Protein AF-A0A952GHM9-F1 (afdb_monomer_lite)

Structure (mmCIF, N/CA/C/O backbone):
data_AF-A0A952GHM9-F1
#
_entry.id   AF-A0A952GHM9-F1
#
loop_
_atom_site.group_PDB
_atom_site.id
_atom_site.type_symbol
_atom_site.label_atom_id
_atom_site.label_alt_id
_atom_site.label_comp_id
_atom_site.label_asym_id
_atom_site.label_entity_id
_atom_site.label_seq_id
_atom_site.pdbx_PDB_ins_code
_atom_site.Cartn_x
_atom_site.Cartn_y
_atom_site.Cartn_z
_atom_site.occupancy
_atom_site.B_iso_or_equiv
_atom_site.auth_seq_id
_atom_site.auth_comp_id
_atom_site.auth_asym_id
_atom_site.auth_atom_id
_atom_site.pdbx_PDB_model_num
ATOM 1 N N . LEU A 1 1 ? -5.907 30.403 22.005 1.00 50.22 1 LEU A N 1
ATOM 2 C CA . LEU A 1 1 ? -6.864 29.505 21.322 1.00 50.22 1 LEU A CA 1
ATOM 3 C C . LEU A 1 1 ? -8.215 29.686 21.995 1.00 50.22 1 LEU A C 1
ATOM 5 O O . LEU A 1 1 ? -8.281 29.524 23.205 1.00 50.22 1 LEU A O 1
ATOM 9 N N . ARG A 1 2 ? -9.249 30.123 21.268 1.00 62.44 2 ARG A N 1
ATOM 10 C CA . ARG A 1 2 ? -10.625 30.077 21.784 1.00 62.44 2 ARG A CA 1
ATOM 11 C C . ARG A 1 2 ? -11.141 28.670 21.507 1.00 62.44 2 ARG A C 1
ATOM 13 O O . ARG A 1 2 ? -11.158 28.265 20.351 1.00 62.44 2 ARG A O 1
ATOM 20 N N . GLN A 1 3 ? -11.474 27.935 22.558 1.00 64.88 3 GLN A N 1
ATOM 21 C CA . GLN A 1 3 ? -12.071 26.608 22.469 1.00 64.88 3 GLN A CA 1
ATOM 22 C C . GLN A 1 3 ? -13.568 26.754 22.752 1.00 64.88 3 GLN A C 1
ATOM 24 O O . GLN A 1 3 ? -13.952 27.510 23.645 1.00 64.88 3 GLN A O 1
ATOM 29 N N . ALA A 1 4 ? -14.396 26.109 21.938 1.00 69.75 4 ALA A N 1
ATOM 30 C CA . ALA A 1 4 ? -15.841 26.075 22.100 1.00 69.75 4 ALA A CA 1
ATOM 31 C C . ALA A 1 4 ? -16.288 24.622 21.951 1.00 69.75 4 ALA A C 1
ATOM 33 O O . ALA A 1 4 ? -15.942 23.974 20.964 1.00 69.75 4 ALA A O 1
ATOM 34 N N . ASP A 1 5 ? -17.046 24.137 22.927 1.00 77.62 5 ASP A N 1
ATOM 35 C CA . ASP A 1 5 ? -17.542 22.768 22.987 1.00 77.62 5 ASP A CA 1
ATOM 36 C C . ASP A 1 5 ? -19.073 22.789 22.937 1.00 77.62 5 ASP A C 1
ATOM 38 O O . ASP A 1 5 ? -19.722 23.634 23.556 1.00 77.62 5 ASP A O 1
ATOM 42 N N . GLY A 1 6 ? -19.655 21.861 22.182 1.00 76.62 6 GLY A N 1
ATOM 43 C CA . GLY A 1 6 ? -21.099 21.704 22.047 1.00 76.62 6 GLY A CA 1
ATOM 44 C C . GLY A 1 6 ? -21.455 20.233 21.892 1.00 76.62 6 GLY A C 1
ATOM 45 O O . GLY A 1 6 ? -20.705 19.470 21.286 1.00 76.62 6 GLY A O 1
ATOM 46 N N . SER A 1 7 ? -22.592 19.827 22.450 1.00 82.38 7 SER A N 1
ATOM 47 C CA . SER A 1 7 ? -23.121 18.471 22.316 1.00 82.38 7 SER A CA 1
ATOM 48 C C . SER A 1 7 ? -24.510 18.511 21.692 1.00 82.38 7 SER A C 1
ATOM 50 O O . SER A 1 7 ? -25.322 19.390 21.980 1.00 82.38 7 SER A O 1
ATOM 52 N N . GLN A 1 8 ? -24.783 17.551 20.813 1.00 80.12 8 GLN A N 1
ATOM 53 C CA . GLN A 1 8 ? -26.091 17.369 20.202 1.00 80.12 8 GLN A CA 1
ATOM 54 C C . GLN A 1 8 ? -26.409 15.877 20.165 1.00 80.12 8 GLN A C 1
ATOM 56 O O . GLN A 1 8 ? -25.582 15.070 19.743 1.00 80.12 8 GLN A O 1
ATOM 61 N N . MET A 1 9 ? -27.603 15.514 20.627 1.00 83.88 9 MET A N 1
ATOM 62 C CA . MET A 1 9 ? -28.098 14.143 20.575 1.00 83.88 9 MET A CA 1
ATOM 63 C C . MET A 1 9 ? -28.896 13.942 19.285 1.00 83.88 9 MET A C 1
ATOM 65 O O . MET A 1 9 ? -29.831 14.690 19.003 1.00 83.88 9 MET A O 1
ATOM 69 N N . LEU A 1 10 ? -28.507 12.937 18.501 1.00 77.38 10 LEU A N 1
ATOM 70 C CA . LEU A 1 10 ? -29.191 12.516 17.280 1.00 77.38 10 LEU A CA 1
ATOM 71 C C . LEU A 1 10 ? -29.872 11.172 17.541 1.00 77.38 10 LEU A C 1
ATOM 73 O O . LEU A 1 10 ? -29.213 10.135 17.590 1.00 77.38 10 LEU A O 1
ATOM 77 N N . ASN A 1 11 ? -31.194 11.195 17.700 1.00 81.06 11 ASN A N 1
ATOM 78 C CA . ASN A 1 11 ? -31.980 9.976 17.862 1.00 81.06 11 ASN A CA 1
ATOM 79 C C . ASN A 1 11 ? -32.180 9.314 16.494 1.00 81.06 11 ASN A C 1
ATOM 81 O O . ASN A 1 11 ? -32.894 9.840 15.639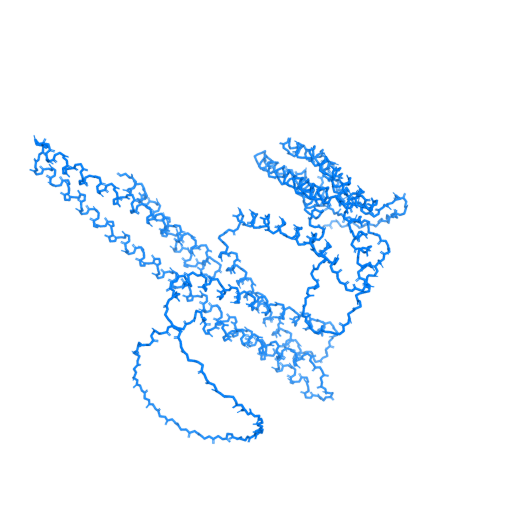 1.00 81.06 11 ASN A O 1
ATOM 85 N N . LEU A 1 12 ? -31.550 8.155 16.293 1.00 73.88 12 LEU A N 1
ATOM 86 C CA . LEU A 1 12 ? -31.593 7.406 15.029 1.00 73.88 12 LEU A CA 1
ATOM 87 C C . LEU A 1 12 ? -33.000 6.876 14.693 1.00 73.88 12 LEU A C 1
ATOM 89 O O . LEU A 1 12 ? -33.337 6.711 13.522 1.00 73.88 12 LEU A O 1
ATOM 93 N N . GLU A 1 13 ? -33.843 6.676 15.710 1.00 75.62 13 GLU A N 1
ATOM 94 C CA . GLU A 1 13 ? -35.243 6.234 15.590 1.00 75.62 13 GLU A CA 1
ATOM 95 C C . GLU A 1 13 ? -36.117 7.209 14.780 1.00 75.62 13 GLU A C 1
ATOM 97 O O . GLU A 1 13 ? -36.981 6.789 14.009 1.00 75.62 13 GLU A O 1
ATOM 102 N N . SER A 1 14 ? -35.833 8.511 14.871 1.00 77.81 14 SER A N 1
ATOM 103 C CA . SER A 1 14 ? -36.550 9.576 14.161 1.00 77.81 14 SER A CA 1
ATOM 104 C C . SER A 1 14 ? -36.377 9.494 12.644 1.00 77.81 14 SER A C 1
ATOM 106 O O . SER A 1 14 ? -37.222 9.980 11.893 1.00 77.81 14 SER A O 1
ATOM 108 N N . PHE A 1 15 ? -35.282 8.879 12.192 1.00 78.25 15 PHE A N 1
ATOM 109 C CA . PHE A 1 15 ? -34.911 8.776 10.783 1.00 78.25 15 PHE A CA 1
ATOM 110 C C . PHE A 1 15 ? -35.362 7.461 10.137 1.00 78.25 15 PHE A C 1
ATOM 112 O O . PHE A 1 15 ? -35.126 7.272 8.949 1.00 78.25 15 PHE A O 1
ATOM 119 N N . LYS A 1 16 ? -36.037 6.571 10.888 1.00 81.25 16 LYS A N 1
ATOM 120 C CA . LYS A 1 16 ? -36.482 5.245 10.411 1.00 81.25 16 LYS A CA 1
ATOM 121 C C . LYS A 1 16 ? -35.356 4.456 9.718 1.00 81.25 16 LYS A C 1
ATOM 123 O O . LYS A 1 16 ? -35.590 3.820 8.693 1.00 81.25 16 LYS A O 1
ATOM 128 N N . MET A 1 17 ? -34.147 4.534 10.278 1.00 78.19 17 MET A N 1
ATOM 129 C CA . MET A 1 17 ? -32.944 3.911 9.716 1.00 78.19 17 MET A CA 1
ATOM 130 C C . MET A 1 17 ? -33.109 2.393 9.608 1.00 78.19 17 MET A C 1
ATOM 132 O O . MET A 1 17 ? -33.627 1.750 10.525 1.00 78.19 17 MET A O 1
ATOM 136 N N . GLN A 1 18 ? -32.630 1.826 8.507 1.00 78.75 18 GLN A N 1
ATOM 137 C CA . GLN A 1 18 ? -32.563 0.388 8.266 1.00 78.75 18 GLN A CA 1
ATOM 138 C C . GLN A 1 18 ? -31.111 -0.111 8.363 1.00 78.75 18 GLN A C 1
ATOM 140 O O . GLN A 1 18 ? -30.176 0.671 8.168 1.00 78.75 18 GLN A O 1
ATOM 145 N N . PRO A 1 19 ? -30.881 -1.408 8.656 1.00 76.19 19 PRO A N 1
ATOM 146 C CA . PRO A 1 19 ? -29.548 -1.999 8.588 1.00 76.19 19 PRO A CA 1
ATOM 147 C C . PRO A 1 19 ? -28.869 -1.719 7.241 1.00 76.19 19 PRO A C 1
ATOM 149 O O . PRO A 1 19 ? -29.426 -2.013 6.184 1.00 76.19 19 PRO A O 1
ATOM 152 N N . GLY A 1 20 ? -27.668 -1.143 7.292 1.00 72.19 20 GLY A N 1
ATOM 153 C CA . GLY A 1 20 ? -26.931 -0.698 6.105 1.00 72.19 20 GLY A CA 1
ATOM 154 C C . GLY A 1 20 ? -27.081 0.791 5.769 1.00 72.19 20 GLY A C 1
ATOM 155 O O . GLY A 1 20 ? -26.342 1.289 4.924 1.00 72.19 20 GLY A O 1
ATOM 156 N N . ASP A 1 21 ? -27.954 1.539 6.448 1.00 82.06 21 ASP A N 1
ATOM 157 C CA . ASP A 1 21 ? -27.950 2.999 6.331 1.00 82.06 21 ASP A CA 1
ATOM 158 C C . ASP A 1 21 ? -26.718 3.611 7.016 1.00 82.06 21 ASP A C 1
ATOM 160 O O . ASP A 1 21 ? -26.190 3.094 8.007 1.00 82.06 21 ASP A O 1
ATOM 164 N N . VAL A 1 22 ? -26.248 4.741 6.483 1.00 83.31 22 VAL A N 1
ATOM 165 C CA . VAL A 1 22 ? -25.038 5.424 6.952 1.00 83.31 22 VAL A CA 1
ATOM 166 C C . VAL A 1 22 ? -25.291 6.908 7.181 1.00 83.31 22 VAL A C 1
ATOM 168 O O . VAL A 1 22 ? -25.983 7.570 6.411 1.00 83.31 22 VAL A O 1
ATOM 171 N N . ILE A 1 23 ? -24.697 7.437 8.246 1.00 84.94 23 ILE A N 1
ATOM 172 C CA . ILE A 1 23 ? -24.687 8.860 8.573 1.00 84.94 23 ILE A CA 1
ATOM 173 C C . ILE A 1 23 ? -23.283 9.390 8.340 1.00 84.94 23 ILE A C 1
ATOM 175 O O . ILE A 1 23 ? -22.333 8.970 8.998 1.00 84.94 23 ILE A O 1
ATOM 179 N N . SER A 1 24 ? -23.178 10.347 7.427 1.00 85.06 24 SER A N 1
ATOM 180 C CA . SER A 1 24 ? -21.971 11.132 7.199 1.00 85.06 24 SER A CA 1
ATOM 181 C C . SER A 1 24 ? -21.929 12.314 8.166 1.00 85.06 24 SER A C 1
ATOM 183 O O . SER A 1 24 ? -22.839 13.143 8.172 1.00 85.06 24 SER A O 1
ATOM 185 N N . LEU A 1 25 ? -20.869 12.419 8.963 1.00 86.75 25 LEU A N 1
ATOM 186 C CA . LEU A 1 25 ? -20.673 13.473 9.951 1.00 86.75 25 LEU A CA 1
ATOM 187 C C . LEU A 1 25 ? -19.462 14.329 9.577 1.00 86.75 25 LEU A C 1
ATOM 189 O O . LEU A 1 25 ? -18.367 13.809 9.374 1.00 86.75 25 LEU A O 1
ATOM 193 N N . TYR A 1 26 ? -19.657 15.642 9.511 1.00 87.81 26 TYR A N 1
ATOM 194 C CA . TYR A 1 26 ? -18.583 16.620 9.371 1.00 87.81 26 TYR A CA 1
ATOM 195 C C . TYR A 1 26 ? -19.003 17.943 10.019 1.00 87.81 26 TYR A C 1
ATOM 197 O O . TYR A 1 26 ? -20.167 18.341 9.984 1.00 87.81 26 TYR A O 1
ATOM 205 N N . ALA A 1 27 ? -18.039 18.651 10.593 1.00 85.56 27 ALA A N 1
ATOM 206 C CA . ALA A 1 27 ? -18.195 20.006 11.107 1.00 85.56 27 ALA A CA 1
ATOM 207 C C . ALA A 1 27 ? -17.654 21.042 10.113 1.00 85.56 27 ALA A C 1
ATOM 209 O O . ALA A 1 27 ? -16.635 20.817 9.452 1.00 85.56 27 ALA A O 1
ATOM 210 N N . THR A 1 28 ? -18.336 22.186 10.039 1.00 85.38 28 THR A N 1
ATOM 211 C CA . THR A 1 28 ? -17.944 23.351 9.235 1.00 85.38 28 THR A CA 1
ATOM 212 C C . THR A 1 28 ? -17.793 24.558 10.155 1.00 85.38 28 THR A C 1
ATOM 214 O O . THR A 1 28 ? -18.751 24.935 10.827 1.00 85.38 28 THR A O 1
ATOM 217 N N . ALA A 1 29 ? -16.613 25.173 10.175 1.00 84.38 29 ALA A N 1
ATOM 218 C CA . ALA A 1 29 ? -16.356 26.425 10.873 1.00 84.38 29 ALA A CA 1
ATOM 219 C C . ALA A 1 29 ? -16.304 27.576 9.860 1.00 84.38 29 ALA A C 1
ATOM 221 O O . ALA A 1 29 ? -15.686 27.463 8.800 1.00 84.38 29 ALA A O 1
ATOM 222 N N . ARG A 1 30 ? -16.978 28.686 10.174 1.00 85.69 30 ARG A N 1
ATOM 223 C CA . ARG A 1 30 ? -17.029 29.884 9.328 1.00 85.69 30 ARG A CA 1
ATOM 224 C C . ARG A 1 30 ? -16.527 31.092 10.104 1.00 85.69 30 ARG A C 1
ATOM 226 O O . ARG A 1 30 ? -17.000 31.344 11.207 1.00 85.69 30 ARG A O 1
ATOM 233 N N . ASP A 1 31 ? -15.616 31.834 9.493 1.00 83.25 31 ASP A N 1
ATOM 234 C CA . ASP A 1 31 ? -15.119 33.125 9.960 1.00 83.25 31 ASP A CA 1
ATOM 235 C C . ASP A 1 31 ? -15.181 34.134 8.802 1.00 83.25 31 ASP A C 1
ATOM 237 O O . ASP A 1 31 ? -14.370 34.105 7.874 1.00 83.25 31 ASP A O 1
ATOM 241 N N . GLY A 1 32 ? -16.217 34.979 8.788 1.00 84.50 32 GLY A N 1
ATOM 242 C CA . GLY A 1 32 ? -16.498 35.888 7.673 1.00 84.50 32 GLY A CA 1
ATOM 243 C C . GLY A 1 32 ? -16.673 35.146 6.339 1.00 84.50 32 GLY A C 1
ATOM 244 O O . GLY A 1 32 ? -17.612 34.368 6.171 1.00 84.50 32 GLY A O 1
ATOM 245 N N . HIS A 1 33 ? -15.764 35.386 5.386 1.00 77.06 33 HIS A N 1
ATOM 246 C CA . HIS A 1 33 ? -15.709 34.683 4.093 1.00 77.06 33 HIS A CA 1
ATOM 247 C C . HIS A 1 33 ? -14.835 33.415 4.108 1.00 77.06 33 HIS A C 1
ATOM 249 O O . HIS A 1 33 ? -14.790 32.685 3.116 1.00 77.06 33 HIS A O 1
ATOM 255 N N . ALA A 1 34 ? -14.130 33.134 5.206 1.00 76.12 34 ALA A N 1
ATOM 256 C CA . ALA A 1 34 ? -13.337 31.926 5.358 1.00 76.12 34 ALA A CA 1
ATOM 257 C C . ALA A 1 34 ? -14.210 30.786 5.902 1.00 76.12 34 ALA A C 1
ATOM 259 O O . ALA A 1 34 ? -14.825 30.892 6.957 1.00 76.12 34 ALA A O 1
ATOM 260 N N . GLU A 1 35 ? -14.253 29.672 5.177 1.00 83.50 35 GLU A N 1
ATOM 261 C CA . GLU A 1 35 ? -14.909 28.432 5.608 1.00 83.50 35 GLU A CA 1
ATOM 262 C C . GLU A 1 35 ? -13.862 27.318 5.701 1.00 83.50 35 GLU A C 1
ATOM 264 O O . GLU A 1 35 ? -13.123 27.098 4.736 1.00 83.50 35 GLU A O 1
ATOM 269 N N . SER A 1 36 ? -13.795 26.621 6.832 1.00 82.38 36 SER A N 1
ATOM 270 C CA . SER A 1 36 ? -12.998 25.408 7.015 1.00 82.38 36 SER A CA 1
ATOM 271 C C . SER A 1 36 ? -13.908 24.240 7.382 1.00 82.38 36 SER A C 1
ATOM 273 O O . SER A 1 36 ? -14.913 24.397 8.076 1.00 82.38 36 SER A O 1
ATOM 275 N N . LYS A 1 37 ? -13.583 23.053 6.873 1.00 86.50 37 LYS A N 1
ATOM 276 C CA . LYS A 1 37 ? -14.346 21.829 7.113 1.00 86.50 37 LYS A CA 1
ATOM 277 C C . LYS A 1 37 ? -13.426 20.765 7.680 1.00 86.50 37 LYS A C 1
ATOM 279 O O . LYS A 1 37 ? -12.261 20.684 7.305 1.00 86.50 37 LYS A O 1
ATOM 284 N N . THR A 1 38 ? -13.966 19.977 8.594 1.00 87.88 38 THR A N 1
ATOM 285 C CA . THR A 1 38 ? -13.296 18.788 9.137 1.00 87.88 38 THR A CA 1
ATOM 286 C C . THR A 1 38 ? -13.348 17.630 8.143 1.00 87.88 38 THR A C 1
ATOM 288 O O . THR A 1 38 ? -14.031 17.702 7.115 1.00 87.88 38 THR A O 1
ATOM 291 N N . GLU A 1 39 ? -12.615 16.563 8.443 1.00 86.00 39 GLU A N 1
ATOM 292 C CA . GLU A 1 39 ? -12.736 15.292 7.733 1.00 86.00 39 GLU A CA 1
ATOM 293 C C . GLU A 1 39 ? -14.142 14.699 7.902 1.00 86.00 39 GLU A C 1
ATOM 295 O O . GLU A 1 39 ? -14.834 14.954 8.890 1.00 86.00 39 GLU A O 1
ATOM 300 N N . ILE A 1 40 ? -14.569 13.918 6.911 1.00 87.38 40 ILE A N 1
ATOM 301 C CA . ILE A 1 40 ? -15.854 13.222 6.938 1.00 87.38 40 ILE A CA 1
ATOM 302 C C . ILE A 1 40 ? -15.711 11.907 7.710 1.00 87.38 40 ILE A C 1
ATOM 304 O O . ILE A 1 40 ? -14.779 11.139 7.490 1.00 87.38 40 ILE A O 1
ATOM 308 N N . SER A 1 41 ? -16.633 11.652 8.632 1.00 85.38 41 SER A N 1
ATOM 309 C CA . SER A 1 41 ? -16.733 10.403 9.394 1.00 85.38 41 SER A CA 1
ATOM 310 C C . SER A 1 41 ? -18.051 9.700 9.089 1.00 85.38 41 SER A C 1
ATOM 312 O O . SER A 1 41 ? -19.034 10.356 8.757 1.00 85.38 41 SER A O 1
ATOM 314 N N . PHE A 1 42 ? -18.097 8.375 9.228 1.00 85.25 42 PHE A N 1
ATOM 315 C CA . PHE A 1 42 ? -19.290 7.582 8.918 1.00 85.25 42 PHE A CA 1
ATOM 316 C C . PHE A 1 42 ? -19.751 6.780 10.131 1.00 85.25 42 PHE A C 1
ATOM 318 O O . PHE A 1 42 ? -18.962 6.049 10.729 1.00 85.25 42 PHE A O 1
ATOM 325 N N . ILE A 1 43 ? -21.039 6.871 10.453 1.00 84.75 43 ILE A N 1
ATOM 326 C CA . ILE A 1 43 ? -21.707 6.039 11.456 1.00 84.75 43 ILE A CA 1
ATOM 327 C C . ILE A 1 43 ? -22.668 5.118 10.714 1.00 84.75 43 ILE A C 1
ATOM 329 O O . ILE A 1 43 ? -23.550 5.588 10.002 1.00 84.75 43 ILE A O 1
ATOM 333 N N . GLN A 1 44 ? -22.483 3.811 10.855 1.00 79.94 44 GLN A N 1
ATOM 334 C CA . GLN A 1 44 ? -23.298 2.800 10.189 1.00 79.94 44 GLN A CA 1
ATOM 335 C C . GLN A 1 44 ? -24.379 2.275 11.135 1.00 79.94 44 GLN A C 1
ATOM 337 O O . GLN A 1 44 ? -24.104 2.009 12.305 1.00 79.94 44 GLN A O 1
ATOM 342 N N . ALA A 1 45 ? -25.596 2.117 10.620 1.00 79.25 45 ALA A N 1
ATOM 343 C CA . ALA A 1 45 ? -26.674 1.430 11.310 1.00 79.25 45 ALA A CA 1
ATOM 344 C C . ALA A 1 45 ? -26.496 -0.085 11.150 1.00 79.25 45 ALA A C 1
ATOM 346 O O . ALA A 1 45 ? -26.667 -0.637 10.060 1.00 79.25 45 ALA A O 1
ATOM 347 N N . ASP A 1 46 ? -26.155 -0.750 12.249 1.00 72.25 46 ASP A N 1
ATOM 348 C CA . ASP A 1 46 ? -26.070 -2.205 12.318 1.00 72.25 46 ASP A CA 1
ATOM 349 C C . ASP A 1 46 ? -27.354 -2.794 12.926 1.00 72.25 46 ASP A C 1
ATOM 351 O O . ASP A 1 46 ? -27.996 -2.150 13.765 1.00 72.25 46 ASP A O 1
ATOM 355 N N . PRO A 1 47 ? -27.751 -4.015 12.527 1.00 67.75 47 PRO A N 1
ATOM 356 C CA . PRO A 1 47 ? -28.912 -4.675 13.107 1.00 67.75 47 PRO A CA 1
ATOM 357 C C . PRO A 1 47 ? -28.703 -4.928 14.609 1.00 67.75 47 PRO A C 1
ATOM 359 O O . PRO A 1 47 ? -27.625 -5.330 15.050 1.00 67.75 47 PRO A O 1
ATOM 362 N N . PHE A 1 48 ? -29.752 -4.689 15.401 1.00 62.31 48 PHE A N 1
ATOM 363 C CA . PHE A 1 48 ? -29.720 -4.865 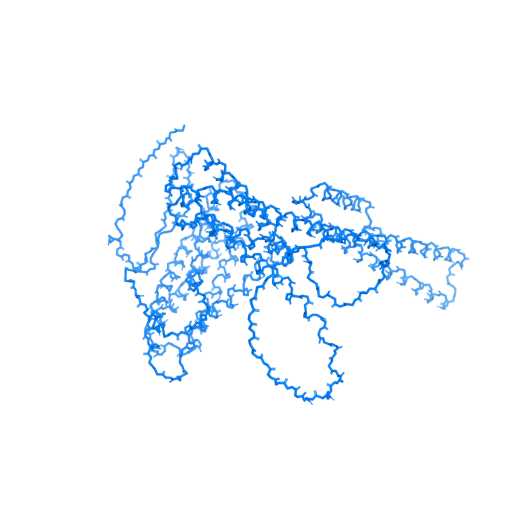16.859 1.00 62.31 48 PHE A CA 1
ATOM 364 C C . PHE A 1 48 ? -29.628 -6.343 17.267 1.00 62.31 48 PHE A C 1
ATOM 366 O O . PHE A 1 48 ? -29.032 -6.680 18.293 1.00 62.31 48 PHE A O 1
ATOM 373 N N . GLU A 1 49 ? -30.193 -7.235 16.453 1.00 62.03 49 GLU A N 1
ATOM 374 C CA . GLU A 1 49 ? -30.179 -8.668 16.709 1.00 62.03 49 GLU A CA 1
ATOM 375 C C . GLU A 1 49 ? -28.781 -9.235 16.456 1.00 62.03 49 GLU A C 1
ATOM 377 O O . GLU A 1 49 ? -28.300 -9.353 15.329 1.00 62.03 49 GLU A O 1
ATOM 382 N N . ARG A 1 50 ? -28.095 -9.594 17.545 1.00 55.88 50 ARG A N 1
ATOM 383 C CA . ARG A 1 50 ? -26.894 -10.422 17.466 1.00 55.88 50 ARG A CA 1
ATOM 384 C C . ARG A 1 50 ? -27.343 -11.851 17.224 1.00 55.88 50 ARG A C 1
ATOM 386 O O . ARG A 1 50 ? -27.620 -12.583 18.170 1.00 55.88 50 ARG A O 1
ATOM 393 N N . GLU A 1 51 ? -27.411 -12.245 15.965 1.00 55.78 51 GLU A N 1
ATOM 394 C CA . GLU A 1 51 ? -27.667 -13.637 15.631 1.00 55.78 51 GLU A CA 1
ATOM 395 C C . GLU A 1 51 ? -26.426 -14.472 15.988 1.00 55.78 51 GLU A C 1
ATOM 397 O O . GLU A 1 51 ? -25.367 -14.403 15.356 1.00 55.78 51 GLU A O 1
ATOM 402 N N . PHE A 1 52 ? -26.525 -15.231 17.079 1.00 49.12 52 PHE A N 1
ATOM 403 C CA . PHE A 1 52 ? -25.480 -16.156 17.495 1.00 49.12 52 PHE A CA 1
ATOM 404 C C . PHE A 1 52 ? -25.622 -17.454 16.694 1.00 49.12 52 PHE A C 1
ATOM 406 O O . PHE A 1 52 ? -26.585 -18.198 16.862 1.00 49.12 52 PHE A O 1
ATOM 413 N N . SER A 1 53 ? -24.639 -17.761 15.846 1.00 48.88 53 SER A N 1
ATOM 414 C CA . SER A 1 53 ? -24.437 -19.131 15.370 1.00 48.88 53 SER A CA 1
ATOM 415 C C . SER A 1 53 ? -23.671 -19.890 16.453 1.00 48.88 53 SER A C 1
ATOM 417 O O . SER A 1 53 ? -22.513 -19.580 16.742 1.00 48.88 53 SER A O 1
ATOM 419 N N . GLN A 1 54 ? -24.337 -20.836 17.118 1.00 42.28 54 GLN A N 1
ATOM 420 C CA . GLN A 1 54 ? -23.685 -21.730 18.066 1.00 42.28 54 GLN A CA 1
ATOM 421 C C . GLN A 1 54 ? -22.833 -22.714 17.259 1.00 42.28 54 GLN A C 1
ATOM 423 O O . GLN A 1 54 ? -23.348 -23.680 16.699 1.00 42.28 54 GLN A O 1
ATOM 428 N N . SER A 1 55 ? -21.521 -22.479 17.182 1.00 43.97 55 SER A N 1
ATOM 429 C CA . SER A 1 55 ? -20.606 -23.521 16.732 1.00 43.97 55 SER A CA 1
ATOM 430 C C . SER A 1 55 ? -20.620 -24.612 17.795 1.00 43.97 55 SER A C 1
ATOM 432 O O . SER A 1 55 ? -20.033 -24.479 18.869 1.00 43.97 55 SER A O 1
ATOM 434 N N . GLN A 1 56 ? -21.337 -25.702 17.534 1.00 42.38 56 GLN A N 1
ATOM 435 C CA . GLN A 1 56 ? -21.211 -26.900 18.346 1.00 42.38 56 GLN A CA 1
ATOM 436 C C . GLN A 1 56 ? -19.839 -27.504 18.026 1.00 42.38 56 GLN A C 1
ATOM 438 O O . GLN A 1 56 ? -19.683 -28.353 17.153 1.00 42.38 56 GLN A O 1
ATOM 443 N N . ALA A 1 57 ? -18.811 -26.974 18.688 1.00 38.12 57 ALA A N 1
ATOM 444 C CA . ALA A 1 57 ? -17.476 -27.533 18.699 1.00 38.12 57 ALA A CA 1
ATOM 445 C C . ALA A 1 57 ? -17.546 -28.880 19.429 1.00 38.12 57 ALA A C 1
ATOM 447 O O . ALA A 1 57 ? -17.392 -28.965 20.647 1.00 38.12 57 ALA A O 1
ATOM 448 N N . GLY A 1 58 ? -17.824 -29.936 18.665 1.00 40.91 58 GLY A N 1
ATOM 449 C CA . GLY A 1 58 ? -17.433 -31.287 19.033 1.00 40.91 58 GLY A CA 1
ATOM 450 C C . GLY A 1 58 ? -15.918 -31.313 19.218 1.00 40.91 58 GLY A C 1
ATOM 451 O O . GLY A 1 58 ? -15.177 -30.781 18.393 1.00 40.91 58 GLY A O 1
ATOM 452 N N . GLY A 1 59 ? -15.477 -31.869 20.346 1.00 45.50 59 GLY A N 1
ATOM 453 C CA . GLY A 1 59 ? -14.075 -31.927 20.733 1.00 45.50 59 GLY A CA 1
ATOM 454 C C . GLY A 1 59 ? -13.188 -32.509 19.631 1.00 45.50 59 GLY A C 1
ATOM 455 O O . GLY A 1 59 ? -13.418 -33.608 19.139 1.00 45.50 59 GLY A O 1
ATOM 456 N N . GLY A 1 60 ? -12.154 -31.758 19.276 1.00 38.31 60 GLY A N 1
ATOM 457 C CA . GLY A 1 60 ? -11.120 -32.161 18.335 1.00 38.31 60 GLY A CA 1
ATOM 458 C C . GLY A 1 60 ? -10.149 -31.006 18.162 1.00 38.31 60 GLY A C 1
ATOM 459 O O . GLY A 1 60 ? -10.498 -29.985 17.581 1.00 38.31 60 GLY A O 1
ATOM 460 N N . GLY A 1 61 ? -8.959 -31.128 18.749 1.00 46.28 61 GLY A N 1
ATOM 461 C CA . GLY A 1 61 ? -7.916 -30.113 18.654 1.00 46.28 61 GLY A CA 1
ATOM 462 C C . GLY A 1 61 ? -7.492 -29.855 17.207 1.00 46.28 61 GLY A C 1
ATOM 463 O O . GLY A 1 61 ? -7.411 -30.774 16.399 1.00 46.28 61 GLY A O 1
ATOM 464 N N . GLY A 1 62 ? -7.188 -28.599 16.900 1.00 36.88 62 GLY A N 1
ATOM 465 C CA . GLY A 1 62 ? -6.667 -28.188 15.599 1.00 36.88 62 GLY A CA 1
ATOM 466 C C . GLY A 1 62 ? -6.979 -26.723 15.348 1.00 36.88 62 GLY A C 1
ATOM 467 O O . GLY A 1 62 ? -8.137 -26.326 15.363 1.00 36.88 62 GLY A O 1
ATOM 468 N N . GLY A 1 63 ? -5.936 -25.906 15.208 1.00 42.56 63 GLY A N 1
ATOM 469 C CA . GLY A 1 63 ? -6.046 -24.455 15.099 1.00 42.56 63 GLY A CA 1
ATOM 470 C C . GLY A 1 63 ? -6.841 -23.964 13.889 1.00 42.56 63 GLY A C 1
ATOM 471 O O . GLY A 1 63 ? -7.036 -24.677 12.911 1.00 42.56 63 GLY A O 1
ATOM 472 N N . GLY A 1 64 ? -7.241 -22.695 13.942 1.00 36.66 64 GLY A N 1
ATOM 473 C CA . GLY A 1 64 ? -7.764 -22.008 12.767 1.00 36.66 64 GLY A CA 1
ATOM 474 C C . GLY A 1 64 ? -8.622 -20.794 13.090 1.00 36.66 64 GLY A C 1
ATOM 475 O O . GLY A 1 64 ? -9.771 -20.928 13.485 1.00 36.66 64 GLY A O 1
ATOM 476 N N . GLY A 1 65 ? -8.055 -19.609 12.856 1.00 36.41 65 GLY A N 1
ATOM 477 C CA . GLY A 1 65 ? -8.766 -18.516 12.192 1.00 36.41 65 GLY A CA 1
ATOM 478 C C . GLY A 1 65 ? -9.928 -17.851 12.928 1.00 36.41 65 GLY A C 1
ATOM 479 O O . GLY A 1 65 ? -11.073 -17.959 12.508 1.00 36.41 65 GLY A O 1
ATOM 480 N N . GLY A 1 66 ? -9.619 -16.991 13.898 1.00 33.31 66 GLY A N 1
ATOM 481 C CA . GLY A 1 66 ? -10.506 -15.886 14.294 1.00 33.31 66 GLY A CA 1
ATOM 482 C C . GLY A 1 66 ? -10.501 -14.700 13.309 1.00 33.31 66 GLY A C 1
ATOM 483 O O . GLY A 1 66 ? -10.747 -13.577 13.734 1.00 33.31 66 GLY A O 1
ATOM 484 N N . GLY A 1 67 ? -10.164 -14.921 12.030 1.00 34.12 67 GLY A N 1
ATOM 485 C CA . GLY A 1 67 ? -9.954 -13.866 11.024 1.00 34.12 67 GLY A CA 1
ATOM 486 C C . GLY A 1 67 ? -11.179 -13.496 10.178 1.00 34.12 67 GLY A C 1
ATOM 487 O O . GLY A 1 67 ? -11.212 -12.424 9.592 1.00 34.12 67 GLY A O 1
ATOM 488 N N . GLY A 1 68 ? -12.238 -14.310 10.157 1.00 40.59 68 GLY A N 1
ATOM 489 C CA . GLY A 1 68 ? -13.324 -14.174 9.169 1.00 40.59 68 GLY A CA 1
ATOM 490 C C . GLY A 1 68 ? -14.290 -12.987 9.327 1.00 40.59 68 GLY A C 1
ATOM 491 O O . GLY A 1 68 ? -15.322 -12.973 8.664 1.00 40.59 68 GLY A O 1
ATOM 492 N N . ARG A 1 69 ? -14.018 -12.015 10.211 1.00 42.28 69 ARG A N 1
ATOM 493 C CA . ARG A 1 69 ? -14.841 -10.794 10.358 1.00 42.28 69 ARG A CA 1
ATOM 494 C C . ARG A 1 69 ? -14.230 -9.552 9.707 1.00 42.28 69 ARG A C 1
ATOM 496 O O . ARG A 1 69 ? -14.902 -8.524 9.665 1.00 42.28 69 ARG A O 1
ATOM 503 N N . GLN A 1 70 ? -12.982 -9.605 9.238 1.00 40.94 70 GLN A N 1
ATOM 504 C CA . GLN A 1 70 ? -12.304 -8.421 8.699 1.00 40.94 70 GLN A CA 1
ATOM 505 C C . GLN A 1 70 ? -12.442 -8.246 7.183 1.00 40.94 70 GLN A C 1
ATOM 507 O O . GLN A 1 70 ? -12.448 -7.089 6.758 1.00 40.94 70 GLN A O 1
ATOM 512 N N . ASP A 1 71 ? -12.670 -9.324 6.429 1.00 44.97 71 ASP A N 1
ATOM 513 C CA . ASP A 1 71 ? -12.653 -9.305 4.954 1.00 44.97 71 ASP A CA 1
ATOM 514 C C . ASP A 1 71 ? -13.995 -8.918 4.303 1.00 44.97 71 ASP A C 1
ATOM 516 O O . ASP A 1 71 ? -14.047 -8.441 3.174 1.00 44.97 71 ASP A O 1
ATOM 520 N N . GLN A 1 72 ? -15.116 -9.067 5.017 1.00 49.16 72 GLN A N 1
ATOM 521 C CA . GLN A 1 72 ? -16.457 -8.955 4.414 1.00 49.16 72 GLN A CA 1
ATOM 522 C C . GLN A 1 72 ? -16.916 -7.511 4.138 1.00 49.16 72 GLN A C 1
ATOM 524 O O . GLN A 1 72 ? -17.824 -7.294 3.344 1.00 49.16 72 GLN A O 1
ATOM 529 N N . GLY A 1 73 ? -16.284 -6.526 4.782 1.00 61.47 73 GLY A N 1
ATOM 530 C CA . GLY A 1 73 ? -16.567 -5.100 4.596 1.00 61.47 73 GLY A CA 1
ATOM 531 C C . GLY A 1 73 ? -15.513 -4.375 3.759 1.00 61.47 73 GLY A C 1
ATOM 532 O O . GLY A 1 73 ? -15.421 -3.156 3.841 1.00 61.47 73 GLY A O 1
ATOM 533 N N . GLU A 1 74 ? -14.649 -5.079 3.018 1.00 70.62 74 GLU A N 1
ATOM 534 C CA . GLU A 1 74 ? -13.572 -4.411 2.274 1.00 70.62 74 GLU A CA 1
ATOM 535 C C . GLU A 1 74 ? -14.094 -3.474 1.179 1.00 70.62 74 GLU A C 1
ATOM 537 O O . GLU A 1 74 ? -13.586 -2.363 1.054 1.00 70.62 74 GLU A O 1
ATOM 542 N N . ILE A 1 75 ? -15.130 -3.867 0.428 1.00 80.06 75 ILE A N 1
ATOM 543 C CA . ILE A 1 75 ? -15.690 -3.0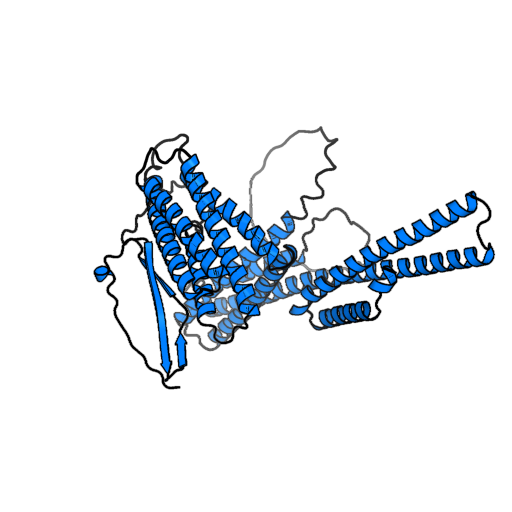38 -0.656 1.00 80.06 75 ILE A CA 1
ATOM 544 C C . ILE A 1 75 ? -16.329 -1.764 -0.080 1.00 80.06 75 ILE A C 1
ATOM 546 O O . ILE A 1 75 ? -16.046 -0.661 -0.544 1.00 80.06 75 ILE A O 1
ATOM 550 N N . SER A 1 76 ? -17.125 -1.891 0.987 1.00 85.38 76 SER A N 1
ATOM 551 C CA . SER A 1 76 ? -17.757 -0.749 1.658 1.00 85.38 76 SER A CA 1
ATOM 552 C C . SER A 1 76 ? -16.739 0.142 2.385 1.00 85.38 76 SER A C 1
ATOM 554 O O . SER A 1 76 ? -16.897 1.362 2.419 1.00 85.38 76 SER A O 1
ATOM 556 N N . ARG A 1 77 ? -15.655 -0.425 2.934 1.00 84.62 77 ARG A N 1
ATOM 557 C CA . ARG A 1 77 ? -14.530 0.344 3.497 1.00 84.62 77 ARG A CA 1
ATOM 558 C C . ARG A 1 77 ? -13.763 1.115 2.429 1.00 84.62 77 ARG A C 1
ATOM 560 O O . ARG A 1 77 ? -13.463 2.282 2.661 1.00 84.62 77 ARG A O 1
ATOM 567 N N . ARG A 1 78 ? -13.478 0.498 1.279 1.00 85.19 78 ARG A N 1
ATOM 568 C CA . ARG A 1 78 ? -12.813 1.163 0.148 1.00 85.19 78 ARG A CA 1
ATOM 569 C C . ARG A 1 78 ? -13.649 2.328 -0.375 1.00 85.19 78 ARG A C 1
ATOM 571 O O . ARG A 1 78 ? -13.096 3.399 -0.586 1.00 85.19 78 ARG A O 1
ATOM 578 N N . GLU A 1 79 ? -14.968 2.166 -0.481 1.00 88.38 79 GLU A N 1
ATOM 579 C CA . GLU A 1 79 ? -15.863 3.273 -0.851 1.00 88.38 79 GLU A CA 1
ATOM 580 C C . GLU A 1 79 ? -15.838 4.404 0.199 1.00 88.38 79 GLU A C 1
ATOM 582 O O . GLU A 1 79 ? -15.741 5.575 -0.158 1.00 88.38 79 GLU A O 1
ATOM 587 N N . LYS A 1 80 ? -15.846 4.087 1.507 1.00 89.88 80 LYS A N 1
ATOM 588 C CA . LYS A 1 80 ? -15.703 5.098 2.581 1.00 89.88 80 LYS A CA 1
ATOM 589 C C . LYS A 1 80 ? -14.379 5.863 2.484 1.00 89.88 80 LYS A C 1
ATOM 591 O O . LYS A 1 80 ? -14.364 7.078 2.678 1.00 89.88 80 LYS A O 1
ATOM 596 N N . GLU A 1 81 ? -13.279 5.166 2.202 1.00 87.62 81 GLU A N 1
ATOM 597 C CA . GLU A 1 81 ? -11.966 5.786 2.010 1.00 87.62 81 GLU A CA 1
ATOM 598 C C . GLU A 1 81 ? -11.948 6.677 0.767 1.00 87.62 81 GLU A C 1
ATOM 600 O O . GLU A 1 81 ? -11.455 7.802 0.825 1.00 87.62 81 GLU A O 1
ATOM 605 N N . LEU A 1 82 ? -12.549 6.218 -0.329 1.00 87.31 82 LEU A N 1
ATOM 606 C CA . LEU A 1 82 ? -12.660 6.994 -1.553 1.00 87.31 82 LEU A CA 1
ATOM 607 C C . LEU A 1 82 ? -13.457 8.284 -1.322 1.00 87.31 82 LEU A C 1
ATOM 609 O O . LEU A 1 82 ? -12.948 9.357 -1.640 1.00 87.31 82 LEU A O 1
ATOM 613 N N . ILE A 1 83 ? -14.610 8.217 -0.645 1.00 90.06 83 ILE A N 1
ATOM 614 C CA . ILE A 1 83 ? -15.383 9.411 -0.261 1.00 90.06 83 ILE A CA 1
ATOM 615 C C . ILE A 1 83 ? -14.554 10.346 0.624 1.00 90.06 83 ILE A C 1
ATOM 617 O O . ILE A 1 83 ? -14.602 11.565 0.453 1.00 90.06 83 ILE A O 1
ATOM 621 N N . ALA A 1 84 ? -13.778 9.810 1.571 1.00 89.12 84 ALA A N 1
ATOM 622 C CA . ALA A 1 84 ? -12.917 10.624 2.423 1.00 89.12 84 ALA A CA 1
ATOM 623 C C . ALA A 1 84 ? -11.834 11.360 1.613 1.00 89.12 84 ALA A C 1
ATOM 625 O O . ALA A 1 84 ? -11.581 12.543 1.857 1.00 89.12 84 ALA A O 1
ATOM 626 N N . GLN A 1 85 ? -11.241 10.703 0.612 1.00 88.75 85 GLN A N 1
ATOM 627 C CA . GLN A 1 85 ? -10.274 11.331 -0.290 1.00 88.75 85 GLN A CA 1
ATOM 628 C C . GLN A 1 85 ? -10.936 12.365 -1.209 1.00 88.75 85 GLN A C 1
ATOM 630 O O . GLN A 1 85 ? -10.413 13.472 -1.350 1.00 88.75 85 GLN A O 1
ATOM 635 N N . THR A 1 86 ? -12.104 12.066 -1.780 1.00 89.31 86 THR A N 1
ATOM 636 C CA . THR A 1 86 ? -12.878 13.016 -2.595 1.00 89.31 86 THR A CA 1
ATOM 637 C C . THR A 1 86 ? -13.278 14.246 -1.771 1.00 89.31 86 THR A C 1
ATOM 639 O O . THR A 1 86 ? -13.129 15.381 -2.228 1.00 89.31 86 THR A O 1
ATOM 642 N N . TRP A 1 87 ? -13.696 14.055 -0.515 1.00 90.69 87 TRP A N 1
ATOM 643 C CA . TRP A 1 87 ? -14.009 15.131 0.432 1.00 90.69 87 TRP A CA 1
ATOM 644 C C . TRP A 1 87 ? -12.787 15.984 0.779 1.00 90.69 87 TRP A C 1
ATOM 646 O O . TRP A 1 87 ? -12.870 17.215 0.816 1.00 90.69 87 TRP A O 1
ATOM 656 N N . LYS A 1 88 ? -11.630 15.351 1.001 1.00 89.06 88 LYS A N 1
ATOM 657 C CA . LYS A 1 88 ? -10.369 16.059 1.241 1.00 89.06 88 LYS A CA 1
ATOM 658 C C . LYS A 1 88 ? -10.011 16.953 0.058 1.00 89.06 88 LYS A C 1
ATOM 660 O O . LYS A 1 88 ? -9.678 18.114 0.262 1.00 89.06 88 LYS A O 1
ATOM 665 N N . GLN A 1 89 ? -10.150 16.441 -1.161 1.00 87.50 89 GLN A N 1
ATOM 666 C CA . GLN A 1 89 ? -9.841 17.186 -2.382 1.00 87.50 89 GLN A CA 1
ATOM 667 C C . GLN A 1 89 ? -10.840 18.299 -2.672 1.00 87.50 89 GLN A C 1
ATOM 669 O O . GLN A 1 89 ? -10.453 19.385 -3.092 1.00 87.50 89 GLN A O 1
ATOM 674 N N . GLN A 1 90 ? -12.118 18.085 -2.361 1.00 88.19 90 GLN A N 1
ATOM 675 C CA . GLN A 1 90 ? -13.119 19.147 -2.403 1.00 88.19 90 GLN A CA 1
ATOM 676 C C . GLN A 1 90 ? -12.761 20.317 -1.471 1.00 88.19 90 GLN A C 1
ATOM 678 O O . GLN A 1 90 ? -13.069 21.472 -1.774 1.00 88.19 90 GLN A O 1
ATOM 683 N N . ASN A 1 91 ? -12.151 20.015 -0.324 1.00 85.50 91 ASN A N 1
ATOM 684 C CA . ASN A 1 91 ? -11.834 20.995 0.710 1.00 85.50 91 ASN A CA 1
ATOM 685 C C . ASN A 1 91 ? -10.412 21.564 0.602 1.00 85.50 91 ASN A C 1
ATOM 687 O O . ASN A 1 91 ? -10.096 22.523 1.313 1.00 85.50 91 ASN A O 1
ATOM 691 N N . ASP A 1 92 ? -9.569 21.020 -0.279 1.00 82.69 92 ASP A N 1
ATOM 692 C CA . ASP A 1 92 ? -8.212 21.505 -0.494 1.00 82.69 92 ASP A CA 1
ATOM 693 C C . ASP A 1 92 ? -8.215 22.783 -1.344 1.00 82.69 92 ASP A C 1
ATOM 695 O O . ASP A 1 92 ? -8.285 22.770 -2.573 1.00 82.69 92 ASP A O 1
ATOM 699 N N . LYS A 1 93 ? -8.126 23.927 -0.661 1.00 72.31 93 LYS A N 1
ATOM 700 C CA . LYS A 1 93 ? -8.052 25.250 -1.298 1.00 72.31 93 LYS A CA 1
ATOM 701 C C . LYS A 1 93 ? -6.659 25.585 -1.844 1.00 72.31 93 LYS A C 1
ATOM 703 O O . LYS A 1 93 ? -6.528 26.592 -2.536 1.00 72.31 93 LYS A O 1
ATOM 708 N N . ALA A 1 94 ? -5.634 24.799 -1.509 1.00 74.94 94 ALA A N 1
ATOM 709 C CA . ALA A 1 94 ? -4.250 25.008 -1.935 1.00 74.94 94 ALA A CA 1
ATOM 710 C C . ALA A 1 94 ? -3.856 24.121 -3.131 1.00 74.94 94 ALA A C 1
ATOM 712 O O . ALA A 1 94 ? -2.764 24.286 -3.683 1.00 74.94 94 ALA A O 1
ATOM 713 N N . ALA A 1 95 ? -4.735 23.207 -3.552 1.00 74.56 95 ALA A N 1
ATOM 714 C CA . ALA A 1 95 ? -4.497 22.315 -4.675 1.00 74.56 95 ALA A CA 1
ATOM 715 C C . ALA A 1 95 ? -4.249 23.094 -5.979 1.00 74.56 95 ALA A C 1
ATOM 717 O O . ALA A 1 95 ? -5.030 23.949 -6.405 1.00 74.56 95 ALA A O 1
ATOM 718 N N . THR A 1 96 ? -3.147 22.770 -6.654 1.00 78.44 96 THR A N 1
ATOM 719 C CA . THR A 1 96 ? -2.873 23.290 -7.998 1.00 78.44 96 THR A CA 1
ATOM 720 C C . THR A 1 96 ? -3.730 22.562 -9.031 1.00 78.44 96 THR A C 1
ATOM 722 O O . THR A 1 96 ? -4.050 21.387 -8.860 1.00 78.44 96 THR A O 1
ATOM 725 N N . ARG A 1 97 ? -4.053 23.223 -10.153 1.00 78.00 97 ARG A N 1
ATOM 726 C CA . ARG A 1 97 ? -4.860 22.622 -11.236 1.00 78.00 97 ARG A CA 1
ATOM 727 C C . ARG A 1 97 ? -4.298 21.272 -11.707 1.00 78.00 97 ARG A C 1
ATOM 729 O O . ARG A 1 97 ? -5.053 20.324 -11.859 1.00 78.00 97 ARG A O 1
ATOM 736 N N . LYS A 1 98 ? -2.970 21.167 -11.839 1.00 79.12 98 LYS A N 1
ATOM 737 C CA . LYS A 1 98 ? -2.281 19.925 -12.219 1.00 79.12 98 LYS A CA 1
ATOM 738 C C . LYS A 1 98 ? -2.445 18.816 -11.170 1.00 79.12 98 LYS A C 1
ATOM 740 O O . LYS A 1 98 ? -2.783 17.696 -11.522 1.00 79.12 98 LYS A O 1
ATOM 745 N N . SER A 1 99 ? -2.280 19.144 -9.886 1.00 79.75 99 SER A N 1
ATOM 746 C CA . SER A 1 99 ? -2.505 18.189 -8.792 1.00 79.75 99 SER A CA 1
ATOM 747 C C . SER A 1 99 ? -3.961 17.720 -8.723 1.00 79.75 99 SER A C 1
ATOM 749 O O . SER A 1 99 ? -4.210 16.555 -8.432 1.00 79.75 99 SER A O 1
ATOM 751 N N . GLY A 1 100 ? -4.917 18.614 -8.993 1.00 80.69 100 GLY A N 1
ATOM 752 C CA . GLY A 1 100 ? -6.339 18.276 -9.055 1.00 80.69 100 GLY A CA 1
ATOM 753 C C . GLY A 1 100 ? -6.672 17.340 -10.218 1.00 80.69 100 GLY A C 1
ATOM 754 O O . GLY A 1 100 ? -7.427 16.393 -10.031 1.00 80.69 100 GLY A O 1
ATOM 755 N N . GLU A 1 101 ? -6.072 17.553 -11.392 1.00 82.38 101 GLU A N 1
ATOM 756 C CA . GLU A 1 101 ? -6.239 16.681 -12.564 1.00 82.38 101 GLU A CA 1
ATOM 757 C C . GLU A 1 101 ? -5.637 15.284 -12.351 1.00 82.38 101 GLU A C 1
ATOM 759 O O . GLU A 1 101 ? -6.269 14.283 -12.693 1.00 82.38 101 GLU A O 1
ATOM 764 N N . ASP A 1 102 ? -4.440 15.200 -11.766 1.00 81.38 102 ASP A N 1
ATOM 765 C CA . ASP A 1 102 ? -3.788 13.921 -11.462 1.00 81.38 102 ASP A CA 1
ATOM 766 C C . ASP A 1 102 ? -4.604 13.125 -10.430 1.00 81.38 102 ASP A C 1
ATOM 768 O O . ASP A 1 102 ? -4.856 11.930 -10.602 1.00 81.38 102 ASP A O 1
ATOM 772 N N . GLN A 1 103 ? -5.110 13.809 -9.404 1.00 84.12 103 GLN A N 1
ATOM 773 C CA . GLN A 1 103 ? -5.975 13.204 -8.402 1.00 84.12 103 GLN A CA 1
ATOM 774 C C . GLN A 1 103 ? -7.351 12.816 -8.962 1.00 84.12 103 GLN A C 1
ATOM 776 O O . GLN A 1 103 ? -7.899 11.789 -8.572 1.00 84.12 103 GLN A O 1
ATOM 781 N N . ALA A 1 104 ? -7.914 13.605 -9.879 1.00 88.31 104 ALA A N 1
ATOM 782 C CA . ALA A 1 104 ? -9.186 13.309 -10.536 1.00 88.31 104 ALA A CA 1
ATOM 783 C C . ALA A 1 104 ? -9.096 12.024 -11.350 1.00 88.31 104 ALA A C 1
ATOM 785 O O . ALA A 1 104 ? -9.960 11.156 -11.228 1.00 88.31 104 ALA A O 1
ATOM 786 N N . LYS A 1 105 ? -8.016 11.876 -12.127 1.00 86.06 105 LYS A N 1
ATOM 787 C CA . LYS A 1 105 ? -7.716 10.635 -12.847 1.00 86.06 105 LYS A CA 1
ATOM 788 C C . LYS A 1 105 ? -7.599 9.474 -11.871 1.00 86.06 105 LYS A C 1
ATOM 790 O O . LYS A 1 105 ? -8.356 8.517 -12.001 1.00 86.06 105 LYS A O 1
ATOM 795 N N . PHE A 1 106 ? -6.758 9.617 -10.845 1.00 87.12 106 PHE A N 1
ATOM 796 C CA . PHE A 1 106 ? -6.552 8.582 -9.835 1.00 87.12 106 PHE A CA 1
ATOM 797 C C . PHE A 1 106 ? -7.860 8.139 -9.161 1.00 87.12 106 PHE A C 1
ATOM 799 O O . PHE A 1 106 ? -8.197 6.959 -9.207 1.00 87.12 106 PHE A O 1
ATOM 806 N N . LEU A 1 107 ? -8.627 9.068 -8.583 1.00 88.12 107 LEU A N 1
ATOM 807 C CA . LEU A 1 107 ? -9.880 8.751 -7.890 1.00 88.12 107 LEU A CA 1
ATOM 808 C C . LEU A 1 107 ? -10.912 8.147 -8.844 1.00 88.12 107 LEU A C 1
ATOM 810 O O . LEU A 1 107 ? -11.582 7.182 -8.488 1.00 88.12 107 LEU A O 1
ATOM 814 N N . SER A 1 108 ? -11.008 8.655 -10.076 1.00 90.38 108 SER A N 1
ATOM 815 C CA . SER A 1 108 ? -11.925 8.089 -11.064 1.00 90.38 108 SER A CA 1
ATOM 816 C C . SER A 1 108 ? -11.554 6.666 -11.483 1.00 90.38 108 SER A C 1
ATOM 818 O O . SER A 1 108 ? -12.443 5.831 -11.653 1.00 90.38 108 SER A O 1
ATOM 820 N N . ASP A 1 109 ? -10.260 6.366 -11.607 1.00 85.31 109 ASP A N 1
ATOM 821 C CA . ASP A 1 109 ? -9.776 5.032 -11.951 1.00 85.31 109 ASP A CA 1
ATOM 822 C C . ASP A 1 109 ? -10.011 4.054 -10.798 1.00 85.31 109 ASP A C 1
ATOM 824 O O . ASP A 1 109 ? -10.446 2.926 -11.034 1.00 85.31 109 ASP A O 1
ATOM 828 N N . VAL A 1 110 ? -9.796 4.487 -9.550 1.00 90.38 110 VAL A N 1
ATOM 829 C CA . VAL A 1 110 ? -10.119 3.681 -8.362 1.00 90.38 110 VAL A CA 1
ATOM 830 C C . VAL A 1 110 ? -11.624 3.408 -8.291 1.00 90.38 110 VAL A C 1
ATOM 832 O O . VAL A 1 110 ? -12.006 2.246 -8.163 1.00 90.38 110 VAL A O 1
ATOM 835 N N . GLN A 1 111 ? -12.478 4.423 -8.474 1.00 87.88 111 GLN A N 1
ATOM 836 C CA . GLN A 1 111 ? -13.937 4.248 -8.468 1.00 87.88 111 GLN A CA 1
ATOM 837 C C . GLN A 1 111 ? -14.408 3.317 -9.591 1.00 87.88 111 GLN A C 1
ATOM 839 O O . GLN A 1 111 ? -15.244 2.439 -9.381 1.00 87.88 111 GLN A O 1
ATOM 844 N N . SER A 1 112 ? -13.828 3.452 -10.789 1.00 91.50 112 SER A N 1
ATOM 845 C CA . SER A 1 112 ? -14.141 2.579 -11.924 1.00 91.50 112 SER A CA 1
ATOM 846 C C . SER A 1 112 ? -13.756 1.124 -11.656 1.00 91.50 112 SER A C 1
ATOM 848 O O . SER A 1 112 ? -14.476 0.217 -12.072 1.00 91.50 112 SER A O 1
ATOM 850 N N . LYS A 1 113 ? -12.623 0.881 -10.990 1.00 86.00 113 LYS A N 1
ATOM 851 C CA . LYS A 1 113 ? -12.184 -0.472 -10.626 1.00 86.00 113 LYS A CA 1
ATOM 852 C C . LYS A 1 113 ? -13.039 -1.067 -9.515 1.00 86.00 113 LYS A C 1
ATOM 854 O O . LYS A 1 113 ? -13.403 -2.235 -9.599 1.00 86.00 113 LYS A O 1
ATOM 859 N N . LEU A 1 114 ? -13.390 -0.274 -8.503 1.00 87.56 114 LEU A N 1
ATOM 860 C CA . LEU A 1 114 ? -14.280 -0.710 -7.429 1.00 87.56 114 LEU A CA 1
ATOM 861 C C . LEU A 1 114 ? -15.644 -1.129 -7.992 1.00 87.56 114 LEU A C 1
ATOM 863 O O . LEU A 1 114 ? -16.150 -2.197 -7.659 1.00 87.56 114 LEU A O 1
ATOM 867 N N . ARG A 1 115 ? -16.170 -0.368 -8.957 1.00 91.81 115 ARG A N 1
ATOM 868 C CA . ARG A 1 115 ? -17.360 -0.752 -9.720 1.00 91.81 115 ARG A CA 1
ATOM 869 C C . ARG A 1 115 ? -17.195 -2.094 -10.438 1.00 91.81 115 ARG A C 1
ATOM 871 O O . ARG A 1 115 ? -18.067 -2.948 -10.332 1.00 91.81 115 ARG A O 1
ATOM 878 N N . GLN A 1 116 ? -16.087 -2.295 -11.154 1.00 88.31 116 GLN A N 1
ATOM 879 C CA . GLN A 1 116 ? -15.813 -3.566 -11.841 1.00 88.31 116 GLN A CA 1
ATOM 880 C C . GLN A 1 116 ? -15.770 -4.751 -10.866 1.00 88.31 116 GLN A C 1
ATOM 882 O O . GLN A 1 116 ? -16.249 -5.829 -11.208 1.00 88.31 116 GLN A O 1
ATOM 887 N N . GLN A 1 117 ? -15.242 -4.554 -9.653 1.00 82.12 117 GLN A N 1
ATOM 888 C CA . GLN A 1 117 ? -15.238 -5.574 -8.598 1.00 82.12 117 GLN A CA 1
ATOM 889 C C . GLN A 1 117 ? -16.659 -5.915 -8.135 1.00 82.12 117 GLN A C 1
ATOM 891 O O . GLN A 1 117 ? -16.994 -7.089 -7.995 1.00 82.12 117 GLN A O 1
ATOM 896 N N . VAL A 1 118 ? -17.509 -4.903 -7.947 1.00 87.75 118 VAL A N 1
ATOM 897 C CA . VAL A 1 118 ? -18.924 -5.091 -7.591 1.00 87.75 118 VAL A CA 1
ATOM 898 C C . VAL A 1 118 ? -19.687 -5.820 -8.707 1.00 87.75 118 VAL A C 1
ATOM 900 O O . VAL A 1 118 ? -20.415 -6.771 -8.423 1.00 87.75 118 VAL A O 1
ATOM 903 N N . ASP A 1 119 ? -19.468 -5.443 -9.972 1.00 85.56 119 ASP A N 1
ATOM 904 C CA . ASP A 1 119 ? -20.074 -6.093 -11.146 1.00 85.56 119 ASP A CA 1
ATOM 905 C C . ASP A 1 119 ? -19.648 -7.566 -11.271 1.00 85.56 119 ASP A C 1
ATOM 907 O O . ASP A 1 119 ? -20.486 -8.446 -11.494 1.00 85.56 119 ASP A O 1
ATOM 911 N N . ALA A 1 120 ? -18.353 -7.857 -11.104 1.00 83.62 120 ALA A N 1
ATOM 912 C CA . ALA A 1 120 ? -17.822 -9.218 -11.160 1.00 83.62 120 ALA A CA 1
ATOM 913 C C . ALA A 1 120 ? -18.393 -10.094 -10.036 1.00 83.62 120 ALA A C 1
ATOM 915 O O . ALA A 1 120 ? -18.795 -11.236 -10.282 1.00 83.62 120 ALA A O 1
ATOM 916 N N . LEU A 1 121 ? -18.487 -9.546 -8.821 1.00 80.50 121 LEU A N 1
ATOM 917 C CA . LEU A 1 121 ? -19.074 -10.228 -7.673 1.00 80.50 121 LEU A CA 1
ATOM 918 C C . LEU A 1 121 ? -20.559 -10.540 -7.903 1.00 80.50 121 LEU A C 1
ATOM 920 O O . LEU A 1 121 ? -20.981 -11.679 -7.700 1.00 80.50 121 LEU A O 1
ATOM 924 N N . SER A 1 122 ? -21.337 -9.559 -8.373 1.00 80.56 122 SER A N 1
ATOM 925 C CA . SER A 1 122 ? -22.759 -9.738 -8.694 1.00 80.56 122 SER A CA 1
ATOM 926 C C . SER A 1 122 ? -22.967 -10.777 -9.804 1.00 80.56 122 SER A C 1
ATOM 928 O O . SER A 1 122 ? -23.787 -11.676 -9.644 1.00 80.56 122 SER A O 1
ATOM 930 N N . SER A 1 123 ? -22.167 -10.738 -10.875 1.00 80.31 123 SER A N 1
ATOM 931 C CA . SER A 1 123 ? -22.271 -11.678 -12.008 1.00 80.31 123 SER A CA 1
ATOM 932 C C . SER A 1 123 ? -21.932 -13.125 -11.620 1.00 80.31 123 SER A C 1
ATOM 934 O O . SER A 1 123 ? -22.519 -14.086 -12.122 1.00 80.31 123 SER A O 1
ATOM 936 N N . ARG A 1 124 ? -20.973 -13.321 -10.706 1.00 71.88 124 ARG A N 1
ATOM 937 C CA . ARG A 1 124 ? -20.635 -14.658 -10.186 1.00 71.88 124 ARG A CA 1
ATOM 938 C C . ARG A 1 124 ? -21.725 -15.244 -9.293 1.00 71.88 124 ARG A C 1
ATOM 940 O O . ARG A 1 124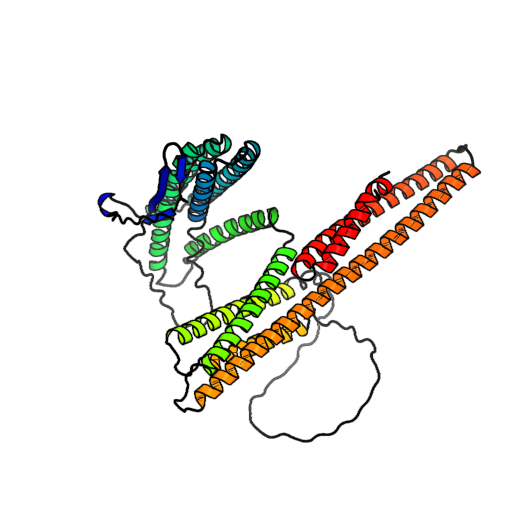 ? -21.836 -16.464 -9.204 1.00 71.88 124 ARG A O 1
ATOM 947 N N . LEU A 1 125 ? -22.501 -14.396 -8.624 1.00 70.19 125 LEU A N 1
ATOM 948 C CA . LEU A 1 125 ? -23.654 -14.833 -7.842 1.00 70.19 125 LEU A CA 1
ATOM 949 C C . LEU A 1 125 ? -24.828 -15.227 -8.740 1.00 70.19 125 LEU A C 1
ATOM 951 O O . LEU A 1 125 ? -25.417 -16.279 -8.503 1.00 70.19 125 LEU A O 1
ATOM 955 N N . ASP A 1 126 ? -25.085 -14.453 -9.795 1.00 69.75 126 ASP A N 1
ATOM 956 C CA . ASP A 1 126 ? -26.108 -14.752 -10.805 1.00 69.75 126 ASP A CA 1
ATOM 957 C C . ASP A 1 126 ? -25.814 -16.077 -11.537 1.00 69.75 126 ASP A C 1
ATOM 959 O O . ASP A 1 126 ? -26.621 -17.006 -11.540 1.00 69.75 126 ASP A O 1
ATOM 963 N N . SER A 1 127 ? -24.583 -16.245 -12.039 1.00 69.19 127 SER A N 1
ATOM 964 C CA . SER A 1 127 ? -24.160 -17.460 -12.766 1.00 69.19 127 SER A CA 1
ATOM 965 C C . SER A 1 127 ? -24.228 -18.769 -11.971 1.00 69.19 127 SER A C 1
ATOM 967 O O . SER A 1 127 ? -24.142 -19.848 -12.559 1.00 69.19 127 SER A O 1
ATOM 969 N N . ARG A 1 128 ? -24.370 -18.711 -10.643 1.00 60.56 128 ARG A N 1
ATOM 970 C CA . ARG A 1 128 ? -24.478 -19.905 -9.798 1.00 60.56 128 ARG A CA 1
ATOM 971 C C . ARG A 1 128 ? -25.907 -20.452 -9.679 1.00 60.56 128 ARG A C 1
ATOM 973 O O . ARG A 1 128 ? -26.082 -21.399 -8.920 1.00 60.56 128 ARG A O 1
ATOM 980 N N . ASP A 1 129 ? -26.889 -19.913 -10.414 1.00 53.88 129 ASP A N 1
ATOM 981 C CA . ASP A 1 129 ? -28.306 -20.346 -10.399 1.00 53.88 129 ASP A CA 1
ATOM 982 C C . ASP A 1 129 ? -28.873 -20.408 -8.960 1.00 53.88 129 ASP A C 1
ATOM 984 O O . ASP A 1 129 ? -29.625 -21.297 -8.560 1.00 53.88 129 ASP A O 1
ATOM 988 N N . MET A 1 130 ? -28.410 -19.469 -8.125 1.00 53.66 130 MET A N 1
ATOM 989 C CA . MET A 1 130 ? -28.740 -19.350 -6.696 1.00 53.66 130 MET A CA 1
ATOM 990 C C . MET A 1 130 ? -29.945 -18.436 -6.440 1.00 53.66 130 MET A C 1
ATOM 992 O O . MET A 1 130 ? -30.483 -18.405 -5.331 1.00 53.66 130 MET A O 1
ATOM 996 N N . THR A 1 131 ? -30.395 -17.728 -7.475 1.00 52.78 131 THR A N 1
ATOM 997 C CA . THR A 1 131 ? -31.580 -16.856 -7.529 1.00 52.78 131 THR A CA 1
ATOM 998 C C . THR A 1 131 ? -32.892 -17.628 -7.333 1.00 52.78 131 THR A C 1
ATOM 1000 O O . THR A 1 131 ? -33.906 -17.048 -6.941 1.00 52.78 131 THR A O 1
ATOM 1003 N N . ALA A 1 132 ? -32.882 -18.952 -7.530 1.00 48.56 132 ALA A N 1
ATOM 1004 C CA . ALA A 1 132 ? -34.074 -19.793 -7.451 1.00 48.56 132 ALA A CA 1
ATOM 1005 C C . ALA A 1 132 ? -34.522 -20.165 -6.021 1.00 48.56 132 ALA A C 1
ATOM 1007 O O . ALA A 1 132 ? -35.620 -20.700 -5.866 1.00 48.56 132 ALA A O 1
ATOM 1008 N N . MET A 1 133 ? -33.717 -19.921 -4.971 1.00 51.06 133 MET A N 1
ATOM 1009 C CA . MET A 1 133 ? -33.997 -20.503 -3.643 1.00 51.06 133 MET A CA 1
ATOM 1010 C C . MET A 1 133 ? -34.087 -19.549 -2.442 1.00 51.06 133 MET A C 1
ATOM 1012 O O . MET A 1 133 ? -34.476 -20.034 -1.384 1.00 51.06 133 MET A O 1
ATOM 1016 N N . ASN A 1 134 ? -33.803 -18.240 -2.533 1.00 62.66 134 ASN A N 1
ATOM 1017 C CA . ASN A 1 134 ? -33.919 -17.340 -1.366 1.00 62.66 134 ASN A CA 1
ATOM 1018 C C . ASN A 1 134 ? -34.043 -15.845 -1.735 1.00 62.66 134 ASN A C 1
ATOM 1020 O O . ASN A 1 134 ? -33.177 -15.289 -2.407 1.00 62.66 134 ASN A O 1
ATOM 1024 N N . GLU A 1 135 ? -35.065 -15.168 -1.198 1.00 75.38 135 GLU A N 1
ATOM 1025 C CA . GLU A 1 135 ? -35.350 -13.732 -1.394 1.00 75.38 135 GLU A CA 1
ATOM 1026 C C . GLU A 1 135 ? -34.172 -12.816 -0.999 1.00 75.38 135 GLU A C 1
ATOM 1028 O O . GLU A 1 135 ? -33.907 -11.824 -1.676 1.00 75.38 135 GLU A O 1
ATOM 1033 N N . SER A 1 136 ? -33.396 -13.198 0.023 1.00 73.94 136 SER A N 1
ATOM 1034 C CA . SER A 1 136 ? -32.212 -12.456 0.481 1.00 73.94 136 SER A CA 1
ATOM 1035 C C . SER A 1 136 ? -31.072 -12.405 -0.546 1.00 73.94 136 SER A C 1
ATOM 1037 O O . SER A 1 136 ? -30.314 -11.441 -0.566 1.00 73.94 136 SER A O 1
ATOM 1039 N N . PHE A 1 137 ? -30.918 -13.408 -1.420 1.00 75.19 137 PHE A N 1
ATOM 1040 C CA . PHE A 1 137 ? -29.895 -13.336 -2.476 1.00 75.19 137 PHE A CA 1
ATOM 1041 C C . PHE A 1 137 ? -30.306 -12.369 -3.579 1.00 75.19 137 PHE A C 1
ATOM 1043 O O . PHE A 1 137 ? -29.478 -11.586 -4.034 1.00 75.19 137 PHE A O 1
ATOM 1050 N N . ASN A 1 138 ? -31.591 -12.363 -3.937 1.00 81.94 138 ASN A N 1
ATOM 1051 C CA . ASN A 1 138 ? -32.126 -11.434 -4.927 1.00 81.94 138 ASN A CA 1
ATOM 1052 C C . ASN A 1 138 ? -32.012 -9.983 -4.435 1.00 81.94 138 ASN A C 1
ATOM 1054 O O . ASN A 1 138 ? -31.696 -9.090 -5.219 1.00 81.94 138 ASN A O 1
ATOM 1058 N N . SER A 1 139 ? -32.230 -9.728 -3.137 1.00 83.94 139 SER A N 1
ATOM 1059 C CA . SER A 1 139 ? -32.020 -8.393 -2.565 1.00 83.94 139 SER A CA 1
ATOM 1060 C C . SER A 1 139 ? -30.540 -8.008 -2.514 1.00 83.94 139 SER A C 1
ATOM 1062 O O . SER A 1 139 ? -30.207 -6.890 -2.898 1.00 83.94 139 SER A O 1
ATOM 1064 N N . PHE A 1 140 ? -29.648 -8.933 -2.135 1.00 84.06 140 PHE A N 1
ATOM 1065 C CA . PHE A 1 140 ? -28.197 -8.708 -2.160 1.00 84.06 140 PHE A CA 1
ATOM 1066 C C . PHE A 1 140 ? -27.700 -8.339 -3.563 1.00 84.06 140 PHE A C 1
ATOM 1068 O O . PHE A 1 140 ? -26.973 -7.362 -3.735 1.00 84.06 140 PHE A O 1
ATOM 1075 N N . GLU A 1 141 ? -28.091 -9.119 -4.570 1.00 84.56 141 GLU A N 1
ATOM 1076 C CA . GLU A 1 141 ? -27.689 -8.903 -5.956 1.00 84.56 141 GLU A CA 1
ATOM 1077 C C . GLU A 1 141 ? -28.208 -7.562 -6.475 1.00 84.56 141 GLU A C 1
ATOM 1079 O O . GLU A 1 141 ? -27.446 -6.775 -7.035 1.00 84.56 141 GLU A O 1
ATOM 1084 N N . LYS A 1 142 ? -29.487 -7.262 -6.224 1.00 89.19 142 LYS A N 1
ATOM 1085 C CA . LYS A 1 142 ? -30.098 -5.989 -6.606 1.00 89.19 142 LYS A CA 1
ATOM 1086 C C . LYS A 1 142 ? -29.359 -4.803 -5.990 1.00 89.19 142 LYS A C 1
ATOM 1088 O O . LYS A 1 142 ? -29.082 -3.837 -6.696 1.00 89.19 142 LYS A O 1
ATOM 1093 N N . ASP A 1 143 ? -29.019 -4.876 -4.706 1.00 90.69 143 ASP A N 1
ATOM 1094 C CA . ASP A 1 143 ? -28.261 -3.817 -4.042 1.00 90.69 143 ASP A CA 1
ATOM 1095 C C . ASP A 1 143 ? -26.847 -3.683 -4.638 1.00 90.69 143 ASP A C 1
ATOM 1097 O O . ASP A 1 143 ? -26.405 -2.569 -4.907 1.00 90.69 143 ASP A O 1
ATOM 1101 N N . MET A 1 144 ? -26.154 -4.782 -4.959 1.00 89.50 144 MET A N 1
ATOM 1102 C CA . MET A 1 144 ? -24.848 -4.714 -5.636 1.00 89.50 144 MET A CA 1
ATOM 1103 C C . MET A 1 144 ? -24.938 -4.114 -7.051 1.00 89.50 144 MET A C 1
ATOM 1105 O O . MET A 1 144 ? -24.098 -3.296 -7.433 1.00 89.50 144 MET A O 1
ATOM 1109 N N . GLN A 1 145 ? -25.978 -4.438 -7.820 1.00 90.88 145 GLN A N 1
ATOM 1110 C CA . GLN A 1 145 ? -26.208 -3.835 -9.138 1.00 90.88 145 GLN A CA 1
ATOM 1111 C C . GLN A 1 145 ? -26.506 -2.334 -9.040 1.00 90.88 145 GLN A C 1
ATOM 1113 O O . GLN A 1 145 ? -25.980 -1.542 -9.825 1.00 90.88 145 GLN A O 1
ATOM 1118 N N . GLU A 1 146 ? -27.331 -1.915 -8.079 1.00 93.44 146 GLU A N 1
ATOM 1119 C CA . GLU A 1 146 ? -27.621 -0.497 -7.848 1.00 93.44 146 GLU A CA 1
ATOM 1120 C C . GLU A 1 146 ? -26.390 0.266 -7.334 1.00 93.44 146 GLU A C 1
ATOM 1122 O O . GLU A 1 146 ? -26.159 1.404 -7.755 1.00 93.44 146 GLU A O 1
ATOM 1127 N N . ALA A 1 147 ? -25.537 -0.372 -6.521 1.00 93.31 147 ALA A N 1
ATOM 1128 C CA . ALA A 1 147 ? -24.240 0.180 -6.136 1.00 93.31 147 ALA A CA 1
ATOM 1129 C C . ALA A 1 147 ? -23.368 0.450 -7.370 1.00 93.31 147 ALA A C 1
ATOM 1131 O O . ALA A 1 147 ? -22.906 1.575 -7.562 1.00 93.31 147 ALA A O 1
ATOM 1132 N N . SER A 1 148 ? -23.210 -0.539 -8.256 1.00 92.88 148 SER A N 1
ATOM 1133 C CA . SER A 1 148 ? -22.435 -0.380 -9.492 1.00 92.88 148 SER A CA 1
ATOM 1134 C C . SER A 1 148 ? -22.988 0.732 -10.393 1.00 92.88 148 SER A C 1
ATOM 1136 O O . SER A 1 148 ? -22.232 1.583 -10.874 1.00 92.88 148 SER A O 1
ATOM 1138 N N . LYS A 1 149 ? -24.315 0.801 -10.566 1.00 94.38 149 LYS A N 1
ATOM 1139 C CA . LYS A 1 149 ? -24.969 1.874 -11.336 1.00 94.38 149 LYS A CA 1
ATOM 1140 C C . LYS A 1 149 ? -24.711 3.255 -10.741 1.00 94.38 149 LYS A C 1
ATOM 1142 O O . LYS A 1 149 ? -24.502 4.196 -11.502 1.00 94.38 149 LYS A O 1
ATOM 1147 N N . ALA A 1 150 ? -24.709 3.387 -9.414 1.00 93.50 150 ALA A N 1
ATOM 1148 C CA . ALA A 1 150 ? -24.406 4.643 -8.730 1.00 93.50 150 ALA A CA 1
ATOM 1149 C C . ALA A 1 150 ? -22.921 5.041 -8.841 1.00 93.50 150 ALA A C 1
ATOM 1151 O O . ALA A 1 150 ? -22.608 6.233 -8.866 1.00 93.50 150 ALA A O 1
ATOM 1152 N N . MET A 1 151 ? -22.010 4.074 -8.990 1.00 94.69 151 MET A N 1
ATOM 1153 C CA . MET A 1 151 ? -20.580 4.339 -9.191 1.00 94.69 151 MET A CA 1
ATOM 1154 C C . MET A 1 151 ? -20.253 4.902 -10.583 1.00 94.69 151 MET A C 1
ATOM 1156 O O . MET A 1 151 ? -19.288 5.648 -10.711 1.00 94.69 151 MET A O 1
ATOM 1160 N N . ILE A 1 152 ? -21.056 4.622 -11.619 1.00 94.00 152 ILE A N 1
ATOM 1161 C CA . ILE A 1 152 ? -20.850 5.165 -12.981 1.00 94.00 152 ILE A CA 1
ATOM 1162 C C . ILE A 1 152 ? -20.836 6.706 -12.993 1.00 94.00 152 ILE A C 1
ATOM 1164 O O . ILE A 1 152 ? -19.817 7.291 -13.372 1.00 94.00 152 ILE A O 1
ATOM 1168 N N . PRO A 1 153 ? -21.906 7.402 -12.549 1.00 95.12 153 PRO A N 1
ATOM 1169 C CA . PRO A 1 153 ? -21.891 8.854 -12.503 1.00 95.12 153 PRO A CA 1
ATOM 1170 C C . PRO A 1 153 ? -20.868 9.380 -11.490 1.00 95.12 153 PRO A C 1
ATOM 1172 O O . PRO A 1 153 ? -20.364 10.479 -11.689 1.00 95.12 153 PRO A O 1
ATOM 1175 N N . ALA A 1 154 ? -20.501 8.629 -10.443 1.00 93.44 154 ALA A N 1
ATOM 1176 C CA . ALA A 1 154 ? -19.402 9.024 -9.558 1.00 93.44 154 ALA A CA 1
ATOM 1177 C C . ALA A 1 154 ? -18.070 9.106 -10.325 1.00 93.44 154 ALA A C 1
ATOM 1179 O O . ALA A 1 154 ? -17.422 10.151 -10.308 1.00 93.44 154 ALA A O 1
ATOM 1180 N N . THR A 1 155 ? -17.708 8.064 -11.081 1.00 93.88 155 THR A N 1
ATOM 1181 C CA . THR A 1 155 ? -16.499 8.035 -11.920 1.00 93.88 155 THR A CA 1
ATOM 1182 C C . THR A 1 155 ? -16.461 9.196 -12.914 1.00 93.88 155 THR A C 1
ATOM 1184 O O . THR A 1 155 ? -15.444 9.884 -13.017 1.00 93.88 155 THR A O 1
ATOM 1187 N N . ASP A 1 156 ? -17.562 9.459 -13.621 1.00 94.25 156 ASP A N 1
ATOM 1188 C CA . ASP A 1 156 ? -17.614 10.539 -14.613 1.00 94.25 156 ASP A CA 1
ATOM 1189 C C . ASP A 1 156 ? -17.462 11.923 -13.972 1.00 94.25 156 ASP A C 1
ATOM 1191 O O . ASP A 1 156 ? -16.763 12.793 -14.500 1.00 94.25 156 ASP A O 1
ATOM 1195 N N . LYS A 1 157 ? -18.077 12.127 -12.803 1.00 93.88 157 LYS A N 1
ATOM 1196 C CA . LYS A 1 157 ? -17.979 13.379 -12.045 1.00 93.88 157 LYS A CA 1
ATOM 1197 C C . LYS A 1 157 ? -16.585 13.583 -11.456 1.00 93.88 157 LYS A C 1
ATOM 1199 O O . LYS A 1 157 ? -16.082 14.706 -11.501 1.00 93.88 157 LYS A O 1
ATOM 1204 N N . LEU A 1 158 ? -15.928 12.517 -10.997 1.00 91.81 158 LEU A N 1
ATOM 1205 C CA . LEU A 1 158 ? -14.531 12.552 -10.554 1.00 91.81 158 LEU A CA 1
ATOM 1206 C C . LEU A 1 158 ? -13.592 12.953 -11.694 1.00 91.81 158 LEU A C 1
ATOM 1208 O O . LEU A 1 158 ? -12.782 13.858 -11.511 1.00 91.81 158 LEU A O 1
ATOM 1212 N N . ARG A 1 159 ? -13.758 12.381 -12.898 1.00 91.56 159 ARG A N 1
ATOM 1213 C CA . ARG A 1 159 ? -12.962 12.755 -14.089 1.00 91.56 159 ARG A CA 1
ATOM 1214 C C . ARG A 1 159 ? -13.086 14.230 -14.448 1.00 91.56 159 ARG A C 1
ATOM 1216 O O . ARG A 1 159 ? -12.126 14.834 -14.915 1.00 91.56 159 ARG A O 1
ATOM 1223 N N . GLN A 1 160 ? -14.265 14.805 -14.234 1.00 92.19 160 GLN A N 1
ATOM 1224 C CA . GLN A 1 160 ? -14.555 16.211 -14.515 1.00 92.19 160 GLN A CA 1
ATOM 1225 C C . GLN A 1 160 ? -14.160 17.156 -13.365 1.00 92.19 160 GLN A C 1
ATOM 1227 O O . GLN A 1 160 ? -14.484 18.340 -13.430 1.00 92.19 160 GLN A O 1
ATOM 1232 N N . MET A 1 161 ? -13.489 16.662 -12.312 1.00 89.38 161 MET A N 1
ATOM 1233 C CA . MET A 1 161 ? -13.173 17.418 -11.087 1.00 89.38 161 MET A CA 1
ATOM 1234 C C . MET A 1 161 ? -14.419 17.992 -10.384 1.00 89.38 161 MET A C 1
ATOM 1236 O O . MET A 1 161 ? -14.346 18.970 -9.639 1.00 89.38 161 MET A O 1
ATOM 1240 N N . GLN A 1 162 ? -15.590 17.386 -10.595 1.00 91.56 162 GLN A N 1
ATOM 1241 C CA . GLN A 1 162 ? -16.847 17.786 -9.962 1.00 91.56 162 GLN A CA 1
ATOM 1242 C C . GLN A 1 162 ? -16.995 17.095 -8.602 1.00 91.56 162 GLN A C 1
ATOM 1244 O O . GLN A 1 162 ? -17.944 16.351 -8.370 1.00 91.56 162 GLN A O 1
ATOM 1249 N N . TRP A 1 163 ? -16.056 17.356 -7.684 1.00 89.81 163 TRP A N 1
ATOM 1250 C CA . TRP A 1 163 ? -15.945 16.679 -6.380 1.00 89.81 163 TRP A CA 1
ATOM 1251 C C . TRP A 1 163 ? -17.249 16.689 -5.578 1.00 89.81 163 TRP A C 1
ATOM 1253 O O . TRP A 1 163 ? -17.659 15.681 -5.018 1.00 89.81 163 TRP A O 1
ATOM 1263 N N . LYS A 1 164 ? -17.945 17.830 -5.568 1.00 89.38 164 LYS A N 1
ATOM 1264 C CA . LYS A 1 164 ? -19.208 17.994 -4.838 1.00 89.38 164 LYS A CA 1
ATOM 1265 C C . LYS A 1 164 ? -20.310 17.065 -5.355 1.00 89.38 164 LYS A C 1
ATOM 1267 O O . LYS A 1 164 ? -21.061 16.512 -4.557 1.00 89.38 164 LYS A O 1
ATOM 1272 N N . ASP A 1 165 ? -20.402 16.918 -6.673 1.00 90.38 165 ASP A N 1
ATOM 1273 C CA . ASP A 1 165 ? -21.417 16.085 -7.318 1.00 90.38 165 ASP A CA 1
ATOM 1274 C C . ASP A 1 165 ? -21.011 14.604 -7.299 1.00 90.38 165 ASP A C 1
ATOM 1276 O O . ASP A 1 165 ? -21.876 13.733 -7.236 1.00 90.38 165 ASP A O 1
ATOM 1280 N N . ALA A 1 166 ? -19.703 14.317 -7.311 1.00 91.94 166 ALA A N 1
ATOM 1281 C CA . ALA A 1 166 ? -19.156 12.972 -7.159 1.00 91.94 166 ALA A CA 1
ATOM 1282 C C . ALA A 1 166 ? -19.533 12.367 -5.801 1.00 91.94 166 ALA A C 1
ATOM 1284 O O . ALA A 1 166 ? -20.125 11.291 -5.775 1.00 91.94 166 ALA A O 1
ATOM 1285 N N . ILE A 1 167 ? -19.323 13.101 -4.702 1.00 90.75 167 ILE A N 1
ATOM 1286 C CA . ILE A 1 167 ? -19.613 12.624 -3.337 1.00 90.75 167 ILE A CA 1
ATOM 1287 C C . ILE A 1 167 ? -21.073 12.204 -3.171 1.00 90.75 167 ILE A C 1
ATOM 1289 O O . ILE A 1 167 ? -21.361 11.214 -2.505 1.00 90.75 167 ILE A O 1
ATOM 1293 N N . GLY A 1 168 ? -22.014 12.914 -3.800 1.00 90.94 168 GLY A N 1
ATOM 1294 C CA . GLY A 1 168 ? -23.426 12.531 -3.752 1.00 90.94 168 GLY A CA 1
ATOM 1295 C C . GLY A 1 168 ? -23.713 11.173 -4.407 1.00 90.94 168 GLY A C 1
ATOM 1296 O O . GLY A 1 168 ? -24.617 10.464 -3.970 1.00 90.94 168 GLY A O 1
ATOM 1297 N N . ASN A 1 169 ? -22.953 10.796 -5.438 1.00 92.88 169 ASN A N 1
ATOM 1298 C CA . ASN A 1 169 ? -23.075 9.497 -6.102 1.00 92.88 169 ASN A CA 1
ATOM 1299 C C . ASN A 1 169 ? -22.287 8.404 -5.367 1.00 92.88 169 ASN A C 1
ATOM 1301 O O . ASN A 1 169 ? -22.811 7.306 -5.199 1.00 92.88 169 ASN A O 1
ATOM 1305 N N . GLU A 1 170 ? -21.094 8.718 -4.857 1.00 91.56 170 GLU A N 1
ATOM 1306 C CA . GLU A 1 170 ? -20.301 7.814 -4.010 1.00 91.56 170 GLU A CA 1
ATOM 1307 C C . GLU A 1 170 ? -21.070 7.431 -2.731 1.00 91.56 170 GLU A C 1
ATOM 1309 O O . GLU A 1 170 ? -21.174 6.265 -2.369 1.00 91.56 170 GLU A O 1
ATOM 1314 N N . GLN A 1 171 ? -21.739 8.385 -2.074 1.00 91.31 171 GLN A N 1
ATOM 1315 C CA . GLN A 1 171 ? -22.574 8.094 -0.899 1.00 91.31 171 GLN A CA 1
ATOM 1316 C C . GLN A 1 171 ? -23.755 7.166 -1.216 1.00 91.31 171 GLN A C 1
ATOM 1318 O O . GLN A 1 171 ? -24.105 6.317 -0.396 1.00 91.31 171 GLN A O 1
ATOM 1323 N N . LYS A 1 172 ? -24.365 7.303 -2.400 1.00 90.94 172 LYS A N 1
ATOM 1324 C CA . LYS A 1 172 ? -25.422 6.384 -2.852 1.00 90.94 172 LYS A CA 1
ATOM 1325 C C . LYS A 1 172 ? -24.864 4.988 -3.104 1.00 90.94 172 LYS A C 1
ATOM 1327 O O . LYS A 1 172 ? -25.474 4.016 -2.670 1.00 90.94 172 LYS A O 1
ATOM 1332 N N . ALA A 1 173 ? -23.709 4.890 -3.762 1.00 92.38 173 ALA A N 1
ATOM 1333 C CA . ALA A 1 173 ? -23.021 3.620 -3.957 1.00 92.38 173 ALA A CA 1
ATOM 1334 C C . ALA A 1 173 ? -22.700 2.959 -2.608 1.00 92.38 173 ALA A C 1
ATOM 1336 O O . ALA A 1 173 ? -23.030 1.793 -2.402 1.00 92.38 173 ALA A O 1
ATOM 1337 N N . LEU A 1 174 ? -22.172 3.729 -1.652 1.00 90.88 174 LEU A N 1
ATOM 1338 C CA . LEU A 1 174 ? -21.895 3.261 -0.299 1.00 90.88 174 LEU A CA 1
ATOM 1339 C C . LEU A 1 174 ? -23.149 2.735 0.410 1.00 90.88 174 LEU A C 1
ATOM 1341 O O . LEU A 1 174 ? -23.083 1.685 1.044 1.00 90.88 174 LEU A O 1
ATOM 1345 N N . GLN A 1 175 ? -24.284 3.433 0.310 1.00 90.12 175 GLN A N 1
ATOM 1346 C CA . GLN A 1 175 ? -25.534 2.985 0.930 1.00 90.12 175 GLN A CA 1
ATOM 1347 C C . GLN A 1 175 ? -25.955 1.606 0.407 1.00 90.12 175 GLN A C 1
ATOM 1349 O O . GLN A 1 175 ? -26.275 0.717 1.195 1.00 90.12 175 GLN A O 1
ATOM 1354 N N . TYR A 1 176 ? -25.921 1.410 -0.911 1.00 91.62 176 TYR A N 1
ATOM 1355 C CA . TYR A 1 176 ? -26.258 0.122 -1.513 1.00 91.62 176 TYR A CA 1
ATOM 1356 C C . TYR A 1 176 ? -25.266 -0.979 -1.120 1.00 91.62 176 TYR A C 1
ATOM 1358 O O . TYR A 1 176 ? -25.687 -2.071 -0.745 1.00 91.62 176 TYR A O 1
ATOM 1366 N N . LEU A 1 177 ? -23.962 -0.682 -1.099 1.00 89.81 177 LEU A N 1
ATOM 1367 C CA . LEU A 1 177 ? -22.940 -1.627 -0.637 1.00 89.81 177 LEU A CA 1
ATOM 1368 C C . LEU A 1 177 ? -23.163 -2.069 0.812 1.00 89.81 177 LEU A C 1
ATOM 1370 O O . LEU A 1 177 ? -23.013 -3.246 1.130 1.00 89.81 177 LEU A O 1
ATOM 1374 N N . LEU A 1 178 ? -23.519 -1.138 1.695 1.00 88.75 178 LEU A N 1
ATOM 1375 C CA . LEU A 1 178 ? -23.762 -1.432 3.105 1.00 88.75 178 LEU A CA 1
ATOM 1376 C C . LEU A 1 178 ? -25.057 -2.221 3.323 1.00 88.75 178 LEU A C 1
ATOM 1378 O O . LEU A 1 178 ? -25.088 -3.108 4.178 1.00 88.75 178 LEU A O 1
ATOM 1382 N N . ARG A 1 179 ? -26.105 -1.955 2.535 1.00 87.44 179 ARG A N 1
ATOM 1383 C CA . ARG A 1 179 ? -27.334 -2.763 2.546 1.00 87.44 179 ARG A CA 1
ATOM 1384 C C . ARG A 1 179 ? -27.082 -4.181 2.033 1.00 87.44 179 ARG A C 1
ATOM 1386 O O . ARG A 1 179 ? -27.542 -5.150 2.644 1.00 87.44 179 ARG A O 1
ATOM 1393 N N . ALA A 1 180 ? -26.274 -4.318 0.985 1.00 86.19 180 ALA A N 1
ATOM 1394 C CA . ALA A 1 180 ? -25.828 -5.615 0.505 1.00 86.19 180 ALA A CA 1
ATOM 1395 C C . ALA A 1 180 ? -24.990 -6.340 1.576 1.00 86.19 180 ALA A C 1
ATOM 1397 O O . ALA A 1 180 ? -25.235 -7.506 1.865 1.00 86.19 180 ALA A O 1
ATOM 1398 N N . GLU A 1 181 ? -24.072 -5.658 2.266 1.00 83.06 181 GLU A N 1
ATOM 1399 C CA . GLU A 1 181 ? -23.293 -6.244 3.368 1.00 83.06 181 GLU A CA 1
ATOM 1400 C C . GLU A 1 181 ? -24.185 -6.714 4.536 1.00 83.06 181 GLU A C 1
ATOM 1402 O O . GLU A 1 181 ? -23.960 -7.782 5.112 1.00 83.06 181 GLU A O 1
ATOM 1407 N N . ALA A 1 182 ? -25.230 -5.954 4.877 1.00 83.00 182 ALA A N 1
ATOM 1408 C CA . ALA A 1 182 ? -26.213 -6.355 5.883 1.00 83.00 182 ALA A CA 1
ATOM 1409 C C . ALA A 1 182 ? -26.990 -7.613 5.453 1.00 83.00 182 ALA A C 1
ATOM 1411 O O . ALA A 1 182 ? -27.098 -8.567 6.226 1.00 83.00 182 ALA A O 1
ATOM 1412 N N . THR A 1 183 ? -27.452 -7.650 4.202 1.00 80.44 183 THR A N 1
ATOM 1413 C CA . THR A 1 183 ? -28.151 -8.806 3.619 1.00 80.44 183 THR A CA 1
ATOM 1414 C C . THR A 1 183 ? -27.246 -10.042 3.552 1.00 80.44 183 THR A C 1
ATOM 1416 O O . THR A 1 183 ? -27.662 -11.154 3.873 1.00 80.44 183 THR A O 1
ATOM 1419 N N . PHE A 1 184 ? -25.972 -9.860 3.207 1.00 76.25 184 PHE A N 1
ATOM 1420 C CA . PHE A 1 184 ? -24.972 -10.925 3.176 1.00 76.25 184 PHE A CA 1
ATOM 1421 C C . PHE A 1 184 ? -24.748 -11.558 4.548 1.00 76.25 184 PHE A C 1
ATOM 1423 O O . PHE A 1 184 ? -24.678 -12.782 4.663 1.00 76.25 184 PHE A O 1
ATOM 1430 N N . ARG A 1 185 ? -24.672 -10.741 5.606 1.00 75.25 185 ARG A N 1
ATOM 1431 C CA . ARG A 1 185 ? -24.575 -11.247 6.982 1.00 75.25 185 ARG A CA 1
ATOM 1432 C C . ARG A 1 185 ? -25.768 -12.135 7.333 1.00 75.25 185 ARG A C 1
ATOM 1434 O O . ARG A 1 185 ? -25.569 -13.204 7.906 1.00 75.25 185 ARG A O 1
ATOM 1441 N N . GLN A 1 186 ? -26.974 -11.735 6.938 1.00 72.38 186 GLN A N 1
ATOM 1442 C CA . GLN A 1 186 ? -28.186 -12.525 7.153 1.00 72.38 186 GLN A CA 1
ATOM 1443 C C . GLN A 1 186 ? -28.140 -13.861 6.396 1.00 72.38 186 GLN A C 1
ATOM 1445 O O . GLN A 1 186 ? -28.428 -14.913 6.968 1.00 72.38 186 GLN A O 1
ATOM 1450 N N . ILE A 1 187 ? -27.692 -13.847 5.134 1.00 71.50 187 ILE A N 1
ATOM 1451 C CA . ILE A 1 187 ? -27.443 -15.069 4.353 1.00 71.50 187 ILE A CA 1
ATOM 1452 C C . ILE A 1 187 ? -26.448 -15.971 5.096 1.00 71.50 187 ILE A C 1
ATOM 1454 O O . ILE A 1 187 ? -26.695 -17.162 5.279 1.00 71.50 187 ILE A O 1
ATOM 1458 N N . GLN A 1 188 ? -25.335 -15.422 5.580 1.00 66.88 188 GLN A N 1
ATOM 1459 C CA . GLN A 1 188 ? -24.318 -16.201 6.280 1.00 66.88 188 GLN A CA 1
ATOM 1460 C C . GLN A 1 188 ? -24.870 -16.885 7.540 1.00 66.88 188 GLN A C 1
ATOM 1462 O O . GLN A 1 188 ? -24.538 -18.044 7.801 1.00 66.88 188 GLN A O 1
ATOM 1467 N N . VAL A 1 189 ? -25.720 -16.207 8.313 1.00 68.44 189 VAL A N 1
ATOM 1468 C CA . VAL A 1 189 ? -26.344 -16.792 9.506 1.00 68.44 189 VAL A CA 1
ATOM 1469 C C . VAL A 1 189 ? -27.354 -17.873 9.132 1.00 68.44 189 VAL A C 1
ATOM 1471 O O . VAL A 1 189 ? -27.298 -18.968 9.698 1.00 68.44 189 VAL A O 1
ATOM 1474 N N . ALA A 1 190 ? -28.228 -17.611 8.156 1.00 64.69 190 ALA A N 1
ATOM 1475 C CA . ALA A 1 190 ? -29.243 -18.564 7.710 1.00 64.69 190 ALA A CA 1
ATOM 1476 C C . ALA A 1 190 ? -28.617 -19.885 7.223 1.00 64.69 190 ALA A C 1
ATOM 1478 O O . ALA A 1 190 ? -29.102 -20.974 7.536 1.00 64.69 190 ALA A O 1
ATOM 1479 N N . PHE A 1 191 ? -27.485 -19.808 6.518 1.00 61.09 191 PHE A N 1
ATOM 1480 C CA . PHE A 1 191 ? -26.735 -20.988 6.081 1.00 61.09 191 PHE A CA 1
ATOM 1481 C C . PHE A 1 191 ? -25.874 -21.593 7.196 1.00 61.09 191 PHE A C 1
ATOM 1483 O O . PHE A 1 191 ? -25.707 -22.812 7.249 1.00 61.09 191 PHE A O 1
ATOM 1490 N N . GLY A 1 192 ? -25.379 -20.773 8.127 1.00 55.69 192 GLY A N 1
ATOM 1491 C CA . GLY A 1 192 ? -24.662 -21.225 9.319 1.00 55.69 192 GLY A CA 1
ATOM 1492 C C . GLY A 1 192 ? -25.530 -22.042 10.282 1.00 55.69 192 GLY A C 1
ATOM 1493 O O . GLY A 1 192 ? -25.022 -22.966 10.910 1.00 55.69 192 GLY A O 1
ATOM 1494 N N . GLN A 1 193 ? -26.833 -21.753 10.374 1.00 48.28 193 GLN A N 1
ATOM 1495 C CA . GLN A 1 193 ? -27.785 -22.521 11.189 1.00 48.28 193 GLN A CA 1
ATOM 1496 C C . GLN A 1 193 ? -28.266 -23.817 10.514 1.00 48.28 193 GLN A C 1
ATOM 1498 O O . GLN A 1 193 ? -28.617 -24.769 11.207 1.00 48.28 193 GLN A O 1
ATOM 1503 N N . ARG A 1 194 ? -28.241 -23.907 9.176 1.00 44.88 194 ARG A N 1
ATOM 1504 C CA . ARG A 1 194 ? -28.714 -25.094 8.431 1.00 44.88 194 ARG A CA 1
ATOM 1505 C C . ARG A 1 194 ? -27.679 -26.223 8.298 1.00 44.88 194 ARG A C 1
ATOM 1507 O O . ARG A 1 194 ? -28.015 -27.288 7.794 1.00 44.88 194 ARG A O 1
ATOM 1514 N N . GLY A 1 195 ? -26.438 -26.011 8.746 1.00 43.91 195 GLY A N 1
ATOM 1515 C CA . GLY A 1 195 ? -25.323 -26.968 8.630 1.00 43.91 195 GLY A CA 1
ATOM 1516 C C . GLY A 1 195 ? -25.150 -27.954 9.796 1.00 43.91 195 GLY A C 1
ATOM 1517 O O . GLY A 1 195 ? -24.179 -28.709 9.811 1.00 43.91 195 GLY A O 1
ATOM 1518 N N . GLY A 1 196 ? -26.051 -27.952 10.781 1.00 41.97 196 GLY A N 1
ATOM 1519 C CA . GLY A 1 196 ? -25.999 -28.826 11.956 1.00 41.97 196 GLY A CA 1
ATOM 1520 C C . GLY A 1 196 ? -26.878 -30.067 11.814 1.00 41.97 196 GLY A C 1
ATOM 1521 O O . GLY A 1 196 ? -27.891 -30.174 12.496 1.00 41.97 196 GLY A O 1
ATOM 1522 N N . GLY A 1 197 ? -26.519 -31.005 10.936 1.00 40.19 197 GLY A N 1
ATOM 1523 C CA . GLY A 1 197 ? -27.233 -32.280 10.863 1.00 40.19 197 GLY A CA 1
ATOM 1524 C C . GLY A 1 197 ? -26.845 -33.158 9.681 1.00 40.19 197 GLY A C 1
ATOM 1525 O O . GLY A 1 197 ? -27.274 -32.907 8.564 1.00 40.19 197 GLY A O 1
ATOM 1526 N N . GLY A 1 198 ? -26.119 -34.242 9.963 1.00 37.56 198 GLY A N 1
ATOM 1527 C CA . GLY A 1 198 ? -26.024 -35.402 9.073 1.00 37.56 198 GLY A CA 1
ATOM 1528 C C . GLY A 1 198 ? -25.011 -35.264 7.936 1.00 37.56 198 GLY A C 1
ATOM 1529 O O . GLY A 1 198 ? -24.828 -34.209 7.345 1.00 37.56 198 GLY A O 1
ATOM 1530 N N . GLY A 1 199 ? -24.289 -36.352 7.676 1.00 42.62 199 GLY A N 1
ATOM 1531 C CA . GLY A 1 199 ? -23.166 -36.376 6.749 1.00 42.62 199 GLY A CA 1
ATOM 1532 C C . GLY A 1 199 ? -23.544 -36.160 5.282 1.00 42.62 199 GLY A C 1
ATOM 1533 O O . GLY A 1 199 ? -24.671 -36.397 4.864 1.00 42.62 199 GLY A O 1
ATOM 1534 N N . GLY A 1 200 ? -22.529 -35.784 4.500 1.00 39.94 200 GLY A N 1
ATOM 1535 C CA . GLY A 1 200 ? -22.568 -35.794 3.039 1.00 39.94 200 GLY A CA 1
ATOM 1536 C C . GLY A 1 200 ? -22.785 -34.419 2.405 1.00 39.94 200 GLY A C 1
ATOM 1537 O O . GLY A 1 200 ? -23.902 -33.937 2.307 1.00 39.94 200 GLY A O 1
ATOM 1538 N N . GLY A 1 201 ? -21.696 -33.818 1.915 1.00 42.50 201 GLY A N 1
ATOM 1539 C CA . GLY A 1 201 ? -21.711 -33.008 0.690 1.00 42.50 201 GLY A CA 1
ATOM 1540 C C . GLY A 1 201 ? -22.632 -31.782 0.620 1.00 42.50 201 GLY A C 1
ATOM 1541 O O . GLY A 1 201 ? -23.406 -31.686 -0.323 1.00 42.50 201 GLY A O 1
ATOM 1542 N N . GLY A 1 202 ? -22.525 -30.816 1.542 1.00 40.62 202 GLY A N 1
ATOM 1543 C CA . GLY A 1 202 ? -23.266 -29.542 1.408 1.00 40.62 202 GLY A CA 1
ATOM 1544 C C . GLY A 1 202 ? -22.644 -28.289 2.043 1.00 40.62 202 GLY A C 1
ATOM 1545 O O . GLY A 1 202 ? -23.049 -27.175 1.732 1.00 40.62 202 GLY A O 1
ATOM 1546 N N . GLY A 1 203 ? -21.623 -28.421 2.897 1.00 44.53 203 GLY A N 1
ATOM 1547 C CA . GLY A 1 203 ? -21.046 -27.300 3.663 1.00 44.53 203 GLY A CA 1
ATOM 1548 C C . GLY A 1 203 ? -19.988 -26.440 2.950 1.00 44.53 203 GLY A C 1
ATOM 1549 O O . GLY A 1 203 ? -19.306 -25.664 3.620 1.00 44.53 203 GLY A O 1
ATOM 1550 N N . SER A 1 204 ? -19.807 -26.585 1.632 1.00 46.66 204 SER A N 1
ATOM 1551 C CA . SER A 1 204 ? -18.758 -25.884 0.861 1.00 46.66 204 SER A CA 1
ATOM 1552 C C . SER A 1 204 ? -19.120 -24.427 0.533 1.00 46.66 204 SER A C 1
ATOM 1554 O O . SER A 1 204 ? -18.253 -23.579 0.389 1.00 46.66 204 SER A O 1
ATOM 1556 N N . MET A 1 205 ? -20.408 -24.083 0.495 1.00 50.69 205 MET A N 1
ATOM 1557 C CA . MET A 1 205 ? -20.886 -22.914 -0.255 1.00 50.69 205 MET A CA 1
ATOM 1558 C C . MET A 1 205 ? -20.585 -21.541 0.377 1.00 50.69 205 MET A C 1
ATOM 1560 O O . MET A 1 205 ? -20.184 -20.616 -0.326 1.00 50.69 205 MET A O 1
ATOM 1564 N N . GLY A 1 206 ? -20.718 -21.400 1.703 1.00 49.00 206 GLY A N 1
ATOM 1565 C CA . GLY A 1 206 ? -20.356 -20.162 2.418 1.00 49.00 206 GLY A CA 1
ATOM 1566 C C . GLY A 1 206 ? -18.843 -19.977 2.589 1.00 49.00 206 GLY A C 1
ATOM 1567 O O . GLY A 1 206 ? -18.364 -18.852 2.711 1.00 49.00 206 GLY A O 1
ATOM 1568 N N . ARG A 1 207 ? -18.086 -21.083 2.555 1.00 51.94 207 ARG A N 1
ATOM 1569 C CA . ARG A 1 207 ? -16.618 -21.077 2.565 1.00 51.94 207 ARG A CA 1
ATOM 1570 C C . ARG A 1 207 ? -16.075 -20.713 1.183 1.00 51.94 207 ARG A C 1
ATOM 1572 O O . ARG A 1 207 ? -15.236 -19.831 1.104 1.00 51.94 207 ARG A O 1
ATOM 1579 N N . ASP A 1 208 ? -16.649 -21.268 0.116 1.00 53.31 208 ASP A N 1
ATOM 1580 C CA . ASP A 1 208 ? -16.295 -20.953 -1.273 1.00 53.31 208 ASP A CA 1
ATOM 1581 C C . ASP A 1 208 ? -16.565 -19.483 -1.629 1.00 53.31 208 ASP A C 1
ATOM 1583 O O . ASP A 1 208 ? -15.820 -18.897 -2.403 1.00 53.31 208 ASP A O 1
ATOM 1587 N N . LEU A 1 209 ? -17.599 -18.853 -1.058 1.00 52.19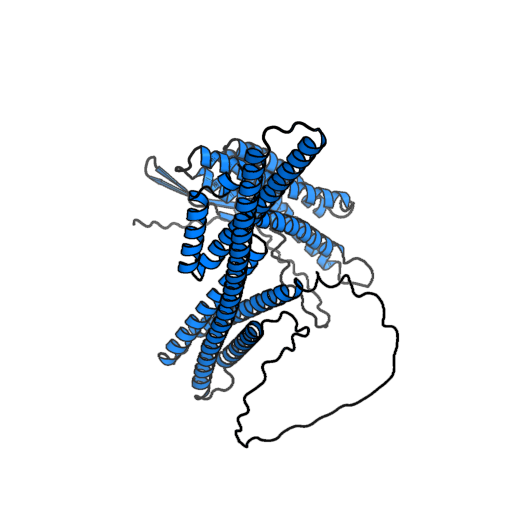 209 LEU A N 1
ATOM 1588 C CA . LEU A 1 209 ? -17.883 -17.426 -1.263 1.00 52.19 209 LEU A CA 1
ATOM 1589 C C . LEU A 1 209 ? -16.833 -16.529 -0.586 1.00 52.19 209 LEU A C 1
ATOM 1591 O O . LEU A 1 209 ? -16.359 -15.572 -1.192 1.00 52.19 209 LEU A O 1
ATOM 1595 N N . ALA A 1 210 ? -16.420 -16.886 0.634 1.00 54.12 210 ALA A N 1
ATOM 1596 C CA . ALA A 1 210 ? -15.335 -16.212 1.342 1.00 54.12 210 ALA A CA 1
ATOM 1597 C C . ALA A 1 210 ? -13.978 -16.422 0.646 1.00 54.12 210 ALA A C 1
ATOM 1599 O O . ALA A 1 210 ? -13.222 -15.470 0.511 1.00 54.12 210 ALA A O 1
ATOM 1600 N N . THR A 1 211 ? -13.695 -17.627 0.138 1.00 53.78 211 THR A N 1
ATOM 1601 C CA . THR A 1 211 ? -12.469 -17.931 -0.620 1.00 53.78 211 THR A CA 1
ATOM 1602 C C . THR A 1 211 ? -12.440 -17.243 -1.990 1.00 53.78 211 THR A C 1
ATOM 1604 O O . THR A 1 211 ? -11.368 -16.899 -2.471 1.00 53.78 211 THR A O 1
ATOM 1607 N N . LEU A 1 212 ? -13.594 -16.992 -2.621 1.00 54.31 212 LEU A N 1
ATOM 1608 C CA . LEU A 1 212 ? -13.676 -16.238 -3.880 1.00 54.31 212 LEU A CA 1
ATOM 1609 C C . LEU A 1 212 ? -13.501 -14.726 -3.683 1.00 54.31 212 LEU A C 1
ATOM 1611 O O . LEU A 1 212 ? -12.833 -14.091 -4.496 1.00 54.31 212 LEU A O 1
ATOM 1615 N N . LEU A 1 213 ? -14.070 -14.167 -2.608 1.00 52.94 213 LEU A N 1
ATOM 1616 C CA . LEU A 1 213 ? -13.797 -12.792 -2.178 1.00 52.94 213 LEU A CA 1
ATOM 1617 C C . LEU A 1 213 ? -12.304 -12.619 -1.854 1.00 52.94 213 LEU A C 1
ATOM 1619 O O . LEU A 1 213 ? -11.694 -11.672 -2.334 1.00 52.94 213 LEU A O 1
ATOM 1623 N N . ASP A 1 214 ? -11.703 -13.568 -1.133 1.00 51.44 214 ASP A N 1
ATOM 1624 C CA . ASP A 1 214 ? -10.275 -13.574 -0.786 1.00 51.44 214 ASP A CA 1
ATOM 1625 C C . ASP A 1 214 ? -9.374 -13.665 -2.031 1.00 51.44 214 ASP A C 1
ATOM 1627 O O . ASP A 1 214 ? -8.480 -12.846 -2.207 1.00 51.44 214 ASP A O 1
ATOM 1631 N N . LEU A 1 215 ? -9.659 -14.572 -2.974 1.00 51.97 215 LEU A N 1
ATOM 1632 C CA . LEU A 1 215 ? -8.837 -14.756 -4.178 1.00 51.97 215 LEU A CA 1
ATOM 1633 C C . LEU A 1 215 ? -8.853 -13.528 -5.113 1.00 51.97 215 LEU A C 1
ATOM 1635 O O . LEU A 1 215 ? -7.837 -13.193 -5.727 1.00 51.97 215 LEU A O 1
ATOM 1639 N N . GLU A 1 216 ? -9.992 -12.844 -5.239 1.00 51.19 216 GLU A N 1
ATOM 1640 C CA . GLU A 1 216 ? -10.133 -11.650 -6.087 1.00 51.19 216 GLU A CA 1
ATOM 1641 C C . GLU A 1 216 ? -9.629 -10.372 -5.400 1.00 51.19 216 GLU A C 1
ATOM 1643 O O . GLU A 1 216 ? -9.060 -9.492 -6.053 1.00 51.19 216 GLU A O 1
ATOM 1648 N N . LEU A 1 217 ? -9.760 -10.281 -4.072 1.00 54.34 217 LEU A N 1
ATOM 1649 C CA . LEU A 1 217 ? -9.176 -9.191 -3.293 1.00 54.34 217 LEU A CA 1
ATOM 1650 C C . LEU A 1 217 ? -7.652 -9.334 -3.185 1.00 54.34 217 LEU A C 1
ATOM 1652 O O . LEU A 1 217 ? -6.964 -8.325 -3.322 1.00 54.34 217 LEU A O 1
ATOM 1656 N N . ASP A 1 218 ? -7.114 -10.547 -3.033 1.00 45.78 218 ASP A N 1
ATOM 1657 C CA . ASP A 1 218 ? -5.673 -10.818 -2.941 1.00 45.78 218 ASP A CA 1
ATOM 1658 C C . ASP A 1 218 ? -4.966 -10.650 -4.297 1.00 45.78 218 ASP A C 1
ATOM 1660 O O . ASP A 1 218 ? -3.901 -10.039 -4.384 1.00 45.78 218 ASP A O 1
ATOM 1664 N N . THR A 1 219 ? -5.582 -11.061 -5.411 1.00 53.06 219 THR A N 1
ATOM 1665 C CA . THR A 1 219 ? -5.045 -10.757 -6.756 1.00 53.06 219 THR A CA 1
ATOM 1666 C C . THR A 1 219 ? -5.054 -9.258 -7.076 1.00 53.06 219 THR A C 1
ATOM 1668 O O . THR A 1 219 ? -4.155 -8.785 -7.775 1.00 53.06 219 THR A O 1
ATOM 1671 N N . ALA A 1 220 ? -6.008 -8.488 -6.539 1.00 49.41 220 ALA A N 1
ATOM 1672 C CA . ALA A 1 220 ? -6.027 -7.028 -6.648 1.00 49.41 220 ALA A CA 1
ATOM 1673 C C . ALA A 1 220 ? -5.028 -6.343 -5.693 1.00 49.41 220 ALA A C 1
ATOM 1675 O O . ALA A 1 220 ? -4.399 -5.354 -6.072 1.00 49.41 220 ALA A O 1
ATOM 1676 N N . LYS A 1 221 ? -4.838 -6.885 -4.485 1.00 46.81 221 LYS A N 1
ATOM 1677 C CA . LYS A 1 221 ? -3.850 -6.432 -3.494 1.00 46.81 221 LYS A CA 1
ATOM 1678 C C . LYS A 1 221 ? -2.427 -6.609 -4.018 1.00 46.81 221 LYS A C 1
ATOM 1680 O O . LYS A 1 221 ? -1.654 -5.655 -4.015 1.00 46.81 221 LYS A O 1
ATOM 1685 N N . ASN A 1 222 ? -2.149 -7.762 -4.625 1.00 49.12 222 ASN A N 1
ATOM 1686 C CA . ASN A 1 222 ? -0.900 -8.032 -5.333 1.00 49.12 222 ASN A CA 1
ATOM 1687 C C . ASN A 1 222 ? -0.659 -7.056 -6.502 1.00 49.12 222 ASN A C 1
ATOM 1689 O O . ASN A 1 222 ? 0.485 -6.702 -6.767 1.00 49.12 222 ASN A O 1
ATOM 1693 N N . GLN A 1 223 ? -1.700 -6.562 -7.183 1.00 45.91 223 GLN A N 1
ATOM 1694 C CA . GLN A 1 223 ? -1.554 -5.586 -8.277 1.00 45.91 223 GLN A CA 1
ATOM 1695 C C . GLN A 1 223 ? -1.382 -4.131 -7.806 1.00 45.91 223 GLN A C 1
ATOM 1697 O O . GLN A 1 223 ? -0.831 -3.324 -8.554 1.00 45.91 223 GLN A O 1
ATOM 1702 N N . TYR A 1 224 ? -1.812 -3.788 -6.587 1.00 46.84 224 TYR A N 1
ATOM 1703 C CA . TYR A 1 224 ? -1.666 -2.440 -6.019 1.00 46.84 224 TYR A CA 1
ATOM 1704 C C . TYR A 1 224 ? -0.418 -2.276 -5.127 1.00 46.84 224 TYR A C 1
ATOM 1706 O O . TYR A 1 224 ? 0.188 -1.206 -5.179 1.00 46.84 224 TYR A O 1
ATOM 1714 N N . GLU A 1 225 ? 0.053 -3.310 -4.410 1.00 49.00 225 GLU A N 1
ATOM 1715 C CA . GLU A 1 225 ? 1.399 -3.289 -3.785 1.00 49.00 225 GLU A CA 1
ATOM 1716 C C . GLU A 1 225 ? 2.499 -3.255 -4.869 1.00 49.00 225 GLU A C 1
ATOM 1718 O O . GLU A 1 225 ? 3.450 -2.475 -4.772 1.00 49.00 225 GLU A O 1
ATOM 1723 N N . SER A 1 226 ? 2.306 -3.966 -5.993 1.00 46.97 226 SER A N 1
ATOM 1724 C CA . SER A 1 226 ? 3.268 -3.985 -7.113 1.00 46.97 226 SER A CA 1
ATOM 1725 C C . SER A 1 226 ? 3.451 -2.639 -7.828 1.00 46.97 226 SER A C 1
ATOM 1727 O O . SER A 1 226 ? 4.453 -2.450 -8.517 1.00 46.97 226 SER A O 1
ATOM 1729 N N . ALA A 1 227 ? 2.500 -1.706 -7.704 1.00 45.50 227 ALA A N 1
ATOM 1730 C CA . ALA A 1 227 ? 2.569 -0.408 -8.377 1.00 45.50 227 ALA A CA 1
ATOM 1731 C C . ALA A 1 227 ? 3.086 0.726 -7.478 1.00 45.50 227 ALA A C 1
ATOM 1733 O O . ALA A 1 227 ? 3.472 1.769 -8.010 1.00 45.50 227 ALA A O 1
ATOM 1734 N N . GLN A 1 228 ? 3.122 0.552 -6.147 1.00 45.69 228 GLN A N 1
ATOM 1735 C CA . GLN A 1 228 ? 3.431 1.668 -5.246 1.00 45.69 228 GLN A CA 1
ATOM 1736 C C . GLN A 1 228 ? 4.536 1.434 -4.209 1.00 45.69 228 GLN A C 1
ATOM 1738 O O . GLN A 1 228 ? 4.995 2.421 -3.632 1.00 45.69 228 GLN A O 1
ATOM 1743 N N . THR A 1 229 ? 5.091 0.229 -4.033 1.00 39.69 229 THR A N 1
ATOM 1744 C CA . THR A 1 229 ? 6.198 0.055 -3.072 1.00 39.69 229 THR A CA 1
ATOM 1745 C C . THR A 1 229 ? 7.173 -1.067 -3.415 1.00 39.69 229 THR A C 1
ATOM 1747 O O . THR A 1 229 ? 7.145 -2.124 -2.811 1.00 39.69 229 THR A O 1
ATOM 1750 N N . GLY A 1 230 ? 8.169 -0.775 -4.256 1.00 50.91 230 GLY A N 1
ATOM 1751 C CA . GLY A 1 230 ? 9.401 -1.570 -4.289 1.00 50.91 230 GLY A CA 1
ATOM 1752 C C . GLY A 1 230 ? 9.233 -3.015 -4.763 1.00 50.91 230 GLY A C 1
ATOM 1753 O O . GLY A 1 230 ? 8.141 -3.516 -5.001 1.00 50.91 230 GLY A O 1
ATOM 1754 N N . SER A 1 231 ? 10.345 -3.714 -4.951 1.00 55.22 231 SER A N 1
ATOM 1755 C CA . SER A 1 231 ? 10.288 -5.155 -5.216 1.00 55.22 231 SER A CA 1
ATOM 1756 C C . SER A 1 231 ? 9.656 -5.892 -4.012 1.00 55.22 231 SER A C 1
ATOM 1758 O O . SER A 1 231 ? 9.828 -5.446 -2.880 1.00 55.22 231 SER A O 1
ATOM 1760 N N . PRO A 1 232 ? 8.989 -7.054 -4.175 1.00 55.78 232 PRO A N 1
ATOM 1761 C CA . PRO A 1 232 ? 8.468 -7.853 -3.049 1.00 55.78 232 PRO A CA 1
ATOM 1762 C C . PRO A 1 232 ? 9.555 -8.265 -2.035 1.00 55.78 232 PRO A C 1
ATOM 1764 O O . PRO A 1 232 ? 9.254 -8.710 -0.929 1.00 55.78 232 PRO A O 1
ATOM 1767 N N . GLN A 1 233 ? 10.829 -8.112 -2.402 1.00 55.72 233 GLN A N 1
ATOM 1768 C CA . GLN A 1 233 ? 11.986 -8.187 -1.516 1.00 55.72 233 GLN A CA 1
ATOM 1769 C C . GLN A 1 233 ? 12.080 -6.970 -0.568 1.00 55.72 233 GLN A C 1
ATOM 1771 O O . GLN A 1 233 ? 12.328 -7.143 0.621 1.00 55.72 233 GLN A O 1
ATOM 1776 N N . GLU A 1 234 ? 11.839 -5.754 -1.065 1.00 59.34 234 GLU A N 1
ATOM 1777 C CA . GLU A 1 234 ? 11.905 -4.494 -0.309 1.00 59.34 234 GLU A CA 1
ATOM 1778 C C . GLU A 1 234 ? 10.785 -4.367 0.724 1.00 59.34 234 GLU A C 1
ATOM 1780 O O . GLU A 1 234 ? 11.027 -3.898 1.834 1.00 59.34 234 GLU A O 1
ATOM 1785 N N . GLU A 1 235 ? 9.565 -4.809 0.416 1.00 65.94 235 GLU A N 1
ATOM 1786 C CA . GLU A 1 235 ? 8.486 -4.829 1.414 1.00 65.94 235 GLU A CA 1
ATOM 1787 C C . GLU A 1 235 ? 8.763 -5.827 2.541 1.00 65.94 235 GLU A C 1
ATOM 1789 O O . GLU A 1 235 ? 8.413 -5.578 3.695 1.00 65.94 235 GLU A O 1
ATOM 1794 N N . LYS A 1 236 ? 9.422 -6.949 2.232 1.00 66.00 236 LYS A N 1
ATOM 1795 C CA . LYS A 1 236 ? 9.844 -7.937 3.233 1.00 66.00 236 LYS A CA 1
ATOM 1796 C C . LYS A 1 236 ? 10.968 -7.397 4.113 1.00 66.00 236 LYS A C 1
ATOM 1798 O O . LYS A 1 236 ? 10.894 -7.554 5.327 1.00 66.00 236 LYS A O 1
ATOM 1803 N N . GLU A 1 237 ? 11.962 -6.733 3.526 1.00 66.75 237 GLU A N 1
ATOM 1804 C CA . GLU A 1 237 ? 13.052 -6.086 4.269 1.00 66.75 237 GLU A CA 1
ATOM 1805 C C . GLU A 1 237 ? 12.515 -4.964 5.178 1.00 66.75 237 GLU A C 1
ATOM 1807 O O . GLU A 1 237 ? 12.842 -4.942 6.362 1.00 66.75 237 GLU A O 1
ATOM 1812 N N . LYS A 1 238 ? 11.576 -4.133 4.700 1.00 76.06 238 LYS A N 1
ATOM 1813 C CA . LYS A 1 238 ? 10.883 -3.134 5.538 1.00 76.06 238 LYS A CA 1
ATOM 1814 C C . LYS A 1 238 ? 10.101 -3.763 6.691 1.00 76.06 238 LYS A C 1
ATOM 1816 O O . LYS A 1 238 ? 10.158 -3.268 7.810 1.00 76.06 238 LYS A O 1
ATOM 1821 N N . LYS A 1 239 ? 9.395 -4.873 6.446 1.00 76.50 239 LYS A N 1
ATOM 1822 C CA . LYS A 1 239 ? 8.668 -5.610 7.496 1.00 76.50 239 LYS A CA 1
ATOM 1823 C C . LYS A 1 239 ? 9.619 -6.160 8.570 1.00 76.50 239 LYS A C 1
ATOM 1825 O O . LYS A 1 239 ? 9.227 -6.218 9.734 1.00 76.50 239 LYS A O 1
ATOM 1830 N N . ILE A 1 240 ? 10.845 -6.539 8.197 1.00 76.75 240 ILE A N 1
ATOM 1831 C CA . ILE A 1 240 ? 11.899 -6.963 9.134 1.00 76.75 240 ILE A CA 1
ATOM 1832 C C . ILE A 1 240 ? 12.439 -5.758 9.920 1.00 76.75 240 ILE A C 1
ATOM 1834 O O . ILE A 1 240 ? 12.525 -5.837 11.143 1.00 76.75 240 ILE A O 1
ATOM 1838 N N . ASP A 1 241 ? 12.721 -4.634 9.258 1.00 76.62 241 ASP A N 1
ATOM 1839 C CA . ASP A 1 241 ? 13.188 -3.398 9.906 1.00 76.62 241 ASP A CA 1
ATOM 1840 C C . ASP A 1 241 ? 12.169 -2.850 10.915 1.00 76.62 241 ASP A C 1
ATOM 1842 O O . ASP A 1 241 ? 12.515 -2.559 12.063 1.00 76.62 241 ASP A O 1
ATOM 1846 N N . ASP A 1 242 ? 10.896 -2.772 10.528 1.00 82.25 242 ASP A N 1
ATOM 1847 C CA . ASP A 1 242 ? 9.805 -2.335 11.403 1.00 82.25 242 ASP A CA 1
ATOM 1848 C C . ASP A 1 242 ? 9.651 -3.270 12.609 1.00 82.25 242 ASP A C 1
ATOM 1850 O O . ASP A 1 242 ? 9.390 -2.823 13.730 1.00 82.25 242 ASP A O 1
ATOM 1854 N N . ALA A 1 243 ? 9.819 -4.580 12.402 1.00 82.75 243 ALA A N 1
ATOM 1855 C CA . ALA A 1 243 ? 9.779 -5.552 13.485 1.00 82.75 243 ALA A CA 1
ATOM 1856 C C . ALA A 1 243 ? 10.973 -5.383 14.439 1.00 82.75 243 ALA A C 1
ATOM 1858 O O . ALA A 1 243 ? 10.779 -5.423 15.653 1.00 82.75 243 ALA A O 1
ATOM 1859 N N . LEU A 1 244 ? 12.178 -5.119 13.924 1.00 81.56 244 LEU A N 1
ATOM 1860 C CA . LEU A 1 244 ? 13.370 -4.834 14.731 1.00 81.56 244 LEU A CA 1
ATOM 1861 C C . LEU A 1 244 ? 13.226 -3.544 15.547 1.00 81.56 244 LEU A C 1
ATOM 1863 O O . LEU A 1 244 ? 13.576 -3.526 16.728 1.00 81.56 244 LEU A O 1
ATOM 1867 N N . GLN A 1 245 ? 12.668 -2.484 14.956 1.00 84.69 245 GLN A N 1
ATOM 1868 C CA . GLN A 1 245 ? 12.405 -1.225 15.659 1.00 84.69 245 GLN A CA 1
ATOM 1869 C C . GLN A 1 245 ? 11.387 -1.401 16.788 1.00 84.69 245 GLN A C 1
ATOM 1871 O O . GLN A 1 245 ? 11.596 -0.910 17.899 1.00 84.69 245 GLN A O 1
ATOM 1876 N N . LYS A 1 246 ? 10.304 -2.144 16.532 1.00 84.44 246 LYS A N 1
ATOM 1877 C CA . LYS A 1 246 ? 9.314 -2.487 17.562 1.00 84.44 246 LYS A CA 1
ATOM 1878 C C . LYS A 1 246 ? 9.926 -3.331 18.679 1.00 84.44 246 LYS A C 1
ATOM 1880 O O . LYS A 1 246 ? 9.590 -3.127 19.841 1.00 84.44 246 LYS A O 1
ATOM 1885 N N . LEU A 1 247 ? 10.857 -4.228 18.352 1.00 83.38 247 LEU A N 1
ATOM 1886 C CA . LEU A 1 247 ? 11.589 -5.035 19.330 1.00 83.38 247 LEU A CA 1
ATOM 1887 C C . LEU A 1 247 ? 12.455 -4.161 20.247 1.00 83.38 247 LEU A C 1
ATOM 1889 O O . LEU A 1 247 ? 12.411 -4.330 21.464 1.00 83.38 247 LEU A O 1
ATOM 1893 N N . ASP A 1 248 ? 13.200 -3.200 19.685 1.00 82.06 248 ASP A N 1
ATOM 1894 C CA . ASP A 1 248 ? 14.007 -2.250 20.468 1.00 82.06 248 ASP A CA 1
ATOM 1895 C C . ASP A 1 248 ? 13.128 -1.368 21.365 1.00 82.06 248 ASP A C 1
ATOM 1897 O O . ASP A 1 248 ? 13.410 -1.207 22.554 1.00 82.06 248 ASP A O 1
ATOM 1901 N N . ALA A 1 249 ? 12.017 -0.856 20.829 1.00 86.06 249 ALA A N 1
ATOM 1902 C CA . ALA A 1 249 ? 11.052 -0.072 21.596 1.00 86.06 249 ALA A CA 1
ATOM 1903 C C . ALA A 1 249 ? 10.452 -0.882 22.757 1.00 86.06 249 ALA A C 1
ATOM 1905 O O . ALA A 1 249 ? 10.339 -0.376 23.876 1.00 86.06 249 ALA A O 1
ATOM 1906 N N . LEU A 1 250 ? 10.122 -2.154 22.518 1.00 85.62 250 LEU A N 1
ATOM 1907 C CA . LEU A 1 250 ? 9.600 -3.057 23.539 1.00 85.62 250 LEU A CA 1
ATOM 1908 C C . LEU A 1 250 ? 10.649 -3.352 24.617 1.00 85.62 250 LEU A C 1
ATOM 1910 O O . LEU A 1 250 ? 10.332 -3.286 25.803 1.00 85.62 250 LEU A O 1
ATOM 1914 N N . ALA A 1 251 ? 11.905 -3.588 24.226 1.00 81.88 251 ALA A N 1
ATOM 1915 C CA . ALA A 1 251 ? 13.008 -3.803 25.159 1.00 81.88 251 ALA A CA 1
ATOM 1916 C C . ALA A 1 251 ? 13.256 -2.578 26.058 1.00 81.88 251 ALA A C 1
ATOM 1918 O O . ALA A 1 251 ? 13.407 -2.724 27.272 1.00 81.88 251 ALA A O 1
ATOM 1919 N N . ARG A 1 252 ? 13.241 -1.363 25.488 1.00 86.12 252 ARG A N 1
ATOM 1920 C CA . ARG A 1 252 ? 13.363 -0.106 26.251 1.00 86.12 252 ARG A CA 1
ATOM 1921 C C . ARG A 1 252 ? 12.209 0.081 27.225 1.00 86.12 252 ARG A C 1
ATOM 1923 O O . ARG A 1 252 ? 12.431 0.367 28.397 1.00 86.12 252 ARG A O 1
ATOM 1930 N N . ARG A 1 253 ? 10.978 -0.134 26.762 1.00 83.88 253 ARG A N 1
ATOM 1931 C CA . ARG A 1 253 ? 9.773 0.029 27.581 1.00 83.88 253 ARG A CA 1
ATOM 1932 C C . ARG A 1 253 ? 9.708 -0.990 28.717 1.00 83.88 253 ARG A C 1
ATOM 1934 O O . ARG A 1 253 ? 9.272 -0.669 29.821 1.00 83.88 253 ARG A O 1
ATOM 1941 N N . GLN A 1 254 ? 10.172 -2.210 28.467 1.00 81.56 254 GLN A N 1
ATOM 1942 C CA . GLN A 1 254 ? 10.300 -3.229 29.498 1.00 81.56 254 GLN A CA 1
ATOM 1943 C C . GLN A 1 254 ? 11.331 -2.841 30.566 1.00 81.56 254 GLN A C 1
ATOM 1945 O O . GLN A 1 254 ? 11.087 -3.029 31.758 1.00 81.56 254 GLN A O 1
ATOM 1950 N N . GLU A 1 255 ? 12.462 -2.270 30.158 1.00 82.75 255 GLU A N 1
ATOM 1951 C CA . GLU A 1 255 ? 13.486 -1.791 31.082 1.00 82.75 255 GLU A CA 1
ATOM 1952 C C . GLU A 1 255 ? 13.001 -0.605 31.924 1.00 82.75 255 GLU A C 1
ATOM 1954 O O . GLU A 1 255 ? 13.214 -0.589 33.137 1.00 82.75 255 GLU A O 1
ATOM 1959 N N . GLU A 1 256 ? 12.287 0.346 31.317 1.00 84.56 256 GLU A N 1
ATOM 1960 C CA . GLU A 1 256 ? 11.660 1.467 32.026 1.00 84.56 256 GLU A CA 1
ATOM 1961 C C . GLU A 1 256 ? 10.659 0.982 33.080 1.00 84.56 256 GLU A C 1
ATOM 1963 O O . GLU A 1 256 ? 10.681 1.454 34.217 1.00 84.56 256 GLU A O 1
ATOM 1968 N N . LEU A 1 257 ? 9.828 -0.011 32.750 1.00 78.31 257 LEU A N 1
ATOM 1969 C CA . LEU A 1 257 ? 8.898 -0.618 33.706 1.00 78.31 257 LEU A CA 1
ATOM 1970 C C . LEU A 1 257 ? 9.631 -1.342 34.842 1.00 78.31 257 LEU A C 1
ATOM 1972 O O . LEU A 1 257 ? 9.249 -1.204 36.004 1.00 78.31 257 LEU A O 1
ATOM 1976 N N . ALA A 1 258 ? 10.712 -2.067 34.544 1.00 77.00 258 ALA A N 1
ATOM 1977 C CA . ALA A 1 258 ? 11.532 -2.721 35.565 1.00 77.00 258 ALA A CA 1
ATOM 1978 C C . ALA A 1 258 ? 12.239 -1.703 36.488 1.00 77.00 258 ALA A C 1
ATOM 1980 O O . ALA A 1 258 ? 12.404 -1.945 37.689 1.00 77.00 258 ALA A O 1
ATOM 1981 N N . GLN A 1 259 ? 12.634 -0.540 35.957 1.00 80.56 259 GLN A N 1
ATOM 1982 C CA . GLN A 1 259 ? 13.189 0.568 36.741 1.00 80.56 259 GLN A CA 1
ATOM 1983 C C . GLN A 1 259 ? 12.120 1.254 37.604 1.00 80.56 259 GLN A C 1
ATOM 1985 O O . GLN A 1 259 ? 12.361 1.495 38.788 1.00 80.56 259 GLN A O 1
ATOM 1990 N N . GLN A 1 260 ? 10.924 1.506 37.063 1.00 75.06 260 GLN A N 1
ATOM 1991 C CA . GLN A 1 260 ? 9.804 2.097 37.806 1.00 75.06 260 GLN A CA 1
ATOM 1992 C C . GLN A 1 260 ? 9.336 1.194 38.953 1.00 75.06 260 GLN A C 1
ATOM 1994 O O . GLN A 1 260 ? 9.156 1.680 40.066 1.00 75.06 260 GLN A O 1
ATOM 1999 N N . GLN A 1 261 ? 9.255 -0.122 38.739 1.00 67.62 261 GLN A N 1
ATOM 2000 C CA . GLN A 1 261 ? 8.935 -1.091 39.798 1.00 67.62 261 GLN A CA 1
ATOM 2001 C C . GLN A 1 261 ? 9.982 -1.141 40.915 1.00 67.62 261 GLN A C 1
ATOM 2003 O O . GLN A 1 261 ? 9.664 -1.471 42.057 1.00 67.62 261 GLN A O 1
ATOM 2008 N N . ARG A 1 262 ? 11.246 -0.830 40.603 1.00 69.00 262 ARG A N 1
ATOM 2009 C CA . ARG A 1 262 ? 12.308 -0.740 41.612 1.00 69.00 262 ARG A CA 1
ATOM 2010 C C . ARG A 1 262 ? 12.131 0.487 42.506 1.00 69.00 262 ARG A C 1
ATOM 2012 O O . ARG A 1 262 ? 12.451 0.415 43.688 1.00 69.00 262 ARG A O 1
ATOM 2019 N N . ASN A 1 263 ? 11.637 1.584 41.934 1.00 72.69 263 ASN A N 1
ATOM 2020 C CA . ASN A 1 263 ? 11.437 2.850 42.634 1.00 72.69 263 ASN A CA 1
ATOM 2021 C C . ASN A 1 263 ? 10.081 2.917 43.351 1.00 72.69 263 ASN A C 1
ATOM 2023 O O . ASN A 1 263 ? 9.978 3.602 44.364 1.00 72.69 263 ASN A O 1
ATOM 2027 N N . ASN A 1 264 ? 9.064 2.201 42.860 1.00 66.62 264 ASN A N 1
ATOM 2028 C CA . ASN A 1 264 ? 7.729 2.175 43.447 1.00 66.62 264 ASN A CA 1
ATOM 2029 C C . ASN A 1 264 ? 7.216 0.727 43.620 1.00 66.62 264 ASN A C 1
ATOM 2031 O O . ASN A 1 264 ? 6.695 0.134 42.676 1.00 66.62 264 ASN A O 1
ATOM 2035 N N . PRO A 1 265 ? 7.348 0.128 44.819 1.00 60.75 265 PRO A N 1
ATOM 2036 C CA . PRO A 1 265 ? 6.931 -1.254 45.074 1.00 60.75 265 PRO A CA 1
ATOM 2037 C C . PRO A 1 265 ? 5.404 -1.446 45.166 1.00 60.75 265 PRO A C 1
ATOM 2039 O O . PRO A 1 265 ? 4.933 -2.585 45.180 1.00 60.75 265 PRO A O 1
ATOM 2042 N N . GLN A 1 266 ? 4.612 -0.368 45.219 1.00 60.66 266 GLN A N 1
ATOM 2043 C CA . GLN A 1 266 ? 3.151 -0.449 45.148 1.00 60.66 266 GLN A CA 1
ATOM 2044 C C . GLN A 1 266 ? 2.696 -0.595 43.690 1.00 60.66 266 GLN A C 1
ATOM 2046 O O . GLN A 1 266 ? 2.538 0.393 42.983 1.00 60.66 266 GLN A O 1
ATOM 2051 N N . GLN A 1 267 ? 2.462 -1.838 43.258 1.00 57.62 267 GLN A N 1
ATOM 2052 C CA . GLN A 1 267 ? 1.944 -2.135 41.919 1.00 57.62 267 GLN A CA 1
ATOM 2053 C C . GLN A 1 267 ? 0.546 -1.541 41.716 1.00 57.62 267 GLN A C 1
ATOM 2055 O O . GLN A 1 267 ? -0.438 -2.068 42.251 1.00 57.62 267 GLN A O 1
ATOM 2060 N N . SER A 1 268 ? 0.440 -0.506 40.884 1.00 64.75 268 SER A N 1
ATOM 2061 C CA . SER A 1 268 ? -0.858 0.008 40.450 1.00 64.75 268 SER A CA 1
ATOM 2062 C C . SER A 1 268 ? -1.524 -0.965 39.461 1.00 64.75 268 SER A C 1
ATOM 2064 O O . SER A 1 268 ? -0.864 -1.671 38.693 1.00 64.75 268 SER A O 1
ATOM 2066 N N . PHE A 1 269 ? -2.861 -1.028 39.457 1.00 65.38 269 PHE A N 1
ATOM 2067 C CA . PHE A 1 269 ? -3.622 -1.823 38.475 1.00 65.38 269 PHE A CA 1
ATOM 2068 C C . PHE A 1 269 ? -3.258 -1.437 37.028 1.00 65.38 269 PHE A C 1
ATOM 2070 O O . PHE A 1 269 ? -3.181 -2.288 36.142 1.00 65.38 269 PHE A O 1
ATOM 2077 N N . GLN A 1 270 ? -2.946 -0.158 36.816 1.00 69.69 270 GLN A N 1
ATOM 2078 C CA . GLN A 1 270 ? -2.520 0.399 35.539 1.00 69.69 270 GLN A CA 1
ATOM 2079 C C . GLN A 1 270 ? -1.155 -0.136 35.070 1.00 69.69 270 GLN A C 1
ATOM 2081 O O . GLN A 1 270 ? -0.989 -0.414 33.884 1.00 69.69 270 GLN A O 1
ATOM 2086 N N . GLU A 1 271 ? -0.183 -0.333 35.964 1.00 70.56 271 GLU A N 1
ATOM 2087 C CA . GLU A 1 271 ? 1.114 -0.950 35.629 1.00 70.56 271 GLU A CA 1
ATOM 2088 C C . GLU A 1 271 ? 0.981 -2.434 35.282 1.00 70.56 271 GLU A C 1
ATOM 2090 O O . GLU A 1 271 ? 1.662 -2.929 34.382 1.00 70.56 271 GLU A O 1
ATOM 2095 N N . ARG A 1 272 ? 0.089 -3.150 35.976 1.00 71.56 272 ARG A N 1
ATOM 2096 C CA . ARG A 1 272 ? -0.197 -4.563 35.691 1.00 71.56 272 ARG A CA 1
ATOM 2097 C C . ARG A 1 272 ? -0.854 -4.734 34.319 1.00 71.56 272 ARG A C 1
ATOM 2099 O O . ARG A 1 272 ? -0.480 -5.627 33.566 1.00 71.56 272 ARG A O 1
ATOM 2106 N N . TRP A 1 273 ? -1.769 -3.834 33.959 1.00 71.44 273 TRP A N 1
ATOM 2107 C CA . TRP A 1 273 ? -2.373 -3.806 32.625 1.00 71.44 273 TRP A CA 1
ATOM 2108 C C . TRP A 1 273 ? -1.354 -3.469 31.524 1.00 71.44 273 TRP A C 1
ATOM 2110 O O . TRP A 1 273 ? -1.354 -4.104 30.471 1.00 71.44 273 TRP A O 1
ATOM 2120 N N . GLN A 1 274 ? -0.437 -2.527 31.778 1.00 77.56 274 GLN A N 1
ATOM 2121 C CA . GLN A 1 274 ? 0.642 -2.201 30.838 1.00 77.56 274 GLN A CA 1
ATOM 2122 C C . GLN A 1 274 ? 1.573 -3.394 30.584 1.00 77.56 274 GLN A C 1
ATOM 2124 O O . GLN A 1 274 ? 1.913 -3.655 29.435 1.00 77.56 274 GLN A O 1
ATOM 2129 N N . GLN A 1 275 ? 1.929 -4.165 31.615 1.00 73.19 275 GLN A N 1
ATOM 2130 C CA . GLN A 1 275 ? 2.735 -5.385 31.456 1.00 73.19 275 GLN A CA 1
ATOM 2131 C C . GLN A 1 275 ? 2.030 -6.451 30.609 1.00 73.19 275 GLN A C 1
ATOM 2133 O O . GLN A 1 275 ? 2.655 -7.073 29.752 1.00 73.19 275 GLN A O 1
ATOM 2138 N N . GLU A 1 276 ? 0.724 -6.635 30.805 1.00 79.50 276 GLU A N 1
ATOM 2139 C CA . GLU A 1 276 ? -0.068 -7.587 30.020 1.00 79.50 276 GLU A CA 1
ATOM 2140 C C . GLU A 1 276 ? -0.169 -7.158 28.543 1.00 79.50 276 GLU A C 1
ATOM 2142 O O . GLU A 1 276 ? -0.095 -7.999 27.644 1.00 79.50 276 GLU A O 1
ATOM 2147 N N . MET A 1 277 ? -0.279 -5.850 28.279 1.00 79.25 277 MET A N 1
ATOM 2148 C CA . MET A 1 277 ? -0.247 -5.289 26.923 1.00 79.25 277 MET A CA 1
ATOM 2149 C C . MET A 1 277 ? 1.111 -5.490 26.248 1.00 79.25 277 MET A C 1
ATOM 2151 O O . MET A 1 277 ? 1.148 -6.005 25.130 1.00 79.25 277 MET A O 1
ATOM 2155 N N . LEU A 1 278 ? 2.216 -5.173 26.936 1.00 77.62 278 LEU A N 1
ATOM 2156 C CA . LEU A 1 278 ? 3.565 -5.424 26.416 1.00 77.62 278 LEU A CA 1
ATOM 2157 C C . LEU A 1 278 ? 3.786 -6.910 26.115 1.00 77.62 278 LEU A C 1
ATOM 2159 O O . LEU A 1 278 ? 4.399 -7.245 25.106 1.00 77.62 278 LEU A O 1
ATOM 2163 N N . ARG A 1 279 ? 3.255 -7.818 26.945 1.00 80.06 279 ARG A N 1
ATOM 2164 C CA . ARG A 1 279 ? 3.369 -9.263 26.700 1.00 80.06 279 ARG A CA 1
ATOM 2165 C C . ARG A 1 279 ? 2.665 -9.677 25.412 1.00 80.06 279 ARG A C 1
ATOM 2167 O O . ARG A 1 279 ? 3.220 -10.436 24.622 1.00 80.06 279 ARG A O 1
ATOM 2174 N N . ARG A 1 280 ? 1.443 -9.183 25.189 1.00 82.50 280 ARG A N 1
ATOM 2175 C CA . ARG A 1 280 ? 0.699 -9.462 23.951 1.00 82.50 280 ARG A CA 1
ATOM 2176 C C . ARG A 1 280 ? 1.432 -8.919 22.731 1.00 82.50 280 ARG A C 1
ATOM 2178 O O . ARG A 1 280 ? 1.476 -9.599 21.710 1.00 82.50 280 ARG A O 1
ATOM 2185 N N . GLU A 1 281 ? 2.023 -7.736 22.853 1.00 79.88 281 GLU A N 1
ATOM 2186 C CA . GLU A 1 281 ? 2.819 -7.121 21.793 1.00 79.88 281 GLU A CA 1
ATOM 2187 C C . GLU A 1 281 ? 4.084 -7.944 21.491 1.00 79.88 281 GLU A C 1
ATOM 2189 O O . GLU A 1 281 ? 4.342 -8.253 20.330 1.00 79.88 281 GLU A O 1
ATOM 2194 N N . ALA A 1 282 ? 4.803 -8.421 22.514 1.00 81.12 282 ALA A N 1
ATOM 2195 C CA . ALA A 1 282 ? 5.970 -9.294 22.352 1.00 81.12 282 ALA A CA 1
ATOM 2196 C C . ALA A 1 282 ? 5.622 -10.644 21.699 1.00 81.12 282 ALA A C 1
ATOM 2198 O O . ALA A 1 282 ? 6.338 -11.110 20.814 1.00 81.12 282 ALA A O 1
ATOM 2199 N N . GLU A 1 283 ? 4.509 -11.276 22.091 1.00 86.56 283 GLU A N 1
ATOM 2200 C CA . GLU A 1 283 ? 4.021 -12.520 21.475 1.00 86.56 283 GLU A CA 1
ATOM 2201 C C . GLU A 1 283 ? 3.599 -12.336 20.013 1.00 86.56 283 GLU A C 1
ATOM 2203 O O . GLU A 1 283 ? 3.866 -13.208 19.182 1.00 86.56 283 GLU A O 1
ATOM 2208 N N . GLN A 1 284 ? 2.952 -11.215 19.683 1.00 84.31 284 GLN A N 1
ATOM 2209 C CA . GLN A 1 284 ? 2.607 -10.883 18.300 1.00 84.31 284 GLN A CA 1
ATOM 2210 C C . GLN A 1 284 ? 3.862 -10.648 17.461 1.00 84.31 284 GLN A C 1
ATOM 2212 O O . GLN A 1 284 ? 3.974 -11.202 16.367 1.00 84.31 284 GLN A O 1
ATOM 2217 N N . LEU A 1 285 ? 4.827 -9.901 18.000 1.00 82.56 285 LEU A N 1
ATOM 2218 C CA . LEU A 1 285 ? 6.084 -9.608 17.324 1.00 82.56 285 LEU A CA 1
ATOM 2219 C C . LEU A 1 285 ? 6.909 -10.880 17.083 1.00 82.56 285 LEU A C 1
ATOM 2221 O O . LEU A 1 285 ? 7.427 -11.082 15.987 1.00 82.56 285 LEU A O 1
ATOM 2225 N N . GLN A 1 286 ? 6.971 -11.779 18.070 1.00 82.62 286 GLN A N 1
ATOM 2226 C CA . GLN A 1 286 ? 7.630 -13.077 17.928 1.00 82.62 286 GLN A CA 1
ATOM 2227 C C . GLN A 1 286 ? 6.997 -13.898 16.797 1.00 82.62 286 GLN A C 1
ATOM 2229 O O . GLN A 1 286 ? 7.716 -14.420 15.949 1.00 82.62 286 GLN A O 1
ATOM 2234 N N . LYS A 1 287 ? 5.661 -13.993 16.754 1.00 86.25 287 LYS A N 1
ATOM 2235 C CA . LYS A 1 287 ? 4.954 -14.732 15.695 1.00 86.25 287 LYS A CA 1
ATOM 2236 C C . LYS A 1 287 ? 5.179 -14.121 14.318 1.00 86.25 287 LYS A C 1
ATOM 2238 O O . LYS A 1 287 ? 5.378 -14.859 13.358 1.00 86.25 287 LYS A O 1
ATOM 2243 N N . GLN A 1 288 ? 5.168 -12.793 14.222 1.00 81.12 288 GLN A N 1
ATOM 2244 C CA . GLN A 1 288 ? 5.437 -12.088 12.973 1.00 81.12 288 GLN A CA 1
ATOM 2245 C C . GLN A 1 288 ? 6.863 -12.372 12.479 1.00 81.12 288 GLN A C 1
ATOM 2247 O O . GLN A 1 288 ? 7.058 -12.671 11.304 1.00 81.12 288 GLN A O 1
ATOM 2252 N N . MET A 1 289 ? 7.850 -12.355 13.376 1.00 79.06 289 MET A N 1
ATOM 2253 C CA . MET A 1 289 ? 9.243 -12.676 13.052 1.00 79.06 289 MET A CA 1
ATOM 2254 C C . MET A 1 289 ? 9.443 -14.141 12.664 1.00 79.06 289 MET A C 1
ATOM 2256 O O . MET A 1 289 ? 10.191 -14.433 11.738 1.00 79.06 289 MET A O 1
ATOM 2260 N N . GLU A 1 290 ? 8.755 -15.064 13.330 1.00 84.12 290 GLU A N 1
ATOM 2261 C CA . GLU A 1 290 ? 8.807 -16.492 13.016 1.00 84.12 290 GLU A CA 1
ATOM 2262 C C . GLU A 1 290 ? 8.178 -16.789 11.646 1.00 84.12 290 GLU A C 1
ATOM 2264 O O . GLU A 1 290 ? 8.753 -17.536 10.860 1.00 84.12 290 GLU A O 1
ATOM 2269 N N . GLN A 1 291 ? 7.071 -16.121 11.300 1.00 81.81 291 GLN A N 1
ATOM 2270 C CA . GLN A 1 291 ? 6.478 -16.179 9.959 1.00 81.81 291 GLN A CA 1
ATOM 2271 C C . GLN A 1 291 ? 7.395 -15.578 8.890 1.00 81.81 291 GLN A C 1
ATOM 2273 O O . GLN A 1 291 ? 7.539 -16.150 7.812 1.00 81.81 291 GLN A O 1
ATOM 2278 N N . LEU A 1 292 ? 8.038 -14.442 9.178 1.00 77.25 292 LEU A N 1
ATOM 2279 C CA . LEU A 1 292 ? 8.992 -13.814 8.260 1.00 77.25 292 LEU A CA 1
ATOM 2280 C C . LEU A 1 292 ? 10.223 -14.705 8.034 1.00 77.25 292 LEU A C 1
ATOM 2282 O O . LEU A 1 292 ? 10.631 -14.894 6.889 1.00 77.25 292 LEU A O 1
ATOM 2286 N N . ALA A 1 293 ? 10.766 -15.310 9.092 1.00 74.44 293 ALA A N 1
ATOM 2287 C CA . ALA A 1 293 ? 11.883 -16.248 9.008 1.00 74.44 293 ALA A CA 1
ATOM 2288 C C . ALA A 1 293 ? 11.498 -17.547 8.274 1.00 74.44 293 ALA A C 1
ATOM 2290 O O . ALA A 1 293 ? 12.267 -18.060 7.462 1.00 74.44 293 ALA A O 1
ATOM 2291 N N . GLN A 1 294 ? 10.286 -18.062 8.494 1.00 70.81 294 GLN A N 1
ATOM 2292 C CA . GLN A 1 294 ? 9.793 -19.261 7.813 1.00 70.81 294 GLN A CA 1
ATOM 2293 C C . GLN A 1 294 ? 9.532 -19.009 6.319 1.00 70.81 294 GLN A C 1
ATOM 2295 O O . GLN A 1 294 ? 9.884 -19.840 5.481 1.00 70.81 294 GLN A O 1
ATOM 2300 N N . ASN A 1 295 ? 9.007 -17.831 5.969 1.00 65.50 295 ASN A N 1
ATOM 2301 C CA . ASN A 1 295 ? 8.841 -17.402 4.580 1.00 65.50 295 ASN A CA 1
ATOM 2302 C C . ASN A 1 295 ? 10.182 -17.149 3.871 1.00 65.50 295 ASN A C 1
ATOM 2304 O O . ASN A 1 295 ? 10.275 -17.373 2.664 1.00 65.50 295 ASN A O 1
ATOM 2308 N N . GLN A 1 296 ? 11.225 -16.729 4.595 1.00 60.25 296 GLN A N 1
ATOM 2309 C CA . GLN A 1 296 ? 12.581 -16.603 4.049 1.00 60.25 296 GLN A CA 1
ATOM 2310 C C . GLN A 1 296 ? 13.139 -17.969 3.616 1.00 60.25 296 GLN A C 1
ATOM 2312 O O . GLN A 1 296 ? 13.720 -18.082 2.538 1.00 60.25 296 GLN A O 1
ATOM 2317 N N . ASN A 1 297 ? 12.890 -19.017 4.404 1.00 51.72 297 ASN A N 1
ATOM 2318 C CA . ASN A 1 297 ? 13.387 -20.366 4.121 1.00 51.72 297 ASN A CA 1
ATOM 2319 C C . ASN A 1 297 ? 12.582 -21.103 3.031 1.00 51.72 297 ASN A C 1
ATOM 2321 O O . ASN A 1 297 ? 13.128 -21.937 2.310 1.00 51.72 297 ASN A O 1
ATOM 2325 N N . GLY A 1 298 ? 11.288 -20.795 2.879 1.00 51.44 298 GLY A N 1
ATOM 2326 C CA . GLY A 1 298 ? 10.413 -21.456 1.902 1.00 51.44 298 GLY A CA 1
ATOM 2327 C C . GLY A 1 298 ? 10.693 -21.089 0.440 1.00 51.44 298 GLY A C 1
ATOM 2328 O O . GLY A 1 298 ? 10.442 -21.895 -0.453 1.00 51.44 298 GLY A O 1
ATOM 2329 N N . GLN A 1 299 ? 11.243 -19.901 0.174 1.00 44.06 299 GLN A N 1
ATOM 2330 C CA . GLN A 1 299 ? 11.361 -19.378 -1.193 1.00 44.06 299 GLN A CA 1
ATOM 2331 C C . GLN A 1 299 ? 12.677 -19.757 -1.898 1.00 44.06 299 GLN A C 1
ATOM 2333 O O . GLN A 1 299 ? 12.739 -19.734 -3.125 1.00 44.06 299 GLN A O 1
ATOM 2338 N N . GLN A 1 300 ? 13.714 -20.169 -1.160 1.00 43.09 300 GLN A N 1
ATOM 2339 C CA . GLN A 1 300 ? 14.993 -20.595 -1.750 1.00 43.09 300 GLN A CA 1
ATOM 2340 C C . GLN A 1 300 ? 15.024 -22.097 -2.109 1.00 43.09 300 GLN A C 1
ATOM 2342 O O . GLN A 1 300 ? 15.896 -22.537 -2.853 1.00 43.09 300 GLN A O 1
ATOM 2347 N N . GLY A 1 301 ? 14.050 -22.886 -1.637 1.00 43.28 301 GLY A N 1
ATOM 2348 C CA . GLY A 1 301 ? 13.964 -24.330 -1.892 1.00 43.28 301 GLY A CA 1
ATOM 2349 C C . GLY A 1 301 ? 13.323 -24.735 -3.225 1.00 43.28 301 GLY A C 1
ATOM 2350 O O . GLY A 1 301 ? 13.367 -25.911 -3.579 1.00 43.28 301 GLY A O 1
ATOM 2351 N N . GLN A 1 302 ? 12.728 -23.802 -3.975 1.00 40.25 302 GLN A N 1
ATOM 2352 C CA . GLN A 1 302 ? 11.905 -24.147 -5.143 1.00 40.25 302 GLN A CA 1
ATOM 2353 C C . GLN A 1 302 ? 12.624 -24.009 -6.497 1.00 40.25 302 GLN A C 1
ATOM 2355 O O . GLN A 1 302 ? 12.074 -24.420 -7.514 1.00 40.25 302 GLN A O 1
ATOM 2360 N N . GLN A 1 303 ? 13.864 -23.504 -6.531 1.00 38.62 303 GLN A N 1
ATOM 2361 C CA . GLN A 1 303 ? 14.608 -23.308 -7.787 1.00 38.62 303 GLN A CA 1
ATOM 2362 C C . GLN A 1 303 ? 15.672 -24.384 -8.084 1.00 38.62 303 GLN A C 1
ATOM 2364 O O . GLN A 1 303 ? 16.222 -24.407 -9.180 1.00 38.62 303 GLN A O 1
ATOM 2369 N N . THR A 1 304 ? 15.924 -25.322 -7.163 1.00 38.66 304 THR A N 1
ATOM 2370 C CA . THR A 1 304 ? 16.975 -26.360 -7.298 1.00 38.66 304 THR A CA 1
ATOM 2371 C C . THR A 1 304 ? 16.448 -27.801 -7.365 1.00 38.66 304 THR A C 1
ATOM 2373 O O . THR A 1 304 ? 17.233 -28.745 -7.339 1.00 38.66 304 THR A O 1
ATOM 2376 N N . GLY A 1 305 ? 15.130 -28.003 -7.474 1.00 39.09 305 GLY A N 1
ATOM 2377 C CA . GLY A 1 305 ? 14.500 -29.332 -7.429 1.00 39.09 305 GLY A CA 1
ATOM 2378 C C . GLY A 1 305 ? 14.298 -30.053 -8.770 1.00 39.09 305 GLY A C 1
ATOM 2379 O O . GLY A 1 305 ? 13.851 -31.195 -8.765 1.00 39.09 305 GLY A O 1
ATOM 2380 N N . GLN A 1 306 ? 14.600 -29.437 -9.918 1.00 36.25 306 GLN A N 1
ATOM 2381 C CA . GLN A 1 306 ? 14.233 -30.000 -11.231 1.00 36.25 306 GLN A CA 1
ATOM 2382 C C . GLN A 1 306 ? 15.393 -30.667 -11.991 1.00 36.25 306 GLN A C 1
ATOM 2384 O O . GLN A 1 306 ? 15.391 -30.709 -13.218 1.00 36.25 306 GLN A O 1
ATOM 2389 N N . GLN A 1 307 ? 16.386 -31.220 -11.284 1.00 36.53 307 GLN A N 1
ATOM 2390 C CA . GLN A 1 307 ? 17.444 -32.007 -11.932 1.00 36.53 307 GLN A CA 1
ATOM 2391 C C . GLN A 1 307 ? 18.072 -33.073 -11.019 1.00 36.53 307 GLN A C 1
ATOM 2393 O O . GLN A 1 307 ? 19.285 -33.145 -10.866 1.00 36.53 307 GLN A O 1
ATOM 2398 N N . SER A 1 308 ? 17.261 -33.929 -10.399 1.00 37.34 308 SER A N 1
ATOM 2399 C CA . SER A 1 308 ? 17.756 -35.160 -9.752 1.00 37.34 308 SER A CA 1
ATOM 2400 C C . SER A 1 308 ? 16.638 -36.191 -9.588 1.00 37.34 308 SER A C 1
ATOM 2402 O O . SER A 1 308 ? 16.328 -36.664 -8.501 1.00 37.34 308 SER A O 1
ATOM 2404 N N . GLY A 1 309 ? 15.998 -36.530 -10.707 1.00 36.53 309 GLY A N 1
ATOM 2405 C CA . GLY A 1 309 ? 14.945 -37.540 -10.787 1.00 36.53 309 GLY A CA 1
ATOM 2406 C C . GLY A 1 309 ? 15.345 -38.731 -11.647 1.00 36.53 309 GLY A C 1
ATOM 2407 O O . GLY A 1 309 ? 14.594 -39.101 -12.541 1.00 36.53 309 GLY A O 1
ATOM 2408 N N . GLN A 1 310 ? 16.525 -39.316 -11.431 1.00 36.94 310 GLN A N 1
ATOM 2409 C CA . GLN A 1 310 ? 16.819 -40.644 -11.963 1.00 36.94 310 GLN A CA 1
ATOM 2410 C C . GLN A 1 310 ? 17.896 -41.323 -11.118 1.00 36.94 310 GLN A C 1
ATOM 2412 O O . GLN A 1 310 ? 18.946 -40.739 -10.878 1.00 36.94 310 GLN A O 1
ATOM 2417 N N . GLN A 1 311 ? 17.619 -42.577 -10.747 1.00 33.41 311 GLN A N 1
ATOM 2418 C CA . GLN A 1 311 ? 18.520 -43.555 -10.123 1.00 33.41 311 GLN A CA 1
ATOM 2419 C C . GLN A 1 311 ? 18.495 -43.604 -8.583 1.00 33.41 311 GLN A C 1
ATOM 2421 O O . GLN A 1 311 ? 19.057 -42.766 -7.889 1.00 33.41 311 GLN A O 1
ATOM 2426 N N . GLY A 1 312 ? 17.844 -44.648 -8.053 1.00 34.31 312 GLY A N 1
ATOM 2427 C CA . GLY A 1 312 ? 17.881 -44.968 -6.624 1.00 34.31 312 GLY A CA 1
ATOM 2428 C C . GLY A 1 312 ? 16.787 -45.911 -6.124 1.00 34.31 312 GLY A C 1
ATOM 2429 O O . GLY A 1 312 ? 16.259 -45.701 -5.039 1.00 34.31 312 GLY A O 1
ATOM 2430 N N . SER A 1 313 ? 16.405 -46.928 -6.899 1.00 34.34 313 SER A N 1
ATOM 2431 C CA . SER A 1 313 ? 15.553 -48.023 -6.423 1.00 34.34 313 SER A CA 1
ATOM 2432 C C . SER A 1 313 ? 16.431 -49.117 -5.817 1.00 34.34 313 SER A C 1
ATOM 2434 O O . SER A 1 313 ? 17.019 -49.872 -6.577 1.00 34.34 313 SER A O 1
ATOM 2436 N N . GLN A 1 314 ? 16.521 -49.213 -4.487 1.00 31.83 314 GLN A N 1
ATOM 2437 C CA . GLN A 1 314 ? 16.628 -50.482 -3.743 1.00 31.83 314 GLN A CA 1
ATOM 2438 C C . GLN A 1 314 ? 16.860 -50.250 -2.247 1.00 31.83 314 GLN A C 1
ATOM 2440 O O . GLN A 1 314 ? 17.695 -49.440 -1.863 1.00 31.83 314 GLN A O 1
ATOM 2445 N N . ALA A 1 315 ? 16.179 -51.092 -1.463 1.00 32.28 315 ALA A N 1
ATOM 2446 C CA . ALA A 1 315 ? 16.483 -51.553 -0.105 1.00 32.28 315 ALA A CA 1
ATOM 2447 C C . ALA A 1 315 ? 15.467 -51.103 0.954 1.00 32.28 315 ALA A C 1
ATOM 2449 O O . ALA A 1 315 ? 15.610 -50.085 1.623 1.00 32.28 315 ALA A O 1
ATOM 2450 N N . GLY A 1 316 ? 14.441 -51.940 1.119 1.00 33.00 316 GLY A N 1
ATOM 2451 C CA . GLY A 1 316 ? 13.746 -52.080 2.389 1.00 33.00 316 GLY A CA 1
ATOM 2452 C C . GLY A 1 316 ? 14.441 -53.124 3.261 1.00 33.00 316 GLY A C 1
ATOM 2453 O O . GLY A 1 316 ? 14.948 -54.106 2.728 1.00 33.00 316 GLY A O 1
ATOM 2454 N N . SER A 1 317 ? 14.408 -52.917 4.579 1.00 32.06 317 SER A N 1
ATOM 2455 C CA . SER A 1 317 ? 14.230 -53.951 5.616 1.00 32.06 317 SER A CA 1
ATOM 2456 C C . SER A 1 317 ? 14.422 -53.352 7.014 1.00 32.06 317 SER A C 1
ATOM 2458 O O . SER A 1 317 ? 15.457 -52.735 7.230 1.00 32.06 317 SER A O 1
ATOM 2460 N N . GLN A 1 318 ? 13.457 -53.634 7.914 1.00 31.52 318 GLN A N 1
ATOM 2461 C CA . GLN A 1 318 ? 13.566 -53.872 9.379 1.00 31.52 318 GLN A CA 1
ATOM 2462 C C . GLN A 1 318 ? 14.270 -52.808 10.252 1.00 31.52 318 GLN A C 1
ATOM 2464 O O . GLN A 1 318 ? 15.254 -52.214 9.862 1.00 31.52 318 GLN A O 1
ATOM 2469 N N . SER A 1 319 ? 13.893 -52.479 11.487 1.00 30.77 319 SER A N 1
ATOM 2470 C CA . SER A 1 319 ? 13.119 -53.073 12.594 1.00 30.77 319 SER A CA 1
ATOM 2471 C C . SER A 1 319 ? 12.882 -51.913 13.595 1.00 30.77 319 SER A C 1
ATOM 2473 O O . SER A 1 319 ? 13.688 -50.993 13.646 1.00 30.77 319 SER A O 1
ATOM 2475 N N . GLY A 1 320 ? 11.787 -51.794 14.346 1.00 30.64 320 GLY A N 1
ATOM 2476 C CA . GLY A 1 320 ? 11.479 -52.616 15.520 1.00 30.64 320 GLY A CA 1
ATOM 2477 C C . GLY A 1 320 ? 12.080 -52.045 16.822 1.00 30.64 320 GLY A C 1
ATOM 2478 O O . GLY A 1 320 ? 13.274 -52.179 17.049 1.00 30.64 320 GLY A O 1
ATOM 2479 N N . SER A 1 321 ? 11.205 -51.495 17.681 1.00 31.30 321 SER A N 1
ATOM 2480 C CA . SER A 1 321 ? 11.301 -51.342 19.155 1.00 31.30 321 SER A CA 1
ATOM 2481 C C . SER A 1 321 ? 12.410 -50.482 19.798 1.00 31.30 321 SER A C 1
ATOM 2483 O O . SER A 1 321 ? 13.587 -50.815 19.735 1.00 31.30 321 SER A O 1
ATOM 2485 N N . SER A 1 322 ? 12.030 -49.510 20.639 1.00 29.86 322 SER A N 1
ATOM 2486 C CA . SER A 1 322 ? 11.944 -49.711 22.103 1.00 29.86 322 SER A CA 1
ATOM 2487 C C . SER A 1 322 ? 11.649 -48.406 22.874 1.00 29.86 322 SER A C 1
ATOM 2489 O O . SER A 1 322 ? 11.751 -47.298 22.358 1.00 29.86 322 SER A O 1
ATOM 2491 N N . GLN A 1 323 ? 11.173 -48.596 24.102 1.00 35.03 323 GLN A N 1
ATOM 2492 C CA . GLN A 1 323 ? 10.486 -47.691 25.024 1.00 35.03 323 GLN A CA 1
ATOM 2493 C C . GLN A 1 323 ? 11.353 -47.454 26.280 1.00 35.03 323 GLN A C 1
ATOM 2495 O O . GLN A 1 323 ? 12.147 -48.325 26.624 1.00 35.03 323 GLN A O 1
ATOM 2500 N N . SER A 1 324 ? 11.075 -46.368 27.028 1.00 31.22 324 SER A N 1
ATOM 2501 C CA . SER A 1 324 ? 11.534 -46.043 28.411 1.00 31.22 324 SER A CA 1
ATOM 2502 C C . SER A 1 324 ? 13.021 -45.663 28.560 1.00 31.22 324 SER A C 1
ATOM 2504 O O . SER A 1 324 ? 13.842 -46.121 27.786 1.00 31.22 324 SER A O 1
ATOM 2506 N N . GLY A 1 325 ? 13.501 -44.826 29.486 1.00 30.36 325 GLY A N 1
ATOM 2507 C CA . GLY A 1 325 ? 12.994 -44.167 30.694 1.00 30.36 325 GLY A CA 1
ATOM 2508 C C . GLY A 1 325 ? 14.212 -43.707 31.544 1.00 30.36 325 GLY A C 1
ATOM 2509 O O . GLY A 1 325 ? 15.326 -44.145 31.288 1.00 30.36 325 GLY A O 1
ATOM 2510 N N . SER A 1 326 ? 13.983 -42.852 32.555 1.00 31.61 326 SER A N 1
ATOM 2511 C CA . SER A 1 326 ? 14.870 -42.427 33.680 1.00 31.61 326 SER A CA 1
ATOM 2512 C C . SER A 1 326 ? 16.034 -41.417 33.481 1.00 31.61 326 SER A C 1
ATOM 2514 O O . SER A 1 326 ? 17.113 -41.743 33.010 1.00 31.61 326 SER A O 1
ATOM 2516 N N . GLN A 1 327 ? 15.779 -40.165 33.892 1.00 34.28 327 GLN A N 1
ATOM 2517 C CA . GLN A 1 327 ? 16.210 -39.491 35.144 1.00 34.28 327 GLN A CA 1
ATOM 2518 C C . GLN A 1 327 ? 17.695 -39.481 35.623 1.00 34.28 327 GLN A C 1
ATOM 2520 O O . GLN A 1 327 ? 18.228 -40.492 36.053 1.00 34.28 327 GLN A O 1
ATOM 2525 N N . SER A 1 328 ? 18.203 -38.239 35.781 1.00 32.06 328 SER A N 1
ATOM 2526 C CA . SER A 1 328 ? 19.084 -37.678 36.844 1.00 32.06 328 SER A CA 1
ATOM 2527 C C . SER A 1 328 ? 20.594 -37.986 36.910 1.00 32.06 328 SER A C 1
ATOM 2529 O O . SER A 1 328 ? 20.993 -39.116 37.159 1.00 32.06 328 SER A O 1
ATOM 2531 N N . GLY A 1 329 ? 21.405 -36.909 36.957 1.00 30.78 329 GLY A N 1
ATOM 2532 C CA . GLY A 1 329 ? 22.577 -36.835 37.853 1.00 30.78 329 GLY A CA 1
ATOM 2533 C C . GLY A 1 329 ? 23.839 -36.105 37.352 1.00 30.78 329 GLY A C 1
ATOM 2534 O O . GLY A 1 329 ? 24.659 -36.710 36.680 1.00 30.78 329 GLY A O 1
ATOM 2535 N N . SER A 1 330 ? 24.026 -34.857 37.811 1.00 32.97 330 SER A N 1
ATOM 2536 C CA . SER A 1 330 ? 25.293 -34.264 38.314 1.00 32.97 330 SER A CA 1
ATOM 2537 C C . SER A 1 330 ? 26.505 -33.974 37.389 1.00 32.97 330 SER A C 1
ATOM 2539 O O . SER A 1 330 ? 27.204 -34.860 36.915 1.00 32.97 330 SER A O 1
ATOM 2541 N N . GLN A 1 331 ? 26.841 -32.678 37.291 1.00 32.72 331 GLN A N 1
ATOM 2542 C CA . GLN A 1 331 ? 28.174 -32.080 37.020 1.00 32.72 331 GLN A CA 1
ATOM 2543 C C . GLN A 1 331 ? 29.110 -32.230 38.261 1.00 32.72 331 GLN A C 1
ATOM 2545 O O . GLN A 1 331 ? 28.598 -32.670 39.293 1.00 32.72 331 GLN A O 1
ATOM 2550 N N . PRO A 1 332 ? 30.391 -31.759 38.300 1.00 49.28 332 PRO A N 1
ATOM 2551 C CA . PRO A 1 332 ? 31.252 -31.144 37.267 1.00 49.28 332 PRO A CA 1
ATOM 2552 C C . PRO A 1 332 ? 32.727 -31.650 37.247 1.00 49.28 332 PRO A C 1
ATOM 2554 O O . PRO A 1 332 ? 33.200 -32.296 38.175 1.00 49.28 332 PRO A O 1
ATOM 2557 N N . GLY A 1 333 ? 33.513 -31.279 36.225 1.00 32.41 333 GLY A N 1
ATOM 2558 C CA . GLY A 1 333 ? 34.969 -31.495 36.230 1.00 32.41 333 GLY A CA 1
ATOM 2559 C C . GLY A 1 333 ? 35.688 -30.900 35.018 1.00 32.41 333 GLY A C 1
ATOM 2560 O O . GLY A 1 333 ? 35.498 -31.342 33.893 1.00 32.41 333 GLY A O 1
ATOM 2561 N N . SER A 1 334 ? 36.498 -29.874 35.264 1.00 39.09 334 SER A N 1
ATOM 2562 C CA . SER A 1 334 ? 37.305 -29.111 34.309 1.00 39.09 334 SER A CA 1
ATOM 2563 C C . SER A 1 334 ? 38.532 -29.876 33.793 1.00 39.09 334 SER A C 1
ATOM 2565 O O . SER A 1 334 ? 39.128 -30.650 34.541 1.00 39.09 334 SER A O 1
ATOM 2567 N N . ARG A 1 335 ? 38.971 -29.574 32.556 1.00 33.78 335 ARG A N 1
ATOM 2568 C CA . ARG A 1 335 ? 40.384 -29.333 32.178 1.00 33.78 335 ARG A CA 1
ATOM 2569 C C . ARG A 1 335 ? 40.529 -28.900 30.714 1.00 33.78 335 ARG A C 1
ATOM 2571 O O . ARG A 1 335 ? 39.928 -29.461 29.808 1.00 33.78 335 ARG A O 1
ATOM 2578 N N . SER A 1 336 ? 41.358 -27.876 30.541 1.00 37.47 336 SER A N 1
ATOM 2579 C CA . SER A 1 336 ? 41.847 -27.292 29.296 1.00 37.47 336 SER A CA 1
ATOM 2580 C C . SER A 1 336 ? 42.782 -28.224 28.522 1.00 37.47 336 SER A C 1
ATOM 2582 O O . SER A 1 336 ? 43.650 -28.837 29.140 1.00 37.47 336 SER A O 1
ATOM 2584 N N . ALA A 1 337 ? 42.733 -28.181 27.190 1.00 36.16 337 ALA A N 1
ATOM 2585 C CA . ALA A 1 337 ? 43.931 -28.265 26.354 1.00 36.16 337 ALA A CA 1
ATOM 2586 C C . ALA A 1 337 ? 43.655 -27.699 24.954 1.00 36.16 337 ALA A C 1
ATOM 2588 O O . ALA A 1 337 ? 42.731 -28.102 24.255 1.00 36.16 337 ALA A O 1
ATOM 2589 N N . SER A 1 338 ? 44.488 -26.737 24.590 1.00 37.53 338 SER A N 1
ATOM 2590 C CA . SER A 1 338 ? 44.686 -26.139 23.277 1.00 37.53 338 SER A CA 1
ATOM 2591 C C . SER A 1 338 ? 45.031 -27.162 22.190 1.00 37.53 338 SER A C 1
ATOM 2593 O O . SER A 1 338 ? 45.948 -27.957 22.381 1.00 37.53 338 SER A O 1
ATOM 2595 N N . ALA A 1 339 ? 44.414 -27.038 21.014 1.00 35.62 339 ALA A N 1
ATOM 2596 C CA . ALA A 1 339 ? 45.019 -27.448 19.749 1.00 35.62 339 ALA A CA 1
ATOM 2597 C C . ALA A 1 339 ? 44.456 -26.595 18.604 1.00 35.62 339 ALA A C 1
ATOM 2599 O O . ALA A 1 339 ? 43.319 -26.740 18.163 1.00 35.62 339 ALA A O 1
ATOM 2600 N N . SER A 1 340 ? 45.287 -25.658 18.169 1.00 35.94 340 SER A N 1
ATOM 2601 C CA . SER A 1 340 ? 45.212 -24.933 16.910 1.00 35.94 340 SER A CA 1
ATOM 2602 C C . SER A 1 340 ? 45.378 -25.873 15.711 1.00 35.94 340 SER A C 1
ATOM 2604 O O . SER A 1 340 ? 46.292 -26.695 15.717 1.00 35.94 340 SER A O 1
ATOM 2606 N N . GLY A 1 341 ? 44.604 -25.642 14.645 1.00 31.62 341 GLY A N 1
ATOM 2607 C CA . GLY A 1 341 ? 44.996 -25.996 13.275 1.00 31.62 341 GLY A CA 1
ATOM 2608 C C . GLY A 1 341 ? 44.081 -26.982 12.546 1.00 31.62 341 GLY A C 1
ATOM 2609 O O . GLY A 1 341 ? 44.257 -28.188 12.654 1.00 31.62 341 GLY A O 1
ATOM 2610 N N . SER A 1 342 ? 43.143 -26.460 11.749 1.00 35.97 342 SER A N 1
ATOM 2611 C CA . SER A 1 342 ? 42.893 -26.860 10.345 1.00 35.97 342 SER A CA 1
ATOM 2612 C C . SER A 1 342 ? 41.540 -26.314 9.873 1.00 35.97 342 SER A C 1
ATOM 2614 O O . SER A 1 342 ? 40.510 -26.979 9.867 1.00 35.97 342 SER A O 1
ATOM 2616 N N . SER A 1 343 ? 41.542 -25.051 9.453 1.00 39.31 343 SER A N 1
ATOM 2617 C CA . SER A 1 343 ? 40.498 -24.503 8.590 1.00 39.31 343 SER A CA 1
ATOM 2618 C C . SER A 1 343 ? 40.706 -25.074 7.185 1.00 39.31 343 SER A C 1
ATOM 2620 O O . SER A 1 343 ? 41.484 -24.534 6.400 1.00 39.31 343 SER A O 1
ATOM 2622 N N . GLY A 1 344 ? 40.064 -26.204 6.904 1.00 33.78 344 GLY A N 1
ATOM 2623 C CA . GLY A 1 344 ? 40.128 -26.900 5.625 1.00 33.78 344 GLY A CA 1
ATOM 2624 C C . GLY A 1 344 ? 38.748 -27.394 5.219 1.00 33.78 344 GLY A C 1
ATOM 2625 O O . GLY A 1 344 ? 38.331 -28.464 5.638 1.00 33.78 344 GLY A O 1
ATOM 2626 N N . SER A 1 345 ? 38.055 -26.577 4.423 1.00 44.28 345 SER A N 1
ATOM 2627 C CA . SER A 1 345 ? 37.092 -26.990 3.391 1.00 44.28 345 SER A CA 1
ATOM 2628 C C . SER A 1 345 ? 36.242 -28.237 3.680 1.00 44.28 345 SER A C 1
ATOM 2630 O O . SER A 1 345 ? 36.563 -29.340 3.241 1.00 44.28 345 SER A O 1
ATOM 2632 N N . GLN A 1 346 ? 35.074 -28.024 4.283 1.00 33.59 346 GLN A N 1
ATOM 2633 C CA . GLN A 1 346 ? 33.943 -28.940 4.142 1.00 33.59 346 GLN A CA 1
ATOM 2634 C C . GLN A 1 346 ? 32.696 -28.125 3.779 1.00 33.59 346 GLN A C 1
ATOM 2636 O O . GLN A 1 346 ? 31.761 -27.967 4.555 1.00 33.59 346 GLN A O 1
ATOM 2641 N N . SER A 1 347 ? 32.730 -27.538 2.578 1.00 39.53 347 SER A N 1
ATOM 2642 C CA . SER A 1 347 ? 31.565 -26.909 1.953 1.00 39.53 347 SER A CA 1
ATOM 2643 C C . SER A 1 347 ? 30.684 -28.019 1.382 1.00 39.53 347 SER A C 1
ATOM 2645 O O . SER A 1 347 ? 30.776 -28.384 0.213 1.00 39.53 347 SER A O 1
ATOM 2647 N N . GLY A 1 348 ? 29.913 -28.643 2.268 1.00 33.72 348 GLY A N 1
ATOM 2648 C CA . GLY A 1 348 ? 28.903 -29.633 1.933 1.00 33.72 348 GLY A CA 1
ATOM 2649 C C . GLY A 1 348 ? 27.553 -29.164 2.452 1.00 33.72 348 GLY A C 1
ATOM 2650 O O . GLY A 1 348 ? 27.289 -29.278 3.642 1.00 33.72 348 GLY A O 1
ATOM 2651 N N . ASN A 1 349 ? 26.710 -28.652 1.553 1.00 39.84 349 ASN A N 1
ATOM 2652 C CA . ASN A 1 349 ? 25.248 -28.712 1.645 1.00 39.84 349 ASN A CA 1
ATOM 2653 C C . ASN A 1 349 ? 24.612 -28.434 3.028 1.00 39.84 349 ASN A C 1
ATOM 2655 O O . ASN A 1 349 ? 23.730 -29.171 3.475 1.00 39.84 349 ASN A O 1
ATOM 2659 N N . GLN A 1 350 ? 24.992 -27.342 3.692 1.00 40.16 350 GLN A N 1
ATOM 2660 C CA . GLN A 1 350 ? 24.202 -26.805 4.799 1.00 40.16 350 GLN A CA 1
ATOM 2661 C C . GLN A 1 350 ? 23.284 -25.704 4.275 1.00 40.16 350 GLN A C 1
ATOM 2663 O O . GLN A 1 350 ? 23.718 -24.632 3.867 1.00 40.16 350 GLN A O 1
ATOM 2668 N N . ARG A 1 351 ? 22.004 -26.083 4.230 1.00 40.28 351 ARG A N 1
ATOM 2669 C CA . ARG A 1 351 ? 20.778 -25.275 4.233 1.00 40.28 351 ARG A CA 1
ATOM 2670 C C . ARG A 1 351 ? 21.026 -23.819 4.646 1.00 40.28 351 ARG A C 1
ATOM 2672 O O . ARG A 1 351 ? 21.712 -23.585 5.635 1.00 40.28 351 ARG A O 1
ATOM 2679 N N . GLY A 1 352 ? 20.440 -22.878 3.903 1.00 46.22 352 GLY A N 1
ATOM 2680 C CA . GLY A 1 352 ? 20.535 -21.421 4.083 1.00 46.22 352 GLY A CA 1
ATOM 2681 C C . GLY A 1 352 ? 19.899 -20.875 5.367 1.00 46.22 352 GLY A C 1
ATOM 2682 O O . GLY A 1 352 ? 19.175 -19.889 5.331 1.00 46.22 352 GLY A O 1
ATOM 2683 N N . ASP A 1 353 ? 20.180 -21.504 6.500 1.00 54.31 353 ASP A N 1
ATOM 2684 C CA . ASP A 1 353 ? 19.829 -21.034 7.825 1.00 54.31 353 ASP A CA 1
ATOM 2685 C C . ASP A 1 353 ? 20.989 -20.174 8.350 1.00 54.31 353 ASP A C 1
ATOM 2687 O O . ASP A 1 353 ? 22.036 -20.713 8.707 1.00 54.31 353 ASP A O 1
ATOM 2691 N N . ASP A 1 354 ? 20.846 -18.843 8.418 1.00 69.19 354 ASP A N 1
ATOM 2692 C CA . ASP A 1 354 ? 21.826 -18.041 9.164 1.00 69.19 354 ASP A CA 1
ATOM 2693 C C . ASP A 1 354 ? 21.710 -18.431 10.652 1.00 69.19 354 ASP A C 1
ATOM 2695 O O . ASP A 1 354 ? 20.680 -18.148 11.285 1.00 69.19 354 ASP A O 1
ATOM 2699 N N . PRO A 1 355 ? 22.732 -19.079 11.250 1.00 78.62 355 PRO A N 1
ATOM 2700 C CA . PRO A 1 355 ? 22.659 -19.571 12.625 1.00 78.62 355 PRO A CA 1
ATOM 2701 C C . PRO A 1 355 ? 22.398 -18.439 13.626 1.00 78.62 355 PRO A C 1
ATOM 2703 O O . PRO A 1 355 ? 21.902 -18.679 14.726 1.00 78.62 355 PRO A O 1
ATOM 2706 N N . ARG A 1 356 ? 22.686 -17.187 13.254 1.00 81.12 356 ARG A N 1
ATOM 2707 C CA . ARG A 1 356 ? 22.437 -16.011 14.092 1.00 81.12 356 ARG A CA 1
ATOM 2708 C C . ARG A 1 356 ? 20.974 -15.610 14.147 1.00 81.12 356 ARG A C 1
ATOM 2710 O O . ARG A 1 356 ? 20.524 -15.171 15.202 1.00 81.12 356 ARG A O 1
ATOM 2717 N N . VAL A 1 357 ? 20.227 -15.795 13.059 1.00 83.31 357 VAL A N 1
ATOM 2718 C CA . VAL A 1 357 ? 18.779 -15.544 13.042 1.00 83.31 357 VAL A CA 1
ATOM 2719 C C . VAL A 1 357 ? 18.077 -16.561 13.938 1.00 83.31 357 VAL A C 1
ATOM 2721 O O . VAL A 1 357 ? 17.252 -16.185 14.767 1.00 83.31 357 VAL A O 1
ATOM 2724 N N . GLN A 1 358 ? 18.480 -17.833 13.871 1.00 84.12 358 GLN A N 1
ATOM 2725 C CA . GLN A 1 358 ? 17.966 -18.871 14.770 1.00 84.12 358 GLN A CA 1
ATOM 2726 C C . GLN A 1 358 ? 18.296 -18.569 16.240 1.00 84.12 358 GLN A C 1
ATOM 2728 O O . GLN A 1 358 ? 17.412 -18.593 17.095 1.00 84.12 358 GLN A O 1
ATOM 2733 N N . GLN A 1 359 ? 19.541 -18.179 16.532 1.00 88.44 359 GLN A N 1
ATOM 2734 C CA . GLN A 1 359 ? 19.941 -17.762 17.880 1.00 88.44 359 GLN A CA 1
ATOM 2735 C C . GLN A 1 359 ? 19.163 -16.535 18.379 1.00 88.44 359 GLN A C 1
ATOM 2737 O O . GLN A 1 359 ? 18.856 -16.448 19.568 1.00 88.44 359 GLN A O 1
ATOM 2742 N N . ALA A 1 360 ? 18.826 -15.590 17.500 1.00 86.94 360 ALA A N 1
ATOM 2743 C CA . ALA A 1 360 ? 18.016 -14.434 17.861 1.00 86.94 360 ALA A CA 1
ATOM 2744 C C . ALA A 1 360 ? 16.563 -14.814 18.178 1.00 86.94 360 ALA A C 1
ATOM 2746 O O . ALA A 1 360 ? 16.016 -14.344 19.176 1.00 86.94 360 ALA A O 1
ATOM 2747 N N . LEU A 1 361 ? 15.959 -15.707 17.389 1.00 88.62 361 LEU A N 1
ATOM 2748 C CA . LEU A 1 361 ? 14.618 -16.238 17.655 1.00 88.62 361 LEU A CA 1
ATOM 2749 C C . LEU A 1 361 ? 14.569 -17.019 18.975 1.00 88.62 361 LEU A C 1
ATOM 2751 O O . LEU A 1 361 ? 13.619 -16.878 19.745 1.00 88.62 361 LEU A O 1
ATOM 2755 N N . ASP A 1 362 ? 15.617 -17.778 19.293 1.00 90.31 362 ASP A N 1
ATOM 2756 C CA . ASP A 1 362 ? 15.723 -18.468 20.579 1.00 90.31 362 ASP A CA 1
ATOM 2757 C C . ASP A 1 362 ? 15.865 -17.496 21.757 1.00 90.31 362 ASP A C 1
ATOM 2759 O O . ASP A 1 362 ? 15.278 -17.720 22.819 1.00 90.31 362 ASP A O 1
ATOM 2763 N N . ARG A 1 363 ? 16.600 -16.390 21.587 1.00 90.69 363 ARG A N 1
ATOM 2764 C CA . ARG A 1 363 ? 16.684 -15.323 22.599 1.00 90.69 363 ARG A CA 1
ATOM 2765 C C . ARG A 1 363 ? 15.345 -14.609 22.789 1.00 90.69 363 ARG A C 1
ATOM 2767 O O . ARG A 1 363 ? 14.974 -14.343 23.928 1.00 90.69 363 ARG A O 1
ATOM 2774 N N . LEU A 1 364 ? 14.584 -14.392 21.716 1.00 88.44 364 LEU A N 1
ATOM 2775 C CA . LEU A 1 364 ? 13.226 -13.841 21.782 1.00 88.44 364 LEU A CA 1
ATOM 2776 C C . LEU A 1 364 ? 12.256 -14.749 22.538 1.00 88.44 364 LEU A C 1
ATOM 2778 O O . LEU A 1 364 ? 11.507 -14.275 23.389 1.00 88.44 364 LEU A O 1
ATOM 2782 N N . ARG A 1 365 ? 12.289 -16.059 22.267 1.00 90.00 365 ARG A N 1
ATOM 2783 C CA . ARG A 1 365 ? 11.467 -17.046 22.986 1.00 90.00 365 ARG A CA 1
ATOM 2784 C C . ARG A 1 365 ? 11.772 -17.040 24.483 1.00 90.00 365 ARG A C 1
ATOM 2786 O O . ARG A 1 365 ? 10.851 -16.976 25.292 1.00 90.00 365 ARG A O 1
ATOM 2793 N N . ARG A 1 366 ? 13.061 -17.014 24.850 1.00 90.06 366 ARG A N 1
ATOM 2794 C CA . ARG A 1 366 ? 13.494 -16.908 26.256 1.00 90.06 366 ARG A CA 1
ATOM 2795 C C . ARG A 1 366 ? 13.008 -15.619 26.912 1.00 90.06 366 ARG A C 1
ATOM 2797 O O . ARG A 1 366 ? 12.483 -15.688 28.019 1.00 90.06 366 ARG A O 1
ATOM 2804 N N . ALA A 1 367 ? 13.105 -14.484 26.220 1.00 87.81 367 ALA A N 1
ATOM 2805 C CA . ALA A 1 367 ? 12.584 -13.215 26.721 1.00 87.81 367 ALA A CA 1
ATOM 2806 C C . ALA A 1 367 ? 11.083 -13.292 27.026 1.00 87.81 367 ALA A C 1
ATOM 2808 O O . ALA A 1 367 ? 10.611 -12.792 28.048 1.00 87.81 367 ALA A O 1
ATOM 2809 N N . ASN A 1 368 ? 10.330 -13.954 26.148 1.00 88.19 368 ASN A N 1
ATOM 2810 C CA . ASN A 1 368 ? 8.889 -14.100 26.287 1.00 88.19 368 ASN A CA 1
ATOM 2811 C C . ASN A 1 368 ? 8.505 -15.019 27.457 1.00 88.19 368 ASN A C 1
ATOM 2813 O O . ASN A 1 368 ? 7.579 -14.721 28.214 1.00 88.19 368 ASN A O 1
ATOM 2817 N N . ASP A 1 369 ? 9.257 -16.097 27.667 1.00 87.12 369 ASP A N 1
ATOM 2818 C CA . ASP A 1 369 ? 9.086 -16.978 28.824 1.00 87.12 369 ASP A CA 1
ATOM 2819 C C . ASP A 1 369 ? 9.450 -16.281 30.145 1.00 87.12 369 ASP A C 1
ATOM 2821 O O . ASP A 1 369 ? 8.788 -16.478 31.167 1.00 87.12 369 ASP A O 1
ATOM 2825 N N . GLU A 1 370 ? 10.472 -15.426 30.140 1.00 84.94 370 GLU A N 1
ATOM 2826 C CA . GLU A 1 370 ? 10.860 -14.618 31.298 1.00 84.94 370 GLU A CA 1
ATOM 2827 C C . GLU A 1 370 ? 9.820 -13.533 31.618 1.00 84.94 370 GLU A C 1
ATOM 2829 O O . GLU A 1 370 ? 9.467 -13.357 32.785 1.00 84.94 370 GLU A O 1
ATOM 2834 N N . MET A 1 371 ? 9.224 -12.899 30.601 1.00 82.25 371 MET A N 1
ATOM 2835 C CA . MET A 1 371 ? 8.073 -11.998 30.761 1.00 82.25 371 MET A CA 1
ATOM 2836 C C . MET A 1 371 ? 6.856 -12.703 31.357 1.00 82.25 371 MET A C 1
ATOM 2838 O O . MET A 1 371 ? 6.194 -12.163 32.245 1.00 82.25 371 MET A O 1
ATOM 2842 N N . LYS A 1 372 ? 6.573 -13.934 30.918 1.00 83.06 372 LYS A N 1
ATOM 2843 C CA . LYS A 1 372 ? 5.493 -14.753 31.485 1.00 83.06 372 LYS A CA 1
ATOM 2844 C C . LYS A 1 372 ? 5.729 -15.056 32.955 1.00 83.06 372 LYS A C 1
ATOM 2846 O O . LYS A 1 372 ? 4.803 -14.939 33.752 1.00 83.06 372 LYS A O 1
ATOM 2851 N N . ARG A 1 373 ? 6.961 -15.401 33.333 1.00 79.44 373 ARG A N 1
ATOM 2852 C CA . ARG A 1 373 ? 7.334 -15.663 34.732 1.00 79.44 373 ARG A CA 1
ATOM 2853 C C . ARG A 1 373 ? 7.275 -14.406 35.596 1.00 79.44 373 ARG A C 1
ATOM 2855 O O . ARG A 1 373 ? 6.822 -14.498 36.728 1.00 79.44 373 ARG A O 1
ATOM 2862 N N . ALA A 1 374 ? 7.659 -13.248 35.059 1.00 72.81 374 ALA A N 1
ATOM 2863 C CA . ALA A 1 374 ? 7.543 -11.965 35.753 1.00 72.81 374 ALA A CA 1
ATOM 2864 C C . ALA A 1 374 ? 6.080 -11.545 35.990 1.00 72.81 374 ALA A C 1
ATOM 2866 O O . ALA A 1 374 ? 5.764 -10.969 37.028 1.00 72.81 374 ALA A O 1
ATOM 2867 N N . ALA A 1 375 ? 5.185 -11.862 35.049 1.00 67.69 375 ALA A N 1
ATOM 2868 C CA . ALA A 1 375 ? 3.762 -11.535 35.129 1.00 67.69 375 ALA A CA 1
ATOM 2869 C C . ALA A 1 375 ? 2.934 -12.542 35.944 1.00 67.69 375 ALA A C 1
ATOM 2871 O O . ALA A 1 375 ? 1.813 -12.223 36.329 1.00 67.69 375 ALA A O 1
ATOM 2872 N N . SER A 1 376 ? 3.454 -13.750 36.187 1.00 66.88 376 SER A N 1
ATOM 2873 C CA . SER A 1 376 ? 2.763 -14.813 36.923 1.00 66.88 376 SER A CA 1
ATOM 2874 C C . SER A 1 376 ? 2.909 -14.587 38.431 1.00 66.88 376 SER A C 1
ATOM 2876 O O . SER A 1 376 ? 3.984 -14.843 38.976 1.00 66.88 376 SER A O 1
ATOM 2878 N N . PRO A 1 377 ? 1.858 -14.169 39.158 1.00 56.75 377 PRO A N 1
ATOM 2879 C CA . PRO A 1 377 ? 1.920 -14.018 40.600 1.00 56.75 377 PRO A CA 1
ATOM 2880 C C . PRO A 1 377 ? 1.618 -15.377 41.237 1.00 56.75 377 PRO A C 1
ATOM 2882 O O . PRO A 1 377 ? 0.564 -15.573 41.838 1.00 56.75 377 PRO A O 1
ATOM 2885 N N . GLN A 1 378 ? 2.510 -16.354 41.065 1.00 47.44 378 GLN A N 1
ATOM 2886 C CA . GLN A 1 378 ? 2.391 -17.620 41.781 1.00 47.44 378 GLN A CA 1
ATOM 2887 C C . GLN A 1 378 ? 3.269 -17.583 43.036 1.00 47.44 378 GLN A C 1
ATOM 2889 O O . GLN A 1 378 ? 4.490 -17.515 42.952 1.00 47.44 378 GLN A O 1
ATOM 2894 N N . ALA A 1 379 ? 2.582 -17.662 44.182 1.00 42.66 379 ALA A N 1
ATOM 2895 C CA . ALA A 1 379 ? 3.053 -17.735 45.569 1.00 42.66 379 ALA A CA 1
ATOM 2896 C C . ALA A 1 379 ? 3.328 -16.389 46.279 1.00 42.66 379 ALA A C 1
ATOM 2898 O O . ALA A 1 379 ? 4.311 -15.690 46.036 1.00 42.66 379 ALA A O 1
ATOM 2899 N N . GLY A 1 380 ? 2.429 -16.059 47.216 1.00 48.38 380 GLY A N 1
ATOM 2900 C CA . GLY A 1 380 ? 2.442 -14.888 48.098 1.00 48.38 380 GLY A CA 1
ATOM 2901 C C . GLY A 1 380 ? 3.566 -14.872 49.137 1.00 48.38 380 GLY A C 1
ATOM 2902 O O . GLY A 1 380 ? 3.310 -14.879 50.337 1.00 48.38 380 GLY A O 1
ATOM 2903 N N . GLN A 1 381 ? 4.812 -14.814 48.679 1.00 51.66 381 GLN A N 1
ATOM 2904 C CA . GLN A 1 381 ? 5.999 -14.640 49.511 1.00 51.66 381 GLN A CA 1
ATOM 2905 C C . GLN A 1 381 ? 6.748 -13.396 49.037 1.00 51.66 381 GLN A C 1
ATOM 2907 O O . GLN A 1 381 ? 6.920 -13.210 47.841 1.00 51.66 381 GLN A O 1
ATOM 2912 N N . GLN A 1 382 ? 7.236 -12.563 49.954 1.00 55.69 382 GLN A N 1
ATOM 2913 C CA . GLN A 1 382 ? 7.934 -11.291 49.684 1.00 55.69 382 GLN A CA 1
ATOM 2914 C C . GLN A 1 382 ? 9.138 -11.418 48.712 1.00 55.69 382 GLN A C 1
ATOM 2916 O O . GLN A 1 382 ? 9.581 -10.430 48.133 1.00 55.69 382 GLN A O 1
ATOM 2921 N N . ASN A 1 383 ? 9.612 -12.648 48.481 1.00 58.03 383 ASN A N 1
ATOM 2922 C CA . ASN A 1 383 ? 10.660 -13.018 47.530 1.00 58.03 383 ASN A CA 1
ATOM 2923 C C . ASN A 1 383 ? 10.191 -13.089 46.053 1.00 58.03 383 ASN A C 1
ATOM 2925 O O . ASN A 1 383 ? 11.018 -13.094 45.142 1.00 58.03 383 ASN A O 1
ATOM 2929 N N . SER A 1 384 ? 8.879 -13.134 45.786 1.00 64.56 384 SER A N 1
ATOM 2930 C CA . SER A 1 384 ? 8.315 -13.213 44.427 1.00 64.56 384 SER A CA 1
ATOM 2931 C C . SER A 1 384 ? 8.451 -11.896 43.655 1.00 64.56 384 SER A C 1
ATOM 2933 O O . SER A 1 384 ? 8.654 -11.906 42.443 1.00 64.56 384 SER A O 1
ATOM 2935 N N . GLN A 1 385 ? 8.444 -10.759 44.358 1.00 66.62 385 GLN A N 1
ATOM 2936 C CA . GLN A 1 385 ? 8.604 -9.428 43.765 1.00 66.62 385 GLN A CA 1
ATOM 2937 C C . GLN A 1 385 ? 10.025 -9.205 43.213 1.00 66.62 385 GLN A C 1
ATOM 2939 O O . GLN A 1 385 ? 10.200 -8.641 42.133 1.00 66.62 385 GLN A O 1
ATOM 2944 N N . GLN A 1 386 ? 11.049 -9.670 43.940 1.00 71.12 386 GLN A N 1
ATOM 2945 C CA . GLN A 1 386 ? 12.443 -9.618 43.486 1.00 71.12 386 GLN A CA 1
ATOM 2946 C C . GLN A 1 386 ? 12.683 -10.573 42.315 1.00 71.12 386 GLN A C 1
ATOM 2948 O O . GLN A 1 386 ? 13.291 -10.166 41.327 1.00 71.12 386 GLN A O 1
ATOM 2953 N N . ALA A 1 387 ? 12.133 -11.790 42.377 1.00 73.81 387 ALA A N 1
ATOM 2954 C CA . ALA A 1 387 ? 12.208 -12.752 41.280 1.00 73.81 387 ALA A CA 1
ATOM 2955 C C . ALA A 1 387 ? 11.527 -12.237 39.996 1.00 73.81 387 ALA A C 1
ATOM 2957 O O . ALA A 1 387 ? 12.062 -12.419 38.903 1.00 73.81 387 ALA A O 1
ATOM 2958 N N . ALA A 1 388 ? 10.388 -11.547 40.117 1.00 73.75 388 ALA A N 1
ATOM 2959 C CA . ALA A 1 388 ? 9.692 -10.940 38.984 1.00 73.75 388 ALA A CA 1
ATOM 2960 C C . ALA A 1 388 ? 10.494 -9.792 38.348 1.00 73.75 388 ALA A C 1
ATOM 2962 O O . ALA A 1 388 ? 10.601 -9.718 37.124 1.00 73.75 388 ALA A O 1
ATOM 2963 N N . ASN A 1 389 ? 11.113 -8.931 39.163 1.00 75.69 389 ASN A N 1
ATOM 2964 C CA . ASN A 1 389 ? 11.958 -7.842 38.664 1.00 75.69 389 ASN A CA 1
ATOM 2965 C C . ASN A 1 389 ? 13.224 -8.381 37.973 1.00 75.69 389 ASN A C 1
ATOM 2967 O O . ASN A 1 389 ? 13.625 -7.905 36.912 1.00 75.69 389 ASN A O 1
ATOM 2971 N N . GLU A 1 390 ? 13.837 -9.424 38.532 1.00 82.56 390 GLU A N 1
ATOM 2972 C CA . GLU A 1 390 ? 14.997 -10.066 37.918 1.00 82.56 390 GLU A CA 1
ATOM 2973 C C . GLU A 1 390 ? 14.643 -10.748 36.587 1.00 82.56 390 GLU A C 1
ATOM 2975 O O . GLU A 1 390 ? 15.380 -10.611 35.610 1.00 82.56 390 GLU A O 1
ATOM 2980 N N . ALA A 1 391 ? 13.485 -11.409 36.511 1.00 83.50 391 ALA A N 1
ATOM 2981 C CA . ALA A 1 391 ? 12.973 -11.986 35.270 1.00 83.50 391 ALA A CA 1
ATOM 2982 C C . ALA A 1 391 ? 12.663 -10.912 34.210 1.00 83.50 391 ALA A C 1
ATOM 2984 O O . ALA A 1 391 ? 13.011 -11.085 33.046 1.00 83.50 391 ALA A O 1
ATOM 2985 N N . ALA A 1 392 ? 12.088 -9.769 34.599 1.00 81.19 392 ALA A N 1
ATOM 2986 C CA . ALA A 1 392 ? 11.837 -8.659 33.678 1.00 81.19 392 ALA A CA 1
ATOM 2987 C C . ALA A 1 392 ? 13.135 -8.064 33.098 1.00 81.19 392 ALA A C 1
ATOM 2989 O O . ALA A 1 392 ? 13.177 -7.697 31.925 1.00 81.19 392 ALA A O 1
ATOM 2990 N N . ARG A 1 393 ? 14.211 -8.005 33.894 1.00 84.50 393 ARG A N 1
ATOM 2991 C CA . ARG A 1 393 ? 15.531 -7.544 33.434 1.00 84.50 393 ARG A CA 1
ATOM 2992 C C . ARG A 1 393 ? 16.180 -8.512 32.457 1.00 84.50 393 ARG A C 1
ATOM 2994 O O . ARG A 1 393 ? 16.668 -8.078 31.417 1.00 84.50 393 ARG A O 1
ATOM 3001 N N . ARG A 1 394 ? 16.159 -9.809 32.772 1.00 87.75 394 ARG A N 1
ATOM 3002 C CA . ARG A 1 394 ? 16.688 -10.845 31.873 1.00 87.75 394 ARG A CA 1
ATOM 3003 C C . ARG A 1 394 ? 15.932 -10.872 30.543 1.00 87.75 394 ARG A C 1
ATOM 3005 O O . ARG A 1 394 ? 16.555 -10.995 29.487 1.00 87.75 394 ARG A O 1
ATOM 3012 N N . ALA A 1 395 ? 14.625 -10.614 30.580 1.00 85.75 395 ALA A N 1
ATOM 3013 C CA . ALA A 1 395 ? 13.818 -10.481 29.378 1.00 85.75 395 ALA A CA 1
ATOM 3014 C C . ALA A 1 395 ? 14.237 -9.266 28.532 1.00 85.75 395 ALA A C 1
ATOM 3016 O O . ALA A 1 395 ? 14.494 -9.412 27.341 1.00 85.75 395 ALA A O 1
ATOM 3017 N N . ALA A 1 396 ? 14.406 -8.084 29.132 1.00 85.69 396 ALA A N 1
ATOM 3018 C CA . ALA A 1 396 ? 14.884 -6.907 28.399 1.00 85.69 396 ALA A CA 1
ATOM 3019 C C . ALA A 1 396 ? 16.284 -7.127 27.785 1.00 85.69 396 ALA A C 1
ATOM 3021 O O . ALA A 1 396 ? 16.553 -6.716 26.652 1.00 85.69 396 ALA A O 1
ATOM 3022 N N . GLU A 1 397 ? 17.174 -7.812 28.506 1.00 89.25 397 GLU A N 1
ATOM 3023 C CA . GLU A 1 397 ? 18.520 -8.126 28.029 1.00 89.25 397 GLU A CA 1
ATOM 3024 C C . GLU A 1 397 ? 18.503 -9.132 26.869 1.00 89.25 397 GLU A C 1
ATOM 3026 O O . GLU A 1 397 ? 19.191 -8.935 25.865 1.00 89.25 397 GLU A O 1
ATOM 3031 N N . SER A 1 398 ? 17.678 -10.177 26.954 1.00 90.25 398 SER A N 1
ATOM 3032 C CA . SER A 1 398 ? 17.524 -11.167 25.884 1.00 90.25 398 SER A CA 1
ATOM 3033 C C . SER A 1 398 ? 16.871 -10.582 24.626 1.00 90.25 398 SER A C 1
ATOM 3035 O O . SER A 1 398 ? 17.299 -10.928 23.522 1.00 90.25 398 SER A O 1
ATOM 3037 N N . LEU A 1 399 ? 15.943 -9.626 24.761 1.00 87.88 399 LEU A N 1
ATOM 3038 C CA . LEU A 1 399 ? 15.417 -8.849 23.631 1.00 87.88 399 LEU A CA 1
ATOM 3039 C C . LEU A 1 399 ? 16.515 -8.026 22.947 1.00 87.88 399 LEU A C 1
ATOM 3041 O O . LEU A 1 399 ? 16.709 -8.160 21.742 1.00 87.88 399 LEU A O 1
ATOM 3045 N N . ARG A 1 400 ? 17.305 -7.246 23.701 1.00 88.50 400 ARG A N 1
ATOM 3046 C CA . ARG A 1 400 ? 18.431 -6.465 23.142 1.00 88.50 400 ARG A CA 1
ATOM 3047 C C . ARG A 1 400 ? 19.454 -7.353 22.439 1.00 88.50 400 ARG A C 1
ATOM 3049 O O . ARG A 1 400 ? 19.940 -7.032 21.356 1.00 88.50 400 ARG A O 1
ATOM 3056 N N . GLN A 1 401 ? 19.772 -8.489 23.051 1.00 89.62 401 GLN A N 1
ATOM 3057 C CA . GLN A 1 401 ? 20.680 -9.475 22.487 1.00 89.62 401 GLN A CA 1
ATOM 3058 C C . GLN A 1 401 ? 20.129 -10.127 21.209 1.00 89.62 401 GLN A C 1
ATOM 3060 O O . GLN A 1 401 ? 20.922 -10.512 20.349 1.00 89.62 401 GLN A O 1
ATOM 3065 N N . ALA A 1 402 ? 18.809 -10.275 21.072 1.00 88.06 402 ALA A N 1
ATOM 3066 C CA . ALA A 1 402 ? 18.175 -10.733 19.840 1.00 88.06 402 ALA A CA 1
ATOM 3067 C C . ALA A 1 402 ? 18.207 -9.652 18.749 1.00 88.06 402 ALA A C 1
ATOM 3069 O O . ALA A 1 402 ? 18.608 -9.951 17.624 1.00 88.06 402 ALA A O 1
ATOM 3070 N N . THR A 1 403 ? 17.884 -8.395 19.085 1.00 86.12 403 THR A N 1
ATOM 3071 C CA . THR A 1 403 ? 17.983 -7.256 18.152 1.00 86.12 403 THR A CA 1
ATOM 3072 C C . THR A 1 403 ? 19.399 -7.114 17.608 1.00 86.12 403 THR A C 1
ATOM 3074 O O . THR A 1 403 ? 19.585 -6.986 16.402 1.00 86.12 403 THR A O 1
ATOM 3077 N N . GLY A 1 404 ? 20.414 -7.192 18.475 1.00 87.19 404 GLY A N 1
ATOM 3078 C CA . GLY A 1 404 ? 21.815 -7.073 18.070 1.00 87.19 404 GLY A CA 1
ATOM 3079 C C . GLY A 1 404 ? 22.278 -8.199 17.141 1.00 87.19 404 GLY A C 1
ATOM 3080 O O . GLY A 1 404 ? 23.003 -7.943 16.182 1.00 87.19 404 GLY A O 1
ATOM 3081 N N . LEU A 1 405 ? 21.831 -9.439 17.379 1.00 88.00 405 LEU A N 1
ATOM 3082 C CA . LEU A 1 405 ? 22.145 -10.567 16.495 1.00 88.00 405 LEU A CA 1
ATOM 3083 C C . LEU A 1 405 ? 21.497 -10.420 15.116 1.00 88.00 405 LEU A C 1
ATOM 3085 O O . LEU A 1 405 ? 22.159 -10.683 14.113 1.00 88.00 405 LEU A O 1
ATOM 3089 N N . MET A 1 406 ? 20.236 -9.987 15.055 1.00 83.94 406 MET A N 1
ATOM 3090 C CA . MET A 1 406 ? 19.536 -9.806 13.779 1.00 83.94 406 MET A CA 1
ATOM 3091 C C . MET A 1 406 ? 20.037 -8.593 13.005 1.00 83.94 406 MET A C 1
ATOM 3093 O O . MET A 1 406 ? 20.285 -8.708 11.809 1.00 83.94 406 MET A O 1
ATOM 3097 N N . GLY A 1 407 ? 20.283 -7.471 13.685 1.00 83.75 407 GLY A N 1
ATOM 3098 C CA . GLY A 1 407 ? 20.914 -6.306 13.069 1.00 83.75 407 GLY A CA 1
ATOM 3099 C C . GLY A 1 407 ? 22.309 -6.633 12.526 1.00 83.75 407 GLY A C 1
ATOM 3100 O O . GLY A 1 407 ? 22.655 -6.227 11.420 1.00 83.75 407 GLY A O 1
ATOM 3101 N N . GLY A 1 408 ? 23.087 -7.446 13.251 1.00 83.44 408 GLY A N 1
ATOM 3102 C CA . GLY A 1 408 ? 24.386 -7.933 12.784 1.00 83.44 408 GLY A CA 1
ATOM 3103 C C . GLY A 1 408 ? 24.293 -8.863 11.568 1.00 83.44 408 GLY A C 1
ATOM 3104 O O . GLY A 1 408 ? 25.098 -8.740 10.646 1.00 83.44 408 GLY A O 1
ATOM 3105 N N . ALA A 1 409 ? 23.311 -9.769 11.529 1.00 83.06 409 ALA A N 1
ATOM 3106 C CA . ALA A 1 409 ? 23.069 -10.640 10.375 1.00 83.06 409 ALA A CA 1
ATOM 3107 C C . ALA A 1 409 ? 22.674 -9.828 9.127 1.00 83.06 409 ALA A C 1
ATOM 3109 O O . ALA A 1 409 ? 23.259 -9.998 8.056 1.00 83.06 409 ALA A O 1
ATOM 3110 N N . GLN A 1 410 ? 21.764 -8.867 9.286 1.00 77.88 410 GLN A N 1
ATOM 3111 C CA . GLN A 1 410 ? 21.342 -7.965 8.215 1.00 77.88 410 GLN A CA 1
ATOM 3112 C C . GLN A 1 410 ? 22.496 -7.092 7.707 1.00 77.88 410 GLN A C 1
ATOM 3114 O O . GLN A 1 410 ? 22.660 -6.912 6.500 1.00 77.88 410 GLN A O 1
ATOM 3119 N N . GLN A 1 411 ? 23.346 -6.591 8.608 1.00 79.31 411 GLN A N 1
ATOM 3120 C CA . GLN A 1 411 ? 24.530 -5.823 8.229 1.00 79.31 411 GLN A CA 1
ATOM 3121 C C . GLN A 1 411 ? 25.499 -6.657 7.384 1.00 79.31 411 GLN A C 1
ATOM 3123 O O . GLN A 1 411 ? 26.035 -6.147 6.405 1.00 79.31 411 GLN A O 1
ATOM 3128 N N . GLN A 1 412 ? 25.691 -7.938 7.708 1.00 82.50 412 GLN A N 1
ATOM 3129 C CA . GLN A 1 412 ? 26.542 -8.821 6.908 1.00 82.50 412 GLN A CA 1
ATOM 3130 C C . GLN A 1 412 ? 25.949 -9.153 5.544 1.00 82.50 412 GLN A C 1
ATOM 3132 O O . GLN A 1 412 ? 26.684 -9.193 4.560 1.00 82.50 412 GLN A O 1
ATOM 3137 N N . GLN A 1 413 ? 24.632 -9.336 5.456 1.00 81.19 413 GLN A N 1
ATOM 3138 C CA . GLN A 1 413 ? 23.956 -9.482 4.167 1.00 81.19 413 GLN A CA 1
ATOM 3139 C C . GLN A 1 413 ? 24.136 -8.228 3.306 1.00 81.19 413 GLN A C 1
ATOM 3141 O O . GLN A 1 413 ? 24.420 -8.329 2.112 1.00 81.19 413 GLN A O 1
ATOM 3146 N N . ALA A 1 414 ? 24.034 -7.044 3.912 1.00 80.62 414 ALA A N 1
ATOM 3147 C CA . ALA A 1 414 ? 24.285 -5.790 3.222 1.00 80.62 414 ALA A CA 1
ATOM 3148 C C . ALA A 1 414 ? 25.753 -5.653 2.782 1.00 80.62 414 ALA A C 1
ATOM 3150 O O . ALA A 1 414 ? 26.005 -5.260 1.647 1.00 80.62 414 ALA A O 1
ATOM 3151 N N . SER A 1 415 ? 26.717 -6.044 3.623 1.00 83.25 415 SER A N 1
ATOM 3152 C CA . SER A 1 415 ? 28.135 -6.115 3.244 1.00 83.25 415 SER A CA 1
ATOM 3153 C C . SER A 1 415 ? 28.375 -7.077 2.078 1.00 83.25 415 SER A C 1
ATOM 3155 O O . SER A 1 415 ? 29.049 -6.700 1.130 1.00 83.25 415 SER A O 1
ATOM 3157 N N . GLY A 1 416 ? 27.753 -8.260 2.072 1.00 86.62 416 GLY A N 1
ATOM 3158 C CA . GLY A 1 416 ? 27.859 -9.203 0.953 1.00 86.62 416 GLY A CA 1
ATOM 3159 C C . GLY A 1 416 ? 27.276 -8.659 -0.357 1.00 86.62 416 GLY A C 1
ATOM 3160 O O . GLY A 1 416 ? 27.866 -8.849 -1.419 1.00 86.62 416 GLY A O 1
ATOM 3161 N N . LYS A 1 417 ? 26.155 -7.922 -0.296 1.00 84.25 417 LYS A N 1
ATOM 3162 C CA . LYS A 1 417 ? 25.603 -7.201 -1.460 1.00 84.25 417 LYS A CA 1
ATOM 3163 C C . LYS A 1 417 ? 26.581 -6.128 -1.966 1.00 84.25 417 LYS A C 1
ATOM 3165 O O . LYS A 1 417 ? 26.765 -5.998 -3.173 1.00 84.25 417 LYS A O 1
ATOM 3170 N N . LEU A 1 418 ? 27.222 -5.383 -1.062 1.00 87.12 418 LEU A N 1
ATOM 3171 C CA . LEU A 1 418 ? 28.218 -4.359 -1.406 1.00 87.12 418 LEU A CA 1
ATOM 3172 C C . LEU A 1 418 ? 29.489 -4.957 -2.021 1.00 87.12 418 LEU A C 1
ATOM 3174 O O . LEU A 1 418 ? 29.988 -4.419 -3.006 1.00 87.12 418 LEU A O 1
ATOM 3178 N N . ASP A 1 419 ? 29.974 -6.079 -1.495 1.00 89.38 419 ASP A N 1
ATOM 3179 C CA . ASP A 1 419 ? 31.125 -6.790 -2.056 1.00 89.38 419 ASP A CA 1
ATOM 3180 C C . ASP A 1 419 ? 30.811 -7.322 -3.461 1.00 89.38 419 ASP A C 1
ATOM 3182 O O . ASP A 1 419 ? 31.629 -7.186 -4.370 1.00 89.38 419 ASP A O 1
ATOM 3186 N N . GLY A 1 420 ? 29.602 -7.854 -3.677 1.00 89.62 420 GLY A N 1
ATOM 3187 C CA . GLY A 1 420 ? 29.141 -8.272 -5.004 1.00 89.62 420 GLY A CA 1
ATOM 3188 C C . GLY A 1 420 ? 29.058 -7.108 -5.996 1.00 89.62 420 GLY A C 1
ATOM 3189 O O . GLY A 1 420 ? 29.502 -7.232 -7.134 1.00 89.62 420 GLY A O 1
ATOM 3190 N N . LEU A 1 421 ? 28.565 -5.947 -5.554 1.00 89.00 421 LEU A N 1
ATOM 3191 C CA . LEU A 1 421 ? 28.560 -4.722 -6.360 1.00 89.00 421 LEU A CA 1
ATOM 3192 C C . LEU A 1 421 ? 29.971 -4.239 -6.701 1.00 89.00 421 LEU A C 1
ATOM 3194 O O . LEU A 1 421 ? 30.203 -3.799 -7.824 1.00 89.00 421 LEU A O 1
ATOM 3198 N N . SER A 1 422 ? 30.909 -4.335 -5.756 1.00 89.56 422 SER A N 1
ATOM 3199 C CA . SER A 1 422 ? 32.313 -3.989 -5.993 1.00 89.56 422 SER A CA 1
ATOM 3200 C C . SER A 1 422 ? 32.940 -4.903 -7.042 1.00 89.56 422 SER A C 1
ATOM 3202 O O . SER A 1 422 ? 33.615 -4.422 -7.947 1.00 89.56 422 SER A O 1
ATOM 3204 N N . GLN A 1 423 ? 32.690 -6.211 -6.957 1.00 91.81 423 GLN A N 1
ATOM 3205 C CA . GLN A 1 423 ? 33.208 -7.182 -7.922 1.00 91.81 423 GLN A CA 1
ATOM 3206 C C . GLN A 1 423 ? 32.618 -6.975 -9.321 1.00 91.81 423 GLN A C 1
ATOM 3208 O O . GLN A 1 423 ? 33.348 -7.054 -10.309 1.00 91.81 423 GLN A O 1
ATOM 3213 N N . GLU A 1 424 ? 31.320 -6.681 -9.413 1.00 90.00 424 GLU A N 1
ATOM 3214 C CA . GLU A 1 424 ? 30.665 -6.394 -10.690 1.00 90.00 424 GLU A CA 1
ATOM 3215 C C . GLU A 1 424 ? 31.186 -5.085 -11.300 1.00 90.00 424 GLU A C 1
ATOM 3217 O O . GLU A 1 424 ? 31.485 -5.028 -12.492 1.00 90.00 424 GLU A O 1
ATOM 3222 N N . ALA A 1 425 ? 31.401 -4.054 -10.477 1.00 89.19 425 ALA A N 1
ATOM 3223 C CA . ALA A 1 425 ? 32.035 -2.814 -10.914 1.00 89.19 425 ALA A CA 1
ATOM 3224 C C . ALA A 1 425 ? 33.468 -3.048 -11.428 1.00 89.19 425 ALA A C 1
ATOM 3226 O O . ALA A 1 425 ? 33.823 -2.553 -12.498 1.00 89.19 425 ALA A O 1
ATOM 3227 N N . ASP A 1 426 ? 34.275 -3.847 -10.720 1.00 91.38 426 ASP A N 1
ATOM 3228 C CA . ASP A 1 426 ? 35.631 -4.215 -11.150 1.00 91.38 426 ASP A CA 1
ATOM 3229 C C . ASP A 1 426 ? 35.633 -5.010 -12.461 1.00 91.38 426 ASP A C 1
ATOM 3231 O O . ASP A 1 426 ? 36.542 -4.869 -13.287 1.00 91.38 426 ASP A O 1
ATOM 3235 N N . ARG A 1 427 ? 34.627 -5.866 -12.662 1.00 93.38 427 ARG A N 1
ATOM 3236 C CA . ARG A 1 427 ? 34.450 -6.630 -13.895 1.00 93.38 427 ARG A CA 1
ATOM 3237 C C . ARG A 1 427 ? 34.118 -5.708 -15.067 1.00 93.38 427 ARG A C 1
ATOM 3239 O O . ARG A 1 427 ? 34.832 -5.750 -16.068 1.00 93.38 427 ARG A O 1
ATOM 3246 N N . ILE A 1 428 ? 33.113 -4.846 -14.920 1.00 89.81 428 ILE A N 1
ATOM 3247 C CA . ILE A 1 428 ? 32.703 -3.886 -15.955 1.00 89.81 428 ILE A CA 1
ATOM 3248 C C . ILE A 1 428 ? 33.862 -2.938 -16.295 1.00 89.81 428 ILE A C 1
ATOM 3250 O O . ILE A 1 428 ? 34.145 -2.702 -17.467 1.00 89.81 428 ILE A O 1
ATOM 3254 N N . ALA A 1 429 ? 34.621 -2.475 -15.296 1.00 87.50 429 ALA A N 1
ATOM 3255 C CA . ALA A 1 429 ? 35.798 -1.632 -15.515 1.00 87.50 429 ALA A CA 1
ATOM 3256 C C . ALA A 1 429 ? 36.910 -2.338 -16.319 1.00 87.50 429 ALA A C 1
ATOM 3258 O O . ALA A 1 429 ? 37.622 -1.706 -17.103 1.00 87.50 429 ALA A O 1
ATOM 3259 N N . LYS A 1 430 ? 37.090 -3.655 -16.149 1.00 90.81 430 LYS A N 1
ATOM 3260 C CA . LYS A 1 430 ? 38.031 -4.440 -16.970 1.00 90.81 430 LYS A CA 1
ATOM 3261 C C . LYS A 1 430 ? 37.513 -4.642 -18.391 1.00 90.81 430 LYS A C 1
ATOM 3263 O O . LYS A 1 430 ? 38.299 -4.570 -19.335 1.00 90.81 430 LYS A O 1
ATOM 3268 N N . GLU A 1 431 ? 36.218 -4.901 -18.549 1.00 88.12 431 GLU A N 1
ATOM 3269 C CA . GLU A 1 431 ? 35.578 -5.060 -19.857 1.00 88.12 431 GLU A CA 1
ATOM 3270 C C . GLU A 1 431 ? 35.649 -3.758 -20.675 1.00 88.12 431 GLU A C 1
ATOM 3272 O O . GLU A 1 431 ? 36.006 -3.804 -21.853 1.00 88.12 431 GLU A O 1
ATOM 3277 N N . GLU A 1 432 ? 35.464 -2.602 -20.030 1.00 85.56 432 GLU A N 1
ATOM 3278 C CA . GLU A 1 432 ? 35.594 -1.271 -20.641 1.00 85.56 432 GLU A CA 1
ATOM 3279 C C . GLU A 1 432 ? 37.010 -1.017 -21.180 1.00 85.56 432 GLU A C 1
ATOM 3281 O O . GLU A 1 432 ? 37.180 -0.641 -22.342 1.00 85.56 432 GLU A O 1
ATOM 3286 N N . ARG A 1 433 ? 38.049 -1.322 -20.389 1.00 87.56 433 ARG A N 1
ATOM 3287 C CA . ARG A 1 433 ? 39.453 -1.201 -20.831 1.00 87.56 433 ARG A CA 1
ATOM 3288 C C . ARG A 1 433 ? 39.768 -2.107 -22.018 1.00 87.56 433 ARG A C 1
ATOM 3290 O O . ARG A 1 433 ? 40.335 -1.650 -23.007 1.00 87.56 433 ARG A O 1
ATOM 3297 N N . ASN A 1 434 ? 39.358 -3.373 -21.946 1.00 88.44 434 ASN A N 1
ATOM 3298 C CA . ASN A 1 434 ? 39.579 -4.334 -23.027 1.00 88.44 434 ASN A CA 1
ATOM 3299 C C . ASN A 1 434 ? 38.880 -3.899 -24.322 1.00 88.44 434 ASN A C 1
ATOM 3301 O O . ASN A 1 434 ? 39.414 -4.082 -25.417 1.00 88.44 434 ASN A O 1
ATOM 3305 N N . GLN A 1 435 ? 37.686 -3.319 -24.206 1.00 85.88 435 GLN A N 1
ATOM 3306 C CA . GLN A 1 435 ? 36.955 -2.781 -25.342 1.00 85.88 435 GLN A CA 1
ATOM 3307 C C . GLN A 1 435 ? 37.642 -1.545 -25.932 1.00 85.88 435 GLN A C 1
ATOM 3309 O O . GLN A 1 435 ? 37.789 -1.461 -27.153 1.00 85.88 435 GLN A O 1
ATOM 3314 N N . ALA A 1 436 ? 38.102 -0.615 -25.092 1.00 85.50 436 ALA A N 1
ATOM 3315 C CA . ALA A 1 436 ? 38.845 0.561 -25.537 1.00 85.50 436 ALA A CA 1
ATOM 3316 C C . ALA A 1 436 ? 40.118 0.170 -26.310 1.00 85.50 436 ALA A C 1
ATOM 3318 O O . ALA A 1 436 ? 40.409 0.752 -27.359 1.00 85.50 436 ALA A O 1
ATOM 3319 N N . ASP A 1 437 ? 40.833 -0.860 -25.853 1.00 89.19 437 ASP A N 1
ATOM 3320 C CA . ASP A 1 437 ? 42.014 -1.385 -26.542 1.00 89.19 437 ASP A CA 1
ATOM 3321 C C . ASP A 1 437 ? 41.661 -2.057 -27.878 1.00 89.19 437 ASP A C 1
ATOM 3323 O O . ASP A 1 437 ? 42.350 -1.826 -28.874 1.00 89.19 437 ASP A O 1
ATOM 3327 N N . ARG A 1 438 ? 40.555 -2.814 -27.954 1.00 84.69 438 ARG A N 1
ATOM 3328 C CA . ARG A 1 438 ? 40.063 -3.388 -29.223 1.00 84.69 438 ARG A CA 1
ATOM 3329 C C . ARG A 1 438 ? 39.681 -2.313 -30.239 1.00 84.69 438 ARG A C 1
ATOM 3331 O O . ARG A 1 438 ? 40.005 -2.449 -31.417 1.00 84.69 438 ARG A O 1
ATOM 3338 N N . ILE A 1 439 ? 39.030 -1.236 -29.799 1.00 87.75 439 ILE A N 1
ATOM 3339 C CA . ILE A 1 439 ? 38.674 -0.105 -30.667 1.00 87.75 439 ILE A CA 1
ATOM 3340 C C . ILE A 1 439 ? 39.938 0.582 -31.188 1.00 87.75 439 ILE A C 1
ATOM 3342 O O . ILE A 1 439 ? 40.037 0.841 -32.386 1.00 87.75 439 ILE A O 1
ATOM 3346 N N . ARG A 1 440 ? 40.928 0.833 -30.320 1.00 88.44 440 ARG A N 1
ATOM 3347 C CA . ARG A 1 440 ? 42.221 1.403 -30.732 1.00 88.44 440 ARG A CA 1
ATOM 3348 C C . ARG A 1 440 ? 42.921 0.527 -31.765 1.00 88.44 440 ARG A C 1
ATOM 3350 O O . ARG A 1 440 ? 43.315 1.034 -32.808 1.00 88.44 440 ARG A O 1
ATOM 3357 N N . GLN A 1 441 ? 42.999 -0.782 -31.524 1.00 87.69 441 GLN A N 1
ATOM 3358 C CA . GLN A 1 441 ? 43.591 -1.730 -32.473 1.00 87.69 441 GLN A CA 1
ATOM 3359 C C . GLN A 1 441 ? 42.858 -1.735 -33.818 1.00 87.69 441 GLN A C 1
ATOM 3361 O O . GLN A 1 441 ? 43.507 -1.716 -34.861 1.00 87.69 441 GLN A O 1
ATOM 3366 N N . PHE A 1 442 ? 41.522 -1.712 -33.806 1.00 86.56 442 PHE A N 1
ATOM 3367 C CA . PHE A 1 442 ? 40.717 -1.654 -35.025 1.00 86.56 442 PHE A CA 1
ATOM 3368 C C . PHE A 1 442 ? 40.982 -0.374 -35.830 1.00 86.56 442 PHE A C 1
ATOM 3370 O O . PHE A 1 442 ? 41.173 -0.445 -37.044 1.00 86.56 442 PHE A O 1
ATOM 3377 N N . VAL A 1 443 ? 41.049 0.783 -35.164 1.00 87.25 443 VAL A N 1
ATOM 3378 C CA . VAL A 1 443 ? 41.357 2.076 -35.799 1.00 87.25 443 VAL A CA 1
ATOM 3379 C C . VAL A 1 443 ? 42.790 2.104 -36.342 1.00 87.25 443 VAL A C 1
ATOM 3381 O O . VAL A 1 443 ? 43.011 2.546 -37.471 1.00 87.25 443 VAL A O 1
ATOM 3384 N N . ASP A 1 444 ? 43.760 1.584 -35.588 1.00 87.50 444 ASP A N 1
ATOM 3385 C CA . ASP A 1 444 ? 45.162 1.505 -36.010 1.00 87.50 444 ASP A CA 1
ATOM 3386 C C . ASP A 1 444 ? 45.352 0.568 -37.212 1.00 87.50 444 ASP A C 1
ATOM 3388 O O . ASP A 1 444 ? 46.088 0.897 -38.147 1.00 87.50 444 ASP A O 1
ATOM 3392 N N . GLU A 1 445 ? 44.666 -0.579 -37.243 1.00 83.06 445 GLU A N 1
ATOM 3393 C CA . GLU A 1 445 ? 44.641 -1.462 -38.414 1.00 83.06 445 GLU A CA 1
ATOM 3394 C C . GLU A 1 445 ? 43.992 -0.790 -39.628 1.00 83.06 445 GLU A C 1
ATOM 3396 O O . GLU A 1 445 ? 44.490 -0.945 -40.748 1.00 83.06 445 GLU A O 1
ATOM 3401 N N . GLN A 1 446 ? 42.917 -0.020 -39.423 1.00 80.12 446 GLN A N 1
ATOM 3402 C CA . GLN A 1 446 ? 42.258 0.736 -40.488 1.00 80.12 446 GLN A CA 1
ATOM 3403 C C . GLN A 1 446 ? 43.191 1.793 -41.091 1.00 80.12 446 GLN A C 1
ATOM 3405 O O . GLN A 1 446 ? 43.276 1.911 -42.314 1.00 80.12 446 GLN A O 1
ATOM 3410 N N . ASN A 1 447 ? 43.926 2.513 -40.240 1.00 82.56 447 ASN A N 1
ATOM 3411 C CA . ASN A 1 447 ? 44.893 3.526 -40.658 1.00 82.56 447 ASN A CA 1
ATOM 3412 C C . ASN A 1 447 ? 46.115 2.914 -41.361 1.00 82.56 447 ASN A C 1
ATOM 3414 O O . ASN A 1 447 ? 46.619 3.496 -42.318 1.00 82.56 447 ASN A O 1
ATOM 3418 N N . ARG A 1 448 ? 46.581 1.732 -40.931 1.00 82.00 448 ARG A N 1
ATOM 3419 C CA . ARG A 1 448 ? 47.730 1.040 -41.547 1.00 82.00 448 ARG A CA 1
ATOM 3420 C C . ARG A 1 448 ? 47.411 0.397 -42.897 1.00 82.00 448 ARG A C 1
ATOM 3422 O O . ARG A 1 448 ? 48.253 0.440 -43.787 1.00 82.00 448 ARG A O 1
ATOM 3429 N N . LYS A 1 449 ? 46.237 -0.227 -43.049 1.00 77.31 449 LYS A N 1
ATOM 3430 C CA . LYS A 1 449 ? 45.860 -0.980 -44.265 1.00 77.31 449 LYS A CA 1
ATOM 3431 C C . LYS A 1 449 ? 45.152 -0.125 -45.330 1.00 77.31 449 LYS A C 1
ATOM 3433 O O . LYS A 1 449 ? 44.890 -0.627 -46.416 1.00 77.31 449 LYS A O 1
ATOM 3438 N N . GLY A 1 450 ? 44.834 1.145 -45.053 1.00 73.81 450 GLY A N 1
ATOM 3439 C CA . GLY A 1 450 ? 44.165 2.041 -46.010 1.00 73.81 450 GLY A CA 1
ATOM 3440 C C . GLY A 1 450 ? 42.714 1.629 -46.333 1.00 73.81 450 GLY A C 1
ATOM 3441 O O . GLY A 1 450 ? 42.121 0.829 -45.606 1.00 73.81 450 GLY A O 1
ATOM 3442 N N . PRO A 1 451 ? 42.068 2.178 -47.376 1.00 73.00 451 PRO A N 1
ATOM 3443 C CA . PRO A 1 451 ? 40.724 1.755 -47.791 1.00 73.00 451 PRO A CA 1
ATOM 3444 C C . PRO A 1 451 ? 40.721 0.298 -48.292 1.00 73.00 451 PRO A C 1
ATOM 3446 O O . PRO A 1 451 ? 41.640 -0.118 -48.987 1.00 73.00 451 PRO A O 1
ATOM 3449 N N . ALA A 1 452 ? 39.698 -0.485 -47.921 1.00 74.06 452 ALA A N 1
ATOM 3450 C CA . ALA A 1 452 ? 39.588 -1.893 -48.318 1.00 74.06 452 ALA A CA 1
ATOM 3451 C C . ALA A 1 452 ? 39.448 -2.005 -49.842 1.00 74.06 452 ALA A C 1
ATOM 3453 O O . ALA A 1 452 ? 38.582 -1.353 -50.427 1.00 74.06 452 ALA A O 1
ATOM 3454 N N . THR A 1 453 ? 40.285 -2.829 -50.471 1.00 76.75 453 THR A N 1
ATOM 3455 C CA . THR A 1 453 ? 40.325 -2.960 -51.940 1.00 76.75 453 THR A CA 1
ATOM 3456 C C . THR A 1 453 ? 39.759 -4.289 -52.429 1.00 76.75 453 THR A C 1
ATOM 3458 O O . THR A 1 453 ? 39.330 -4.387 -53.577 1.00 76.75 453 THR A O 1
ATOM 3461 N N . THR A 1 454 ? 39.682 -5.296 -51.554 1.00 81.88 454 THR A N 1
ATOM 3462 C CA . THR A 1 454 ? 39.082 -6.602 -51.854 1.00 81.88 454 THR A CA 1
ATOM 3463 C C . THR A 1 454 ? 37.795 -6.844 -51.065 1.00 81.88 454 THR A C 1
ATOM 3465 O O . THR A 1 454 ? 37.612 -6.352 -49.951 1.00 81.88 454 THR A O 1
ATOM 3468 N N . MET A 1 455 ? 36.884 -7.639 -51.641 1.00 77.69 455 MET A N 1
ATOM 3469 C CA . MET A 1 455 ? 35.601 -7.993 -51.015 1.00 77.69 455 MET A CA 1
ATOM 3470 C C . MET A 1 455 ? 35.795 -8.730 -49.676 1.00 77.69 455 MET A C 1
ATOM 3472 O O . MET A 1 455 ? 35.053 -8.478 -48.731 1.00 77.69 455 MET A O 1
ATOM 3476 N N . GLN A 1 456 ? 36.836 -9.565 -49.568 1.00 80.94 456 GLN A N 1
ATOM 3477 C CA . GLN A 1 456 ? 37.197 -10.281 -48.339 1.00 80.94 456 GLN A CA 1
ATOM 3478 C C . GLN A 1 456 ? 37.545 -9.313 -47.188 1.00 80.94 456 GLN A C 1
ATOM 3480 O O . GLN A 1 456 ? 36.972 -9.410 -46.106 1.00 80.94 456 GLN A O 1
ATOM 3485 N N . GLU A 1 457 ? 38.396 -8.310 -47.439 1.00 79.00 457 GLU A N 1
ATOM 3486 C CA . GLU A 1 457 ? 38.760 -7.282 -46.446 1.00 79.00 457 GLU A CA 1
ATOM 3487 C C . GLU A 1 457 ? 37.561 -6.436 -46.005 1.00 79.00 457 GLU A C 1
ATOM 3489 O O . GLU A 1 457 ? 37.490 -5.979 -44.861 1.00 79.00 457 GLU A O 1
ATOM 3494 N N . MET A 1 458 ? 36.614 -6.208 -46.917 1.00 78.12 458 MET A N 1
ATOM 3495 C CA . MET A 1 458 ? 35.395 -5.453 -46.640 1.00 78.12 458 MET A CA 1
ATOM 3496 C C . MET A 1 458 ? 34.476 -6.217 -45.671 1.00 78.12 458 MET A C 1
ATOM 3498 O O . MET A 1 458 ? 33.952 -5.628 -44.723 1.00 78.12 458 MET A O 1
ATOM 3502 N N . VAL A 1 459 ? 34.343 -7.534 -45.861 1.00 84.25 459 VAL A N 1
ATOM 3503 C CA . VAL A 1 459 ? 33.589 -8.430 -44.970 1.00 84.25 459 VAL A CA 1
ATOM 3504 C C . VAL A 1 459 ? 34.259 -8.540 -43.599 1.00 84.25 459 VAL A C 1
ATOM 3506 O O . VAL A 1 459 ? 33.585 -8.392 -42.580 1.00 84.25 459 VAL A O 1
ATOM 3509 N N . ASP A 1 460 ? 35.582 -8.708 -43.547 1.00 83.62 460 ASP A N 1
ATOM 3510 C CA . ASP A 1 460 ? 36.319 -8.806 -42.281 1.00 83.62 460 ASP A CA 1
ATOM 3511 C C . ASP A 1 460 ? 36.216 -7.516 -41.449 1.00 83.62 460 ASP A C 1
ATOM 3513 O O . ASP A 1 460 ? 35.982 -7.573 -40.238 1.00 83.62 460 ASP A O 1
ATOM 3517 N N . ARG A 1 461 ? 36.279 -6.340 -42.093 1.00 82.25 461 ARG A N 1
ATOM 3518 C CA . ARG A 1 461 ? 36.038 -5.045 -41.427 1.00 82.25 461 ARG A CA 1
ATOM 3519 C C . ARG A 1 461 ? 34.610 -4.905 -40.919 1.00 82.25 461 ARG A C 1
ATOM 3521 O O . ARG A 1 461 ? 34.412 -4.397 -39.817 1.00 82.25 461 ARG A O 1
ATOM 3528 N N . SER A 1 462 ? 33.624 -5.344 -41.700 1.00 82.81 462 SER A N 1
ATOM 3529 C CA . SER A 1 462 ? 32.221 -5.327 -41.279 1.00 82.81 462 SER A CA 1
ATOM 3530 C C . SER A 1 462 ? 32.003 -6.215 -40.054 1.00 82.81 462 SER A C 1
ATOM 3532 O O . SER A 1 462 ? 31.366 -5.797 -39.091 1.00 82.81 462 SER A O 1
ATOM 3534 N N . ASN A 1 463 ? 32.590 -7.412 -40.047 1.00 85.25 463 ASN A N 1
ATOM 3535 C CA . ASN A 1 463 ? 32.491 -8.350 -38.932 1.00 85.25 463 ASN A CA 1
ATOM 3536 C C . ASN A 1 463 ? 33.174 -7.816 -37.666 1.00 85.25 463 ASN A C 1
ATOM 3538 O O . ASN A 1 463 ? 32.614 -7.918 -36.576 1.00 85.25 463 ASN A O 1
ATOM 3542 N N . ALA A 1 464 ? 34.360 -7.214 -37.793 1.00 83.50 464 ALA A N 1
ATOM 3543 C CA . ALA A 1 464 ? 35.052 -6.582 -36.671 1.00 83.50 464 ALA A CA 1
ATOM 3544 C C . ALA A 1 464 ? 34.254 -5.398 -36.096 1.00 83.50 464 ALA A C 1
ATOM 3546 O O . ALA A 1 464 ? 34.115 -5.285 -34.879 1.00 83.50 464 ALA A O 1
ATOM 3547 N N . ARG A 1 465 ? 33.658 -4.565 -36.959 1.00 83.81 465 ARG A N 1
ATOM 3548 C CA . ARG A 1 465 ? 32.797 -3.449 -36.544 1.00 83.81 465 ARG A CA 1
ATOM 3549 C C . ARG A 1 465 ? 31.539 -3.926 -35.814 1.00 83.81 465 ARG A C 1
ATOM 3551 O O . ARG A 1 465 ? 31.192 -3.347 -34.790 1.00 83.81 465 ARG A O 1
ATOM 3558 N N . ASN A 1 466 ? 30.899 -4.989 -36.301 1.00 83.62 466 ASN A N 1
ATOM 3559 C CA . ASN A 1 466 ? 29.720 -5.572 -35.655 1.00 83.62 466 ASN A CA 1
ATOM 3560 C C . ASN A 1 466 ? 30.058 -6.143 -34.271 1.00 83.62 466 ASN A C 1
ATOM 3562 O O . ASN A 1 466 ? 29.343 -5.871 -33.318 1.00 83.62 466 ASN A O 1
ATOM 3566 N N . ARG A 1 467 ? 31.199 -6.830 -34.117 1.00 84.19 467 ARG A N 1
ATOM 3567 C CA . ARG A 1 467 ? 31.653 -7.321 -32.800 1.00 84.19 467 ARG A CA 1
ATOM 3568 C C . ARG A 1 467 ? 31.893 -6.192 -31.799 1.00 84.19 467 ARG A C 1
ATOM 3570 O O . ARG A 1 467 ? 31.544 -6.325 -30.634 1.00 84.19 467 ARG A O 1
ATOM 3577 N N . ILE A 1 468 ? 32.475 -5.078 -32.247 1.00 85.62 468 ILE A N 1
ATOM 3578 C CA . ILE A 1 468 ? 32.675 -3.892 -31.401 1.00 85.62 468 ILE A CA 1
ATOM 3579 C C . ILE A 1 468 ? 31.326 -3.297 -30.970 1.00 85.62 468 ILE A C 1
ATOM 3581 O O . ILE A 1 468 ? 31.189 -2.880 -29.821 1.00 85.62 468 ILE A O 1
ATOM 3585 N N . AL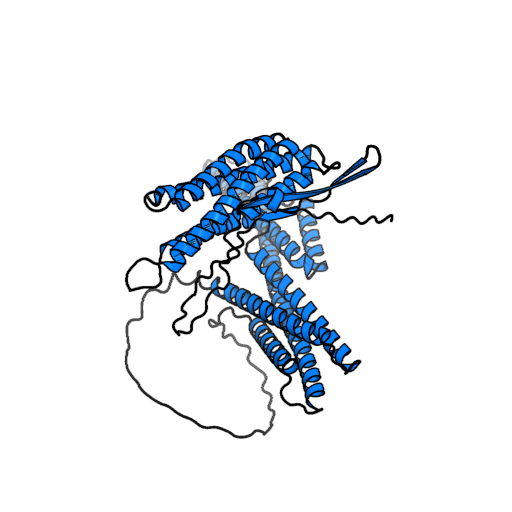A A 1 469 ? 30.336 -3.272 -31.868 1.00 81.88 469 ALA A N 1
ATOM 3586 C CA . ALA A 1 469 ? 28.986 -2.808 -31.557 1.00 81.88 469 ALA A CA 1
ATOM 3587 C C . ALA A 1 469 ? 28.272 -3.731 -30.550 1.00 81.88 469 ALA A C 1
ATOM 3589 O O . ALA A 1 469 ? 27.732 -3.237 -29.562 1.00 81.88 469 ALA A O 1
ATOM 3590 N N . ASP A 1 470 ? 28.346 -5.052 -30.739 1.00 83.69 470 ASP A N 1
ATOM 3591 C CA . ASP A 1 470 ? 27.753 -6.043 -29.829 1.00 83.69 470 ASP A CA 1
ATOM 3592 C C . ASP A 1 470 ? 28.380 -5.979 -28.426 1.00 83.69 470 ASP A C 1
ATOM 3594 O O . ASP A 1 470 ? 27.674 -6.005 -27.415 1.00 83.69 470 ASP A O 1
ATOM 3598 N N . ASP A 1 471 ? 29.710 -5.857 -28.351 1.00 83.19 471 ASP A N 1
ATOM 3599 C CA . ASP A 1 471 ? 30.430 -5.683 -27.087 1.00 83.19 471 ASP A CA 1
ATOM 3600 C C . ASP A 1 471 ? 29.989 -4.390 -26.374 1.00 83.19 471 ASP A C 1
ATOM 3602 O O . ASP A 1 471 ? 29.885 -4.362 -25.149 1.00 83.19 471 ASP A O 1
ATOM 3606 N N . ARG A 1 472 ? 29.717 -3.305 -27.119 1.00 82.31 472 ARG A N 1
ATOM 3607 C CA . ARG A 1 472 ? 29.269 -2.021 -26.543 1.00 82.31 472 ARG A CA 1
ATOM 3608 C C . ARG A 1 472 ? 27.863 -2.113 -25.986 1.00 82.31 472 ARG A C 1
ATOM 3610 O O . ARG A 1 472 ? 27.608 -1.594 -24.904 1.00 82.31 472 ARG A O 1
ATOM 3617 N N . GLN A 1 473 ? 26.976 -2.799 -26.698 1.00 81.19 473 GLN A N 1
ATOM 3618 C CA . GLN A 1 473 ? 25.614 -2.995 -26.232 1.00 81.19 473 GLN A CA 1
ATOM 3619 C C . GLN A 1 473 ? 25.591 -3.780 -24.914 1.00 81.19 473 GLN A C 1
ATOM 3621 O O . GLN A 1 473 ? 24.939 -3.354 -23.963 1.00 81.19 473 GLN A O 1
ATOM 3626 N N . LYS A 1 474 ? 26.367 -4.866 -24.817 1.00 83.75 474 LYS A N 1
ATOM 3627 C CA . LYS A 1 474 ? 26.480 -5.653 -23.577 1.00 83.75 474 LYS A CA 1
ATOM 3628 C C . LYS A 1 474 ? 27.013 -4.827 -22.412 1.00 83.75 474 LYS A C 1
ATOM 3630 O O . LYS A 1 474 ? 26.427 -4.850 -21.336 1.00 83.75 474 LYS A O 1
ATOM 3635 N N . LEU A 1 475 ? 28.062 -4.038 -22.645 1.00 85.19 475 LEU A N 1
ATOM 3636 C CA . LEU A 1 475 ? 28.627 -3.175 -21.610 1.00 85.19 475 LEU A CA 1
ATOM 3637 C C . LEU A 1 475 ? 27.618 -2.115 -21.134 1.00 85.19 475 LEU A C 1
ATOM 3639 O O . LEU A 1 475 ? 27.551 -1.824 -19.942 1.00 85.19 475 LEU A O 1
ATOM 3643 N N . SER A 1 476 ? 26.785 -1.589 -22.039 1.00 83.25 476 SER A N 1
ATOM 3644 C CA . SER A 1 476 ? 25.688 -0.670 -21.698 1.00 83.25 476 SER A CA 1
ATOM 3645 C C . SER A 1 476 ? 24.648 -1.325 -20.795 1.00 83.25 476 SER A C 1
ATOM 3647 O O . SER A 1 476 ? 24.181 -0.716 -19.829 1.00 83.25 476 SER A O 1
ATOM 3649 N N . GLU A 1 477 ? 24.271 -2.563 -21.113 1.00 83.88 477 GLU A N 1
ATOM 3650 C CA . GLU A 1 477 ? 23.300 -3.340 -20.346 1.00 83.88 477 GLU A CA 1
ATOM 3651 C C . GLU A 1 477 ? 23.845 -3.684 -18.952 1.00 83.88 477 GLU A C 1
ATOM 3653 O O . GLU A 1 477 ? 23.141 -3.494 -17.956 1.00 83.88 477 GLU A O 1
ATOM 3658 N N . ASP A 1 478 ? 25.102 -4.120 -18.861 1.00 85.94 478 ASP A N 1
ATOM 3659 C CA . ASP A 1 478 ? 25.756 -4.472 -17.597 1.00 85.94 478 ASP A CA 1
ATOM 3660 C C . ASP A 1 478 ? 25.975 -3.236 -16.709 1.00 85.94 478 ASP A C 1
ATOM 3662 O O . ASP A 1 478 ? 25.677 -3.267 -15.511 1.00 85.94 478 ASP A O 1
ATOM 3666 N N . PHE A 1 479 ? 26.359 -2.098 -17.294 1.00 85.44 479 PHE A N 1
ATOM 3667 C CA . PHE A 1 479 ? 26.443 -0.823 -16.580 1.00 85.44 479 PHE A CA 1
ATOM 3668 C C . PHE A 1 479 ? 25.074 -0.359 -16.062 1.00 85.44 479 PHE A C 1
ATOM 3670 O O . PHE A 1 479 ? 24.946 0.006 -14.891 1.00 85.44 479 PHE A O 1
ATOM 3677 N N . SER A 1 480 ? 24.022 -0.451 -16.882 1.00 85.56 480 SER A N 1
ATOM 3678 C CA . SER A 1 480 ? 22.651 -0.110 -16.469 1.00 85.56 480 SER A CA 1
ATOM 3679 C C . SER A 1 480 ? 22.171 -0.989 -15.309 1.00 85.56 480 SER A C 1
ATOM 3681 O O . SER A 1 480 ? 21.533 -0.514 -14.364 1.00 85.56 480 SER A O 1
ATOM 3683 N N . ARG A 1 481 ? 22.502 -2.287 -15.338 1.00 86.94 481 ARG A N 1
ATOM 3684 C CA . ARG A 1 481 ? 22.213 -3.223 -14.239 1.00 86.94 481 ARG A CA 1
ATOM 3685 C C . ARG A 1 481 ? 22.968 -2.844 -12.970 1.00 86.94 481 ARG A C 1
ATOM 3687 O O . ARG A 1 481 ? 22.353 -2.799 -11.903 1.00 86.94 481 ARG A O 1
ATOM 3694 N N . LEU A 1 482 ? 24.256 -2.518 -13.074 1.00 89.06 482 LEU A N 1
ATOM 3695 C CA . LEU A 1 482 ? 25.062 -2.057 -11.945 1.00 89.06 482 LEU A CA 1
ATOM 3696 C C . LEU A 1 482 ? 24.478 -0.778 -11.326 1.00 89.06 482 LEU A C 1
ATOM 3698 O O . LEU A 1 482 ? 24.301 -0.717 -10.109 1.00 89.06 482 LEU A O 1
ATOM 3702 N N . GLN A 1 483 ? 24.112 0.215 -12.142 1.00 85.12 483 GLN A N 1
ATOM 3703 C CA . GLN A 1 483 ? 23.501 1.462 -11.672 1.00 85.12 483 GLN A CA 1
ATOM 3704 C C . GLN A 1 483 ? 22.175 1.220 -10.943 1.00 85.12 483 GLN A C 1
ATOM 3706 O O . GLN A 1 483 ? 21.935 1.792 -9.876 1.00 85.12 483 GLN A O 1
ATOM 3711 N N . ASN A 1 484 ? 21.323 0.342 -11.475 1.00 87.00 484 ASN A N 1
ATOM 3712 C CA . ASN A 1 484 ? 20.071 -0.034 -10.823 1.00 87.00 484 ASN A CA 1
ATOM 3713 C C . ASN A 1 484 ? 20.322 -0.732 -9.479 1.00 87.00 484 ASN A C 1
ATOM 3715 O O . ASN A 1 484 ? 19.714 -0.368 -8.470 1.00 87.00 484 ASN A O 1
ATOM 3719 N N . ASN A 1 485 ? 21.272 -1.669 -9.425 1.00 86.19 485 ASN A N 1
ATOM 3720 C CA . ASN A 1 485 ? 21.612 -2.377 -8.192 1.00 86.19 485 ASN A CA 1
ATOM 3721 C C . ASN A 1 485 ? 22.240 -1.444 -7.138 1.00 86.19 485 ASN A C 1
ATOM 3723 O O . ASN A 1 485 ? 21.914 -1.552 -5.953 1.00 86.19 485 ASN A O 1
ATOM 3727 N N . LEU A 1 486 ? 23.071 -0.481 -7.552 1.00 86.31 486 LEU A N 1
ATOM 3728 C CA . LEU A 1 486 ? 23.617 0.569 -6.685 1.00 86.31 486 LEU A CA 1
ATOM 3729 C C . LEU A 1 486 ? 22.514 1.489 -6.146 1.00 86.31 486 LEU A C 1
ATOM 3731 O O . LEU A 1 486 ? 22.493 1.775 -4.948 1.00 86.31 486 LEU A O 1
ATOM 3735 N N . ARG A 1 487 ? 21.564 1.921 -6.991 1.00 87.50 487 ARG A N 1
ATOM 3736 C CA . ARG A 1 487 ? 20.426 2.767 -6.579 1.00 87.50 487 ARG A CA 1
ATOM 3737 C C . ARG A 1 487 ? 19.548 2.054 -5.555 1.00 87.50 487 ARG A C 1
ATOM 3739 O O . ARG A 1 487 ? 19.177 2.658 -4.546 1.00 87.50 487 ARG A O 1
ATOM 3746 N N . ASN A 1 488 ? 19.262 0.776 -5.785 1.00 85.19 488 ASN A N 1
ATOM 3747 C CA . ASN A 1 488 ? 18.464 -0.042 -4.875 1.00 85.19 488 ASN A CA 1
ATOM 3748 C C . ASN A 1 488 ? 19.193 -0.251 -3.542 1.00 85.19 488 ASN A C 1
ATOM 3750 O O . ASN A 1 488 ? 18.627 0.010 -2.482 1.00 85.19 488 ASN A O 1
ATOM 3754 N N . THR A 1 489 ? 20.481 -0.597 -3.583 1.00 85.56 489 THR A N 1
ATOM 3755 C CA . THR A 1 489 ? 21.298 -0.802 -2.375 1.00 85.56 489 THR A CA 1
ATOM 3756 C C . THR A 1 489 ? 21.465 0.490 -1.571 1.00 85.56 489 THR A C 1
ATOM 3758 O O . THR A 1 489 ? 21.367 0.476 -0.346 1.00 85.56 489 THR A O 1
ATOM 3761 N N . ALA A 1 490 ? 21.620 1.640 -2.233 1.00 83.62 490 ALA A N 1
ATOM 3762 C CA . ALA A 1 490 ? 21.664 2.941 -1.571 1.00 83.62 490 ALA A CA 1
ATOM 3763 C C . ALA A 1 490 ? 20.338 3.292 -0.876 1.00 83.62 490 ALA A C 1
ATOM 3765 O O . ALA A 1 490 ? 20.339 3.883 0.200 1.00 83.62 490 ALA A O 1
ATOM 3766 N N . ARG A 1 491 ? 19.188 2.932 -1.458 1.00 83.06 491 ARG A N 1
ATOM 3767 C CA . ARG A 1 491 ? 17.881 3.108 -0.802 1.00 83.06 491 ARG A CA 1
ATOM 3768 C C . ARG A 1 491 ? 17.715 2.168 0.392 1.00 83.06 491 ARG A C 1
ATOM 3770 O O . ARG A 1 491 ? 17.268 2.630 1.436 1.00 83.06 491 ARG A O 1
ATOM 3777 N N . GLN A 1 492 ? 18.131 0.908 0.258 1.00 77.88 492 GLN A N 1
ATOM 3778 C CA . GLN A 1 492 ? 18.088 -0.100 1.327 1.00 77.88 492 GLN A CA 1
ATOM 3779 C C . GLN A 1 492 ? 18.972 0.277 2.523 1.00 77.88 492 GLN A C 1
ATOM 3781 O O . GLN A 1 492 ? 18.589 0.083 3.671 1.00 77.88 492 GLN A O 1
ATOM 3786 N N . LEU A 1 493 ? 20.144 0.860 2.267 1.00 80.75 493 LEU A N 1
ATOM 3787 C CA . LEU A 1 493 ? 21.082 1.277 3.310 1.00 80.75 493 LEU A CA 1
ATOM 3788 C C . LEU A 1 493 ? 20.768 2.650 3.911 1.00 80.75 493 LEU A C 1
ATOM 3790 O O . LEU A 1 493 ? 21.357 3.010 4.923 1.00 80.75 493 LEU A O 1
ATOM 3794 N N . ALA A 1 494 ? 19.860 3.435 3.328 1.00 78.31 494 ALA A N 1
ATOM 3795 C CA . ALA A 1 494 ? 19.525 4.766 3.833 1.00 78.31 494 ALA A CA 1
ATOM 3796 C C . ALA A 1 494 ? 19.031 4.795 5.301 1.00 78.31 494 ALA A C 1
ATOM 3798 O O . ALA A 1 494 ? 19.506 5.662 6.037 1.00 78.31 494 ALA A O 1
ATOM 3799 N N . PRO A 1 495 ? 18.132 3.895 5.758 1.00 72.94 495 PRO A N 1
ATOM 3800 C CA . PRO A 1 495 ? 17.645 3.909 7.140 1.00 72.94 495 PRO A CA 1
ATOM 3801 C C . PRO A 1 495 ? 18.665 3.399 8.170 1.00 72.94 495 PRO A C 1
ATOM 3803 O O . PRO A 1 495 ? 18.659 3.865 9.306 1.00 72.94 495 PRO A O 1
ATOM 3806 N N . THR A 1 496 ? 19.548 2.468 7.798 1.00 70.25 496 THR A N 1
ATOM 3807 C CA . THR A 1 496 ? 20.461 1.790 8.741 1.00 70.25 496 THR A CA 1
ATOM 3808 C C . THR A 1 496 ? 21.907 2.287 8.660 1.00 70.25 496 THR A C 1
ATOM 3810 O O . THR A 1 496 ? 22.619 2.284 9.661 1.00 70.25 496 THR A O 1
ATOM 3813 N N . GLN A 1 497 ? 22.357 2.743 7.487 1.00 77.00 497 GLN A N 1
ATOM 3814 C CA . GLN A 1 497 ? 23.719 3.214 7.209 1.00 77.00 497 GLN A CA 1
ATOM 3815 C C . GLN A 1 497 ? 23.714 4.443 6.274 1.00 77.00 497 GLN A C 1
ATOM 3817 O O . GLN A 1 497 ? 24.170 4.371 5.123 1.00 77.00 497 GLN A O 1
ATOM 3822 N N . PRO A 1 498 ? 23.262 5.615 6.758 1.00 77.94 498 PRO A N 1
ATOM 3823 C CA . PRO A 1 498 ? 23.114 6.816 5.934 1.00 77.94 498 PRO A CA 1
ATOM 3824 C C . PRO A 1 498 ? 24.431 7.272 5.287 1.00 77.94 498 PRO A C 1
ATOM 3826 O O . PRO A 1 498 ? 24.425 7.753 4.157 1.00 77.94 498 PRO A O 1
ATOM 3829 N N . GLY A 1 499 ? 25.573 7.058 5.955 1.00 83.62 499 GLY A N 1
ATOM 3830 C CA . GLY A 1 499 ? 26.894 7.391 5.413 1.00 83.62 499 GLY A CA 1
ATOM 3831 C C . GLY A 1 499 ? 27.310 6.531 4.213 1.00 83.62 499 GLY A C 1
ATOM 3832 O O . GLY A 1 499 ? 27.917 7.045 3.277 1.00 83.62 499 GLY A O 1
ATOM 3833 N N . VAL A 1 500 ? 26.962 5.240 4.202 1.00 83.44 500 VAL A N 1
ATOM 3834 C CA . VAL A 1 500 ? 27.246 4.345 3.064 1.00 83.44 500 VAL A CA 1
ATOM 3835 C C . VAL A 1 500 ? 26.273 4.627 1.923 1.00 83.44 500 VAL A C 1
ATOM 3837 O O . VAL A 1 500 ? 26.700 4.777 0.783 1.00 83.44 500 VAL A O 1
ATOM 3840 N N . SER A 1 501 ? 24.985 4.811 2.230 1.00 84.50 501 SER A N 1
ATOM 3841 C CA . SER A 1 501 ? 23.980 5.261 1.256 1.00 84.50 501 SER A CA 1
ATOM 3842 C C . SER A 1 501 ? 24.384 6.569 0.567 1.00 84.50 501 SER A C 1
ATOM 3844 O O . SER A 1 501 ? 24.236 6.687 -0.648 1.00 84.50 501 SER A O 1
ATOM 3846 N N . GLY A 1 502 ? 24.895 7.548 1.324 1.00 86.44 502 GLY A N 1
ATOM 3847 C CA . GLY A 1 502 ? 25.399 8.813 0.781 1.00 86.44 502 GLY A CA 1
ATOM 3848 C C . GLY A 1 502 ? 26.507 8.584 -0.243 1.00 86.44 502 GLY A C 1
ATOM 3849 O O . GLY A 1 502 ? 26.357 8.972 -1.395 1.00 86.44 502 GLY A O 1
ATOM 3850 N N . LYS A 1 503 ? 27.542 7.819 0.129 1.00 87.56 503 LYS A N 1
ATOM 3851 C CA . LYS A 1 503 ? 28.652 7.470 -0.774 1.00 87.56 503 LYS A CA 1
ATOM 3852 C C . LYS A 1 503 ? 28.199 6.738 -2.041 1.00 87.56 503 LYS A C 1
ATOM 3854 O O . LYS A 1 503 ? 28.736 6.998 -3.111 1.00 87.56 503 LYS A O 1
ATOM 3859 N N . LEU A 1 504 ? 27.213 5.844 -1.942 1.00 86.56 504 LEU A N 1
ATOM 3860 C CA . LEU A 1 504 ? 26.659 5.146 -3.109 1.00 86.56 504 LEU A CA 1
ATOM 3861 C C . LEU A 1 504 ? 25.891 6.096 -4.038 1.00 86.56 504 LEU A C 1
ATOM 3863 O O . LEU A 1 504 ? 25.997 5.976 -5.256 1.00 86.56 504 LEU A O 1
ATOM 3867 N N . ARG A 1 505 ? 25.138 7.055 -3.485 1.00 86.38 505 ARG A N 1
ATOM 3868 C CA . ARG A 1 505 ? 24.465 8.097 -4.280 1.00 86.38 505 ARG A CA 1
ATOM 3869 C C . ARG A 1 505 ? 25.464 9.048 -4.925 1.00 86.38 505 ARG A C 1
ATOM 3871 O O . ARG A 1 505 ? 25.275 9.402 -6.081 1.00 86.38 505 ARG A O 1
ATOM 3878 N N . ASP A 1 506 ? 26.526 9.410 -4.216 1.00 87.00 506 ASP A N 1
ATOM 3879 C CA . ASP A 1 506 ? 27.594 10.250 -4.757 1.00 87.00 506 ASP A CA 1
ATOM 3880 C C . ASP A 1 506 ? 28.330 9.538 -5.898 1.00 87.00 506 ASP A C 1
ATOM 3882 O O . ASP A 1 506 ? 28.565 10.142 -6.941 1.00 87.00 506 ASP A O 1
ATOM 3886 N N . ALA A 1 507 ? 28.606 8.236 -5.756 1.00 84.50 507 ALA A N 1
ATOM 3887 C CA . ALA A 1 507 ? 29.192 7.417 -6.817 1.00 84.50 507 ALA A CA 1
ATOM 3888 C C . ALA A 1 507 ? 28.280 7.317 -8.055 1.00 84.50 507 ALA A C 1
ATOM 3890 O O . ALA A 1 507 ? 28.759 7.421 -9.181 1.00 84.50 507 ALA A O 1
ATOM 3891 N N . LEU A 1 508 ? 26.966 7.166 -7.859 1.00 84.69 508 LEU A N 1
ATOM 3892 C CA . LEU A 1 508 ? 25.982 7.186 -8.947 1.00 84.69 508 LEU A CA 1
ATOM 3893 C C . LEU A 1 508 ? 25.919 8.546 -9.646 1.00 84.69 508 LEU A C 1
ATOM 3895 O O . LEU A 1 508 ? 25.920 8.602 -10.870 1.00 84.69 508 LEU A O 1
ATOM 3899 N N . ASN A 1 509 ? 25.908 9.635 -8.876 1.00 83.25 509 ASN A N 1
ATOM 3900 C CA . ASN A 1 509 ? 25.902 10.990 -9.419 1.00 83.25 509 ASN A CA 1
ATOM 3901 C C . ASN A 1 509 ? 27.189 11.287 -10.201 1.00 83.25 509 ASN A C 1
ATOM 3903 O O . ASN A 1 509 ? 27.120 11.920 -11.249 1.00 83.25 509 ASN A O 1
ATOM 3907 N N . ALA A 1 510 ? 28.348 10.820 -9.724 1.00 80.56 510 ALA A N 1
ATOM 3908 C CA . ALA A 1 510 ? 29.616 10.939 -10.440 1.00 80.56 510 ALA A CA 1
ATOM 3909 C C . ALA A 1 510 ? 29.598 10.146 -11.760 1.00 80.56 510 ALA A C 1
ATOM 3911 O O . ALA A 1 510 ? 29.983 10.672 -12.800 1.00 80.56 510 ALA A O 1
ATOM 3912 N N . ALA A 1 511 ? 29.072 8.918 -11.740 1.00 74.56 511 ALA A N 1
ATOM 3913 C CA . ALA A 1 511 ? 28.941 8.082 -12.931 1.00 74.56 511 ALA A CA 1
ATOM 3914 C C . ALA A 1 511 ? 27.970 8.673 -13.979 1.00 74.56 511 ALA A C 1
ATOM 3916 O O . ALA A 1 511 ? 28.241 8.604 -15.180 1.00 74.56 511 ALA A O 1
ATOM 3917 N N . ASP A 1 512 ? 26.871 9.289 -13.526 1.00 72.81 512 ASP A N 1
ATOM 3918 C CA . ASP A 1 512 ? 25.903 9.991 -14.379 1.00 72.81 512 ASP A CA 1
ATOM 3919 C C . ASP A 1 512 ? 26.500 11.302 -14.951 1.00 72.81 512 ASP A C 1
ATOM 3921 O O . ASP A 1 512 ? 26.295 11.617 -16.126 1.00 72.81 512 ASP A O 1
ATOM 3925 N N . GLN A 1 513 ? 27.287 12.049 -14.162 1.00 64.81 513 GLN A N 1
ATOM 3926 C CA . GLN A 1 513 ? 27.950 13.295 -14.592 1.00 64.81 513 GLN A CA 1
ATOM 3927 C C . GLN A 1 513 ? 29.076 13.074 -15.605 1.00 64.81 513 GLN A C 1
ATOM 3929 O O . GLN A 1 513 ? 29.218 13.870 -16.534 1.00 64.81 513 GLN A O 1
ATOM 3934 N N . ASP A 1 514 ? 29.837 11.984 -15.484 1.00 63.84 514 ASP A N 1
ATOM 3935 C CA . ASP A 1 514 ? 30.883 11.633 -16.451 1.00 63.84 514 ASP A CA 1
ATOM 3936 C C . ASP A 1 514 ? 30.317 11.231 -17.826 1.00 63.84 514 ASP A C 1
ATOM 3938 O O . ASP A 1 514 ? 31.072 11.031 -18.790 1.00 63.84 514 ASP A O 1
ATOM 3942 N N . GLY A 1 515 ? 28.986 11.136 -17.948 1.00 58.25 515 GLY A N 1
ATOM 3943 C CA . GLY A 1 515 ? 28.304 10.786 -19.187 1.00 58.25 515 GLY A CA 1
ATOM 3944 C C . GLY A 1 515 ? 28.720 9.406 -19.684 1.00 58.25 515 GLY A C 1
ATOM 3945 O O . GLY A 1 515 ? 28.803 9.199 -20.895 1.00 58.25 515 GLY A O 1
ATOM 3946 N N . LEU A 1 516 ? 29.034 8.487 -18.763 1.00 60.16 516 LEU A N 1
ATOM 3947 C CA . LEU A 1 516 ? 29.465 7.127 -19.088 1.00 60.16 516 LEU A CA 1
ATOM 3948 C C . LEU A 1 516 ? 28.402 6.412 -19.926 1.00 60.16 516 LEU A C 1
ATOM 3950 O O . LEU A 1 516 ? 28.738 5.827 -20.948 1.00 60.16 516 LEU A O 1
ATOM 3954 N N . ASP A 1 517 ? 27.124 6.599 -19.601 1.00 53.16 517 ASP A N 1
ATOM 3955 C CA . ASP A 1 517 ? 26.000 6.076 -20.385 1.00 53.16 517 ASP A CA 1
ATOM 3956 C C . ASP A 1 517 ? 26.007 6.611 -21.838 1.00 53.16 517 ASP A C 1
ATOM 3958 O O . ASP A 1 517 ? 25.935 5.856 -22.804 1.00 53.16 517 ASP A O 1
ATOM 3962 N N . ASN A 1 518 ? 26.273 7.910 -22.027 1.00 55.78 518 ASN A N 1
ATOM 3963 C CA . ASN A 1 518 ? 26.410 8.517 -23.360 1.00 55.78 518 ASN A CA 1
ATOM 3964 C C . ASN A 1 518 ? 27.664 8.054 -24.127 1.00 55.78 518 ASN A C 1
ATOM 3966 O O . ASN A 1 518 ? 27.656 8.053 -25.358 1.00 55.78 518 ASN A O 1
ATOM 3970 N N . ARG A 1 519 ? 28.753 7.703 -23.432 1.00 58.97 519 ARG A N 1
ATOM 3971 C CA . ARG A 1 519 ? 30.001 7.195 -24.038 1.00 58.97 519 ARG A CA 1
ATOM 3972 C C . ARG A 1 519 ? 29.932 5.717 -24.406 1.00 58.97 519 ARG A C 1
ATOM 3974 O O . ARG A 1 519 ? 30.664 5.284 -25.294 1.00 58.97 519 ARG A O 1
ATOM 3981 N N . VAL A 1 520 ? 29.086 4.957 -23.724 1.00 56.06 520 VAL A N 1
ATOM 3982 C CA . VAL A 1 520 ? 28.836 3.550 -24.033 1.00 56.06 520 VAL A CA 1
ATOM 3983 C C . VAL A 1 520 ? 27.792 3.424 -25.152 1.00 56.06 520 VAL A C 1
ATOM 3985 O O . VAL A 1 520 ? 27.947 2.572 -26.026 1.00 56.06 520 VAL A O 1
ATOM 3988 N N . GLN A 1 521 ? 26.804 4.327 -25.204 1.00 52.06 521 GLN A N 1
ATOM 3989 C CA . GLN A 1 521 ? 25.779 4.367 -26.259 1.00 52.06 521 GLN A CA 1
ATOM 3990 C C . GLN A 1 521 ? 26.250 4.957 -27.607 1.00 52.06 521 GLN A C 1
ATOM 3992 O O . GLN A 1 521 ? 25.663 4.633 -28.639 1.00 52.06 521 GLN A O 1
ATOM 3997 N N . ARG A 1 522 ? 27.276 5.825 -27.630 1.00 48.38 522 ARG A N 1
ATOM 3998 C CA . ARG A 1 522 ? 27.865 6.405 -28.860 1.00 48.38 522 ARG A CA 1
ATOM 3999 C C . ARG A 1 522 ? 29.164 5.736 -29.227 1.00 48.38 522 ARG A C 1
ATOM 4001 O O . ARG A 1 522 ? 29.341 5.342 -30.398 1.00 48.38 522 ARG A O 1
#

Secondary structure (DSSP, 8-state):
-----------GGGGT--TT-EEEE--EEEETTEEEEPPPEEEE---S----------S------TTTTSSTTHHHHHHHHHHHHHHHHHH-TT--HHHHHHHHHHHHHHHHHHHHHHHHHHHHHHTTT-TTS-HHHHHHHHHHHHHHHHHHHHHHHHHTT-HHHHHHHHHHHHHHHHHHHHHHHHHHHHHHHTT-S-SSS-TTHHHHHHHHHHHHHHHHHHHHHHHHS--HHHHHHHHHHHHHHHHHHHHHHHHHHHHHHHH--S--HHHHHHHHHHHHHHHHHHHHHHHHHHHHHHHSSSSS-SS--S-----------------------------------------S--HHHHHHHHHHHHHHHHHHHHH---S--TTHHHHHHHHHHHHHHHHHHHHHHHHHHHHHHHHHHHHHHHHHHHHHHHHHHHHHHHHHHHHHHHHHH-S--SHHHHHHHHHHHHHHHHHHHHHHHHHHHHHHHHHHHHHHHTTT-HHHHHHHHHHHHHHHHTTHHHHHH-

pLDDT: mean 71.46, std 18.86, range [29.86, 95.12]

Radius of gyration: 33.63 Å; chains: 1; bounding box: 84×90×102 Å

Foldseek 3Di:
DDDDDDDDDDDVVVVVDDQLDKDWDKDWDDDPPDIAIDFIDIDGDHDPDPLDLPPPPDDDDDDDDPPLPPLLCPLLVLLVVLLRLLVVLVRPPPDDPVNLQVQLVVSLVSLLVSLVVLVVLLVVLVVVVVVPPDPLSVLLSVLSVQLSVLSVVLSVCSNVSVSVVNSVSSSSSSSSSSSSSNSVVVVVSVLSNVPPDDDDDDNCPNVVSSVVSVVVVVVVVVVVCVVPDDDPVRVLLVLVVVLLVLLLVLLVVLVVLLVVCVVPVPDDPVSLVVLVVSLVSLVVSLVSLVVSLVVVQVPVPPPPPPPDPDDDDDDDDDDDDDDDDDDDDDDDDDDDDDDDDDPDDDPPDDRPDPVLLVLLSVLSVQLSVLSVQLSDPPDDDPVSSVSSSVSSNSSSVSSVSSSVSVLVVVVVVLVVLVVVLVVLVVVLVVLVVVLVVLVVVLVVCCVVVDDDDDPVVVVVNVVSVVVSLVSLVVSLVSVVVSLVSLQVSLVSCCVPPVPVSVVSVVVSVVCVVVVVNVVSVD

Sequence (522 aa):
LRQADGSQMLNLESFKMQPGDVISLYATARDGHAESKTEISFIQADPFEREFSQSQAGGGGGGGGGGGRQDQGEISRREKELIAQTWKQQNDKAATRKSGEDQAKFLSDVQSKLRQQVDALSSRLDSRDMTAMNESFNSFEKDMQEASKAMIPATDKLRQMQWKDAIGNEQKALQYLLRAEATFRQIQVAFGQRGGGGGGGGGSMGRDLATLLDLELDTAKNQYESAQTGSPQEEKEKKIDDALQKLDALARRQEELAQQQRNNPQQSFQERWQQEMLRREAEQLQKQMEQLAQNQNGQQGQQTGQQSGQQGSQAGSQSGSSQSGSQSGSQPGSRSASASGSSGSQSGNQRGDDPRVQQALDRLRRANDEMKRAASPQAGQQNSQQAANEAARRAAESLRQATGLMGGAQQQQASGKLDGLSQEADRIAKEERNQADRIRQFVDEQNRKGPATTMQEMVDRSNARNRIADDRQKLSEDFSRLQNNLRNTARQLAPTQPGVSGKLRDALNAADQDGLDNRVQR